Protein AF-0000000084830260 (afdb_homodimer)

Sequence (684 aa):
QEEVKTALTSLQGTKKKLTQVKNECDRQLKLLLDKTEKTEKEIKEDFVILHQFLHEEEKHLLADVKKEKEEKEQKMREKIKSISEEMTPLSSNIKDIEKKMDQRDNDFLMLYIIIKKYADYKPKEPEAVSAADIDGYKYTSCLQYRVWKKMLKKFINPDPVTLDPNTAHPQLTLSEDLTAVTRGSTRRKDLLDNLERFDRDHCVLGSEGFISGRHSWVVDVEKQTGWILGVTAESAKRKGIIYLIPEHGYWTVRLCKGVYSAIADKGLTGLDMLKTPKKVLVCVDYEAGKVSFSNADDMSHIYTFTHKFKHKIFPFFCPGTEGAPIQIFPPTLATYKENSTFQEEVKTALTSLQGTKKKLTQVKNECDRQLKLLLDKTEKTEKEIKEDFVILHQFLHEEEKHLLADVKKEKEEKEQKMREKIKSISEEMTPLSSNIKDIEKKMDQRDNDFLMLYIIIKKYADYKPKEPEAVSAADIDGYKYTSCLQYRVWKKMLKKFINPDPVTLDPNTAHPQLTLSEDLTAVTRGSTRRKDLLDNLERFDRDHCVLGSEGFISGRHSWVVDVEKQTGWILGVTAESAKRKGIIYLIPEHGYWTVRLCKGVYSAIADKGLTGLDMLKTPKKVLVCVDYEAGKVSFSNADDMSHIYTFTHKFKHKIFPFFCPGTEGAPIQIFPPTLATYKENSTF

Radius of gyration: 38.75 Å; Cα contacts (8 Å, |Δi|>4): 1180; chains: 2; bounding box: 77×148×67 Å

Solvent-accessible surface area (backbone atoms only — not comparable to full-atom values): 36185 Å² total; per-residue (Å²): 108,70,66,55,53,53,47,50,52,50,53,50,49,50,51,51,52,52,49,50,51,45,51,52,49,51,49,50,51,52,48,32,52,51,47,48,51,51,36,53,50,51,48,51,51,53,50,50,52,54,50,50,50,54,51,51,52,50,52,52,53,52,51,51,53,49,50,54,47,51,55,45,48,49,53,50,50,51,50,48,48,53,53,50,62,57,45,50,61,52,52,51,50,50,51,50,52,54,51,45,62,66,60,66,55,76,53,56,64,60,53,49,54,55,45,58,66,49,69,68,60,71,78,76,72,77,67,73,74,66,85,64,62,72,65,46,50,65,69,52,51,54,40,68,54,52,51,52,53,51,45,39,58,69,59,33,28,66,60,65,69,35,50,26,75,68,22,32,12,49,39,51,46,65,43,94,84,22,35,31,37,19,28,44,96,50,68,69,47,96,61,85,85,53,87,62,21,18,71,65,52,66,30,32,33,34,60,65,66,40,83,60,56,38,41,39,38,30,35,38,42,62,75,47,67,26,34,38,41,42,36,27,36,71,82,34,76,44,58,61,90,68,66,64,18,47,89,52,32,18,51,34,37,34,35,51,88,81,42,40,28,36,36,40,76,94,38,77,39,79,46,87,67,92,62,87,58,46,28,41,26,41,30,36,33,44,85,79,10,35,43,26,34,23,26,56,86,79,59,45,59,66,50,70,49,77,48,84,68,85,59,43,32,22,43,34,43,23,54,25,80,78,44,46,57,37,36,49,34,29,52,42,43,45,56,40,55,63,65,60,72,116,109,70,67,54,53,52,49,51,52,51,53,51,48,50,50,50,52,51,50,50,51,44,50,51,50,50,50,50,50,51,50,33,52,51,47,49,52,51,35,52,49,52,50,52,51,54,52,50,53,55,50,49,51,52,51,50,53,50,52,51,53,51,49,51,53,49,50,53,47,51,55,42,49,50,53,50,49,51,51,48,48,52,53,50,62,56,45,52,61,51,53,51,48,51,50,51,51,53,51,46,63,66,61,66,58,76,52,56,64,61,53,48,54,54,44,58,65,49,70,69,60,71,78,74,73,77,68,74,75,67,86,62,61,72,66,46,51,65,68,53,49,54,40,69,55,52,53,52,53,51,45,40,57,70,59,34,30,67,63,64,68,35,50,24,75,71,23,32,13,47,38,50,46,64,43,92,83,22,34,31,38,20,28,44,94,50,70,69,49,94,60,84,86,53,87,64,19,18,71,64,52,66,30,33,33,32,59,65,64,40,84,61,55,40,42,38,38,30,34,38,42,61,76,47,67,25,36,38,40,42,36,29,35,71,82,35,77,44,59,61,88,68,66,64,18,48,89,50,32,18,52,33,37,32,35,52,88,82,41,41,28,35,35,40,78,94,37,77,39,80,46,88,66,92,62,86,58,45,28,41,26,40,29,36,32,44,84,77,10,35,42,28,34,23,26,55,86,78,60,46,58,66,52,70,49,76,48,83,68,87,59,43,31,24,44,33,43,23,54,26,81,78,43,45,59,38,37,49,34,28,53,41,44,47,57,41,55,64,62,61,72,116

Nearest PDB structures (foldseek):
  5lyg-assembly1_A  TM=9.276E-01  e=2.156E-25  Homo sapiens
  4v1p-assembly1_A-2  TM=9.283E-01  e=7.382E-25  Homo sapiens
  8ixv-assembly1_A  TM=9.113E-01  e=4.512E-25  Homo sapiens
  6ita-assembly1_A  TM=9.255E-01  e=3.437E-24  Homo sapiens
  6ism-assembly1_A  TM=9.061E-01  e=4.675E-24  Homo sapiens

InterPro domains:
  IPR001870 B30.2/SPRY domain [PS50188] (141-335)
  IPR003877 SPRY domain [PF00622] (214-322)
  IPR003877 SPRY domain [SM00449] (212-332)
  IPR003879 Butyrophylin-like, SPRY domain [PR01407] (157-174)
  IPR003879 Butyrophylin-like, SPRY domain [PR01407] (174-191)
  IPR003879 Butyrophylin-like, SPRY domain [PR01407] (197-221)
  IPR003879 Butyrophylin-like, SPRY domain [PR01407] (227-240)
  IPR003879 Butyrophylin-like, SPRY domain [PR01407] (271-295)
  IPR003879 Butyrophylin-like, SPRY domain [PR01407] (301-319)
  IPR006574 SPRY-associated [PF13765] (161-210)
  IPR006574 SPRY-associated [SM00589] (158-211)
  IPR013320 Concanavalin A-like lectin/glucanase domain superfamily [SSF49899] (160-330)
  IPR043136 B30.2/SPRY domain superfamily [G3DSA:2.60.120.920] (143-336)
  IPR050143 Tripartite motif-containing [PTHR24103] (2-321)

Secondary structure (DSSP, 8-state):
-HHHHHHHHHHHHHHHHHHHHHHHHHHHHHHHHHHHHHHHHHHHHHHHHHHHHHHHHHHHHHHHHHHHHHHHHHHHHHHHHHHHHHHHHHHHHHHHHHHHHHTT---HHHHHHHHHHHHT---------------THHHHTTHHHHHHHHHIIIII--PPP-B-GGGS-TTEEE-TTSSEEEE-S---------TTS-SSS--EEBSS-BSSSEEEEEEE-TT-S-EEEEEEETTS--SSS---SGGGTEEEEEEETTEEEEEETTEEEE-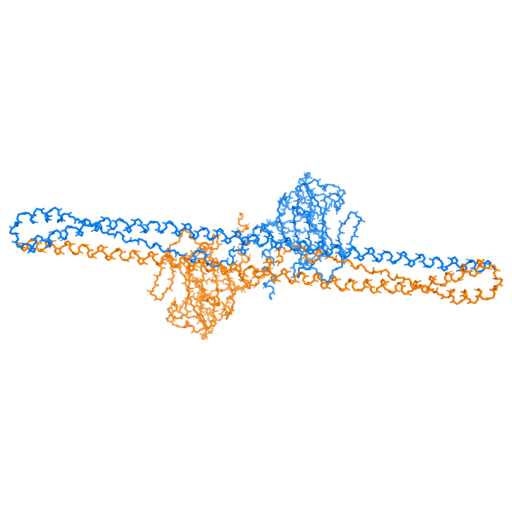--SS--SEEEEEEETTTTEEEEEETTT--EEEEEE----S-EEEEEEE-SS-PPEEEE-HHHHHHHHHH--/-HHHHHHHHHHHHHHHHHHHHHHHHHHHHHHHHHHHHHHHHHHHHHHHHHHHHHHHHHHHHHHHHHHHHHHHHHHHHHHHHHHHHHHHHHHHHHHHHHHHHHTT--THHHHHHHHHHHHT---------------THHHHTTHHHHHHHHHIIIII--PPP-B-GGGS-TTEEE-TTSSEEEE-S---------TTS-SSS--EEBSS-BSSSEEEEEEE-TT-S-EEEEEEETTS--SSS---SGGGTEEEEEEETTEEEEEETTEEEE---SS--SEEEEEEETTTTEEEEEETTT--EEEEEE----S-EEEEEEE-SS-PPEEEE-HHHHHHHHHH--

Structure (mmCIF, N/CA/C/O backbone):
data_AF-0000000084830260-model_v1
#
loop_
_entity.id
_entity.type
_entity.pdbx_description
1 polymer 'B30.2/SPRY domain-containing protein'
#
loop_
_atom_site.group_PDB
_atom_site.id
_atom_site.type_symbol
_atom_site.label_atom_id
_atom_site.label_alt_id
_atom_site.label_comp_id
_atom_site.label_asym_id
_atom_site.label_entity_id
_atom_site.label_seq_id
_atom_site.pdbx_PDB_ins_code
_atom_site.Cartn_x
_atom_site.Cartn_y
_atom_site.Cartn_z
_atom_site.occupancy
_atom_site.B_iso_or_equiv
_atom_site.auth_seq_id
_atom_site.auth_comp_id
_atom_site.auth_asym_id
_atom_site.auth_atom_id
_atom_site.pdbx_PDB_model_num
ATOM 1 N N . GLN A 1 1 ? 30.422 -69.75 -24.75 1 72.31 1 GLN A N 1
ATOM 2 C CA . GLN A 1 1 ? 30.844 -68.5 -25.359 1 72.31 1 GLN A CA 1
ATOM 3 C C . GLN A 1 1 ? 29.641 -67.562 -25.625 1 72.31 1 GLN A C 1
ATOM 5 O O . GLN A 1 1 ? 29.672 -66.375 -25.297 1 72.31 1 GLN A O 1
ATOM 10 N N . GLU A 1 2 ? 28.625 -68.125 -26.141 1 76.56 2 GLU A N 1
ATOM 11 C CA . GLU A 1 2 ? 27.438 -67.375 -26.469 1 76.56 2 GLU A CA 1
ATOM 12 C C . GLU A 1 2 ? 26.781 -66.812 -25.188 1 76.56 2 GLU A C 1
ATOM 14 O O . GLU A 1 2 ? 26.312 -65.688 -25.172 1 76.56 2 GLU A O 1
ATOM 19 N N . GLU A 1 3 ? 26.875 -67.562 -24.109 1 75.44 3 GLU A N 1
ATOM 20 C CA . GLU A 1 3 ? 26.281 -67.188 -22.844 1 75.44 3 GLU A CA 1
ATOM 21 C C . GLU A 1 3 ? 27.031 -66 -22.234 1 75.44 3 GLU A C 1
ATOM 23 O O . GLU A 1 3 ? 26.422 -65.062 -21.672 1 75.44 3 GLU A O 1
ATOM 28 N N . VAL A 1 4 ? 28.312 -66.062 -22.484 1 74.25 4 VAL A N 1
ATOM 29 C CA . VAL A 1 4 ? 29.156 -65 -21.953 1 74.25 4 VAL A CA 1
ATOM 30 C C . VAL A 1 4 ? 28.906 -63.688 -22.719 1 74.25 4 VAL A C 1
ATOM 32 O O . VAL A 1 4 ? 28.828 -62.625 -22.125 1 74.25 4 VAL A O 1
ATOM 35 N N . LYS A 1 5 ? 28.812 -63.812 -23.984 1 78.5 5 LYS A N 1
ATOM 36 C CA . LYS A 1 5 ? 28.578 -62.656 -24.828 1 78.5 5 LYS A CA 1
ATOM 37 C C . LYS A 1 5 ? 27.219 -62 -24.516 1 78.5 5 LYS A C 1
ATOM 39 O O . LYS A 1 5 ? 27.094 -60.781 -24.5 1 78.5 5 LYS A O 1
ATOM 44 N N . THR A 1 6 ? 26.25 -62.875 -24.266 1 81.12 6 THR A N 1
ATOM 45 C CA . THR A 1 6 ? 24.922 -62.375 -23.922 1 81.12 6 THR A CA 1
ATOM 46 C C . THR A 1 6 ? 24.938 -61.656 -22.578 1 81.12 6 THR A C 1
ATOM 48 O O . THR A 1 6 ? 24.312 -60.625 -22.422 1 81.12 6 THR A O 1
ATOM 51 N N . ALA A 1 7 ? 25.703 -62.281 -21.688 1 77.06 7 ALA A N 1
ATOM 52 C CA . ALA A 1 7 ? 25.812 -61.656 -20.375 1 77.06 7 ALA A CA 1
ATOM 53 C C . ALA A 1 7 ? 26.531 -60.312 -20.469 1 77.06 7 ALA A C 1
ATOM 55 O O . ALA A 1 7 ? 26.141 -59.344 -19.812 1 77.06 7 ALA A O 1
ATOM 56 N N . LEU A 1 8 ? 27.531 -60.25 -21.234 1 81.81 8 LEU A N 1
ATOM 57 C CA . LEU A 1 8 ? 28.297 -59.031 -21.422 1 81.81 8 LEU A CA 1
ATOM 58 C C . LEU A 1 8 ? 27.438 -57.938 -22.078 1 81.81 8 LEU A C 1
ATOM 60 O O . LEU A 1 8 ? 27.484 -56.781 -21.672 1 81.81 8 LEU A O 1
ATOM 64 N N . THR A 1 9 ? 26.641 -58.281 -23.031 1 83.81 9 THR A N 1
ATOM 65 C CA . THR A 1 9 ? 25.734 -57.344 -23.703 1 83.81 9 THR A CA 1
ATOM 66 C C . THR A 1 9 ? 24.703 -56.781 -22.719 1 83.81 9 THR A C 1
ATOM 68 O O . THR A 1 9 ? 24.359 -55.594 -22.781 1 83.81 9 THR A O 1
ATOM 71 N N . SER A 1 10 ? 24.281 -57.656 -21.766 1 81.25 10 SER A N 1
ATOM 72 C CA . SER A 1 10 ? 23.328 -57.25 -20.75 1 81.25 10 SER A CA 1
ATOM 73 C C . SER A 1 10 ? 23.953 -56.25 -19.797 1 81.25 10 SER A C 1
ATOM 75 O O . SER A 1 10 ? 23.312 -55.25 -19.438 1 81.25 10 SER A O 1
ATOM 77 N N . LEU A 1 11 ? 25.188 -56.531 -19.391 1 81.88 11 LEU A N 1
ATOM 78 C CA . LEU A 1 11 ? 25.891 -55.625 -18.484 1 81.88 11 LEU A CA 1
ATOM 79 C C . LEU A 1 11 ? 26.172 -54.281 -19.156 1 81.88 11 LEU A C 1
ATOM 81 O O . LEU A 1 11 ? 26.047 -53.25 -18.531 1 81.88 11 LEU A O 1
ATOM 85 N N . GLN A 1 12 ? 26.516 -54.344 -20.375 1 85.38 12 GLN A N 1
ATOM 86 C CA . GLN A 1 12 ? 26.75 -53.125 -21.141 1 85.38 12 GLN A CA 1
ATOM 87 C C . GLN A 1 12 ? 25.469 -52.312 -21.312 1 85.38 12 GLN A C 1
ATOM 89 O O . GLN A 1 12 ? 25.5 -51.062 -21.297 1 85.38 12 GLN A O 1
ATOM 94 N N . GLY A 1 13 ? 24.391 -53.031 -21.5 1 83.94 13 GLY A N 1
ATOM 95 C CA . GLY A 1 13 ? 23.094 -52.375 -21.578 1 83.94 13 GLY A CA 1
ATOM 96 C C . GLY A 1 13 ? 22.719 -51.656 -20.297 1 83.94 13 GLY A C 1
ATOM 97 O O . GLY A 1 13 ? 22.219 -50.531 -20.328 1 83.94 13 GLY A O 1
ATOM 98 N N . THR A 1 14 ? 23 -52.312 -19.203 1 82.81 14 THR A N 1
ATOM 99 C CA . THR A 1 14 ? 22.734 -51.719 -17.891 1 82.81 14 THR A CA 1
ATOM 100 C C . THR A 1 14 ? 23.594 -50.5 -17.688 1 82.81 14 THR A C 1
ATOM 102 O O . THR A 1 14 ? 23.141 -49.469 -17.156 1 82.81 14 THR A O 1
ATOM 105 N N . LYS A 1 15 ? 24.828 -50.562 -18.047 1 84.94 15 LYS A N 1
ATOM 106 C CA . LYS A 1 15 ? 25.75 -49.438 -17.906 1 84.94 15 LYS A CA 1
ATOM 107 C C . LYS A 1 15 ? 25.281 -48.25 -18.75 1 84.94 15 LYS A C 1
ATOM 109 O O . LYS A 1 15 ? 25.359 -47.094 -18.312 1 84.94 15 LYS A O 1
ATOM 114 N N . LYS A 1 16 ? 24.859 -48.594 -19.922 1 87.44 16 LYS A N 1
ATOM 115 C CA . LYS A 1 16 ? 24.344 -47.562 -20.812 1 87.44 16 LYS A CA 1
ATOM 116 C C . LYS A 1 16 ? 23.125 -46.844 -20.203 1 87.44 16 LYS A C 1
ATOM 118 O O . LYS A 1 16 ? 23 -45.625 -20.281 1 87.44 16 LYS A O 1
ATOM 123 N N . LYS A 1 17 ? 22.234 -47.625 -19.625 1 84.31 17 LYS A N 1
ATOM 124 C CA . LYS A 1 17 ? 21.047 -47.094 -18.984 1 84.31 17 LYS A CA 1
ATOM 125 C C . LYS A 1 17 ? 21.406 -46.188 -17.797 1 84.31 17 LYS A C 1
ATOM 127 O O . LYS A 1 17 ? 20.844 -45.125 -17.641 1 84.31 17 LYS A O 1
ATOM 132 N N . LEU A 1 18 ? 22.328 -46.625 -17.016 1 85.56 18 LEU A N 1
ATOM 133 C CA . LEU A 1 18 ? 22.75 -45.875 -15.859 1 85.56 18 LEU A CA 1
ATOM 134 C C . LEU A 1 18 ? 23.422 -44.562 -16.281 1 85.56 18 LEU A C 1
ATOM 136 O O . LEU A 1 18 ? 23.25 -43.531 -15.641 1 85.56 18 LEU A O 1
ATOM 140 N N . THR A 1 19 ? 24.156 -44.656 -17.328 1 88.25 19 THR A N 1
ATOM 141 C CA . THR A 1 19 ? 24.812 -43.469 -17.844 1 88.25 19 THR A CA 1
ATOM 142 C C . THR A 1 19 ? 23.781 -42.438 -18.328 1 88.25 19 THR A C 1
ATOM 144 O O . THR A 1 19 ? 23.938 -41.25 -18.125 1 88.25 19 THR A O 1
ATOM 147 N N . GLN A 1 20 ? 22.828 -43 -18.953 1 87.88 20 GLN A N 1
ATOM 148 C CA . GLN A 1 20 ? 21.766 -42.125 -19.453 1 87.88 20 GLN A CA 1
ATOM 149 C C . GLN A 1 20 ? 21.047 -41.438 -18.297 1 87.88 20 GLN A C 1
ATOM 151 O O . GLN A 1 20 ? 20.75 -40.25 -18.375 1 87.88 20 GLN A O 1
ATOM 156 N N . VAL A 1 21 ? 20.766 -42.125 -17.281 1 84.38 21 VAL A N 1
ATOM 157 C CA . VAL A 1 21 ? 20.078 -41.562 -16.125 1 84.38 21 VAL A CA 1
ATOM 158 C C . VAL A 1 21 ? 20.969 -40.531 -15.438 1 84.38 21 VAL A C 1
ATOM 160 O O . VAL A 1 21 ? 20.5 -39.5 -14.992 1 84.38 21 VAL A O 1
ATOM 163 N N . LYS A 1 22 ? 22.172 -40.875 -15.32 1 87.06 22 LYS A N 1
ATOM 164 C CA . LYS A 1 22 ? 23.125 -39.938 -14.711 1 87.06 22 LYS A CA 1
ATOM 165 C C . LYS A 1 22 ? 23.172 -38.625 -15.492 1 87.06 22 LYS A C 1
ATOM 167 O O . LYS A 1 22 ? 23.188 -37.562 -14.906 1 87.06 22 LYS A O 1
ATOM 172 N N . ASN A 1 23 ? 23.266 -38.781 -16.781 1 89.5 23 ASN A N 1
ATOM 173 C CA . ASN A 1 23 ? 23.312 -37.594 -17.641 1 89.5 23 ASN A CA 1
ATOM 174 C C . ASN A 1 23 ? 22.047 -36.75 -17.484 1 89.5 23 ASN A C 1
ATOM 176 O O . ASN A 1 23 ? 22.094 -35.531 -17.5 1 89.5 23 ASN A O 1
ATOM 180 N N . GLU A 1 24 ? 20.969 -37.438 -17.422 1 86.12 24 GLU A N 1
ATOM 181 C CA . GLU A 1 24 ? 19.703 -36.75 -17.219 1 86.12 24 GLU A CA 1
ATOM 182 C C . GLU A 1 24 ? 19.688 -36 -15.875 1 86.12 24 GLU A C 1
ATOM 184 O O . GLU A 1 24 ? 19.172 -34.906 -15.773 1 86.12 24 GLU A O 1
ATOM 189 N N . CYS A 1 25 ? 20.234 -36.594 -14.898 1 85.81 25 CYS A N 1
ATOM 190 C CA . CYS A 1 25 ? 20.328 -35.969 -13.586 1 85.81 25 CYS A CA 1
ATOM 191 C C . CYS A 1 25 ? 21.234 -34.75 -13.633 1 85.81 25 CYS A C 1
ATOM 193 O O . CYS A 1 25 ? 20.906 -33.719 -13.039 1 85.81 25 CYS A O 1
ATOM 195 N N . ASP A 1 26 ? 22.281 -34.906 -14.312 1 89.44 26 ASP A N 1
ATOM 196 C CA . ASP A 1 26 ? 23.203 -33.781 -14.461 1 89.44 26 ASP A CA 1
ATOM 197 C C . ASP A 1 26 ? 22.547 -32.594 -15.188 1 89.44 26 ASP A C 1
ATOM 199 O O . ASP A 1 26 ? 22.75 -31.453 -14.836 1 89.44 26 ASP A O 1
ATOM 203 N N . ARG A 1 27 ? 21.891 -33.031 -16.172 1 89.38 27 ARG A N 1
ATOM 204 C CA . ARG A 1 27 ? 21.172 -31.984 -16.922 1 89.38 27 ARG A CA 1
ATOM 205 C C . ARG A 1 27 ? 20.156 -31.281 -16.047 1 89.38 27 ARG A C 1
ATOM 207 O O . ARG A 1 27 ? 20.062 -30.047 -16.078 1 89.38 27 ARG A O 1
ATOM 214 N N . GLN A 1 28 ? 19.375 -31.969 -15.242 1 87.56 28 GLN A N 1
ATOM 215 C CA . GLN A 1 28 ? 18.391 -31.391 -14.344 1 87.56 28 GLN A CA 1
ATOM 216 C C . GLN A 1 28 ? 19.047 -30.516 -13.289 1 87.56 28 GLN A C 1
ATOM 218 O O . GLN A 1 28 ? 18.484 -29.484 -12.898 1 87.56 28 GLN A O 1
ATOM 223 N N . LEU A 1 29 ? 20.125 -30.969 -12.852 1 90.19 29 LEU A N 1
ATOM 224 C CA . LEU A 1 29 ? 20.859 -30.172 -11.875 1 90.19 29 LEU A CA 1
ATOM 225 C C . LEU A 1 29 ? 21.281 -28.828 -12.469 1 90.19 29 LEU A C 1
ATOM 227 O O . LEU A 1 29 ? 21.156 -27.797 -11.82 1 90.19 29 LEU A O 1
ATOM 231 N N . LYS A 1 30 ? 21.828 -28.938 -13.648 1 92 30 LYS A N 1
ATOM 232 C CA . LYS A 1 30 ? 22.203 -27.703 -14.32 1 92 30 LYS A CA 1
ATOM 233 C C . LYS A 1 30 ? 21.016 -26.781 -14.508 1 92 30 LYS A C 1
ATOM 235 O O . LYS A 1 30 ? 21.109 -25.562 -14.305 1 92 30 LYS A O 1
ATOM 240 N N . LEU A 1 31 ? 19.891 -27.344 -14.906 1 89.88 31 LEU A N 1
ATOM 241 C CA . LEU A 1 31 ? 18.672 -26.562 -15.078 1 89.88 31 LEU A CA 1
ATOM 242 C C . LEU A 1 31 ? 18.234 -25.938 -13.766 1 89.88 31 LEU A C 1
ATOM 244 O O . LEU A 1 31 ? 17.781 -24.797 -13.742 1 89.88 31 LEU A O 1
ATOM 248 N N . LEU A 1 32 ? 18.344 -26.703 -12.734 1 91.31 32 LEU A N 1
ATOM 249 C CA . LEU A 1 32 ? 18 -26.203 -11.406 1 91.31 32 LEU A CA 1
ATOM 250 C C . LEU A 1 32 ? 18.859 -24.984 -11.047 1 91.31 32 LEU A C 1
ATOM 252 O O . LEU A 1 32 ? 18.328 -23.969 -10.578 1 91.31 32 LEU A O 1
ATOM 256 N N . LEU A 1 33 ? 20.094 -25.078 -11.305 1 93.69 33 LEU A N 1
ATOM 257 C CA . LEU A 1 33 ? 21 -24 -10.969 1 93.69 33 LEU A CA 1
ATOM 258 C C . LEU A 1 33 ? 20.734 -22.766 -11.828 1 93.69 33 LEU A C 1
ATOM 260 O O . LEU A 1 33 ? 20.734 -21.641 -11.328 1 93.69 33 LEU A O 1
ATOM 264 N N . ASP A 1 34 ? 20.5 -23 -13.07 1 93.81 34 ASP A N 1
ATOM 265 C CA . ASP A 1 34 ? 20.203 -21.891 -13.977 1 93.81 34 ASP A CA 1
ATOM 266 C C . ASP A 1 34 ? 18.906 -21.188 -13.57 1 93.81 34 ASP A C 1
ATOM 268 O O . ASP A 1 34 ? 18.859 -19.953 -13.547 1 93.81 34 ASP A O 1
ATOM 272 N N . LYS A 1 35 ? 17.906 -21.969 -13.297 1 92.44 35 LYS A N 1
ATOM 273 C CA . LYS A 1 35 ? 16.625 -21.406 -12.914 1 92.44 35 LYS A CA 1
ATOM 274 C C . LYS A 1 35 ? 16.734 -20.609 -11.609 1 92.44 35 LYS A C 1
ATOM 276 O O . LYS A 1 35 ? 16.094 -19.578 -11.445 1 92.44 35 LYS A O 1
ATOM 281 N N . THR A 1 36 ? 17.484 -21.141 -10.758 1 95 36 THR A N 1
ATOM 282 C CA . THR A 1 36 ? 17.688 -20.453 -9.484 1 95 36 THR A CA 1
ATOM 283 C C . THR A 1 36 ? 18.375 -19.109 -9.703 1 95 36 THR A C 1
ATOM 285 O O . THR A 1 36 ? 17.984 -18.109 -9.102 1 95 36 THR A O 1
ATOM 288 N N . GLU A 1 37 ? 19.359 -19.141 -10.5 1 95.56 37 GLU A N 1
ATOM 289 C CA . GLU A 1 37 ? 20.062 -17.891 -10.797 1 95.56 37 GLU A CA 1
ATOM 290 C C . GLU A 1 37 ? 19.125 -16.875 -11.438 1 95.56 37 GLU A C 1
ATOM 292 O O . GLU A 1 37 ? 19.172 -15.688 -11.102 1 95.56 37 GLU A O 1
ATOM 297 N N . LYS A 1 38 ? 18.359 -17.359 -12.328 1 94.44 38 LYS A N 1
ATOM 298 C CA . LYS A 1 38 ? 17.391 -16.484 -12.984 1 94.44 38 LYS A CA 1
ATOM 299 C C . LYS A 1 38 ? 16.391 -15.922 -11.977 1 94.44 38 LYS A C 1
ATOM 301 O O . LYS A 1 38 ? 16.062 -14.734 -12.016 1 94.44 38 LYS A O 1
ATOM 306 N N . THR A 1 39 ? 15.922 -16.766 -11.117 1 95.69 39 THR A N 1
ATOM 307 C CA . THR A 1 39 ? 14.984 -16.359 -10.078 1 95.69 39 THR A CA 1
ATOM 308 C C . THR A 1 39 ? 15.594 -15.281 -9.18 1 95.69 39 THR A C 1
ATOM 310 O O . THR A 1 39 ? 14.961 -14.266 -8.906 1 95.69 39 THR A O 1
ATOM 313 N N . GLU A 1 40 ? 16.812 -15.531 -8.766 1 97.12 40 GLU A N 1
ATOM 314 C CA . GLU A 1 40 ? 17.5 -14.562 -7.926 1 97.12 40 GLU A CA 1
ATOM 315 C C . GLU A 1 40 ? 17.656 -13.219 -8.633 1 97.12 40 GLU A C 1
ATOM 317 O O . GLU A 1 40 ? 17.484 -12.164 -8.023 1 97.12 40 GLU A O 1
ATOM 322 N N . LYS A 1 41 ? 18.016 -13.305 -9.859 1 96.38 41 LYS A N 1
ATOM 323 C CA . LYS A 1 41 ? 18.188 -12.086 -10.648 1 96.38 41 LYS A CA 1
ATOM 324 C C . LYS A 1 41 ? 16.875 -11.32 -10.75 1 96.38 41 LYS A C 1
ATOM 326 O O . LYS A 1 41 ? 16.859 -10.094 -10.617 1 96.38 41 LYS A O 1
ATOM 331 N N . GLU A 1 42 ? 15.789 -11.992 -10.984 1 94.5 42 GLU A N 1
ATOM 332 C CA . GLU A 1 42 ? 14.484 -11.359 -11.102 1 94.5 42 GLU A CA 1
ATOM 333 C C . GLU A 1 42 ? 14.07 -10.695 -9.789 1 94.5 42 GLU A C 1
ATOM 335 O O . GLU A 1 42 ? 13.523 -9.594 -9.797 1 94.5 42 GLU A O 1
ATOM 340 N N . ILE A 1 43 ? 14.281 -11.359 -8.719 1 96.69 43 ILE A N 1
ATOM 341 C CA . ILE A 1 43 ? 13.984 -10.805 -7.406 1 96.69 43 ILE A CA 1
ATOM 342 C C . ILE A 1 43 ? 14.758 -9.508 -7.203 1 96.69 43 ILE A C 1
ATOM 344 O O . ILE A 1 43 ? 14.188 -8.484 -6.824 1 96.69 43 ILE A O 1
ATOM 348 N N . LYS A 1 44 ? 16.047 -9.547 -7.484 1 97.25 44 LYS A N 1
ATOM 349 C CA . LYS A 1 44 ? 16.906 -8.375 -7.309 1 97.25 44 LYS A CA 1
ATOM 350 C C . LYS A 1 44 ? 16.438 -7.223 -8.195 1 97.25 44 LYS A C 1
ATOM 352 O O . LYS A 1 44 ? 16.438 -6.066 -7.766 1 97.25 44 LYS A O 1
ATOM 357 N N . GLU A 1 45 ? 16.078 -7.562 -9.367 1 95 45 GLU A N 1
ATOM 358 C CA . GLU A 1 45 ? 15.609 -6.535 -10.289 1 95 45 GLU A CA 1
ATOM 359 C C . GLU A 1 45 ? 14.344 -5.855 -9.758 1 95 45 GLU A C 1
ATOM 361 O O . GLU A 1 45 ? 14.211 -4.633 -9.852 1 95 45 GLU A O 1
ATOM 366 N N . ASP A 1 46 ? 13.453 -6.617 -9.242 1 94.38 46 ASP A N 1
ATOM 367 C CA . ASP A 1 46 ? 12.227 -6.066 -8.688 1 94.38 46 ASP A CA 1
ATOM 368 C C . ASP A 1 46 ? 12.523 -5.121 -7.523 1 94.38 46 ASP A C 1
ATOM 370 O O . ASP A 1 46 ? 11.93 -4.047 -7.422 1 94.38 46 ASP A O 1
ATOM 374 N N . PHE A 1 47 ? 13.391 -5.473 -6.703 1 97.31 47 PHE A N 1
ATOM 375 C CA . PHE A 1 47 ? 13.688 -4.648 -5.539 1 97.31 47 PHE A CA 1
ATOM 376 C C . PHE A 1 47 ? 14.484 -3.412 -5.934 1 97.31 47 PHE A C 1
ATOM 378 O O . PHE A 1 47 ? 14.359 -2.357 -5.309 1 97.31 47 PHE A O 1
ATOM 385 N N . VAL A 1 48 ? 15.328 -3.553 -7.008 1 96.88 48 VAL A N 1
ATOM 386 C CA . VAL A 1 48 ? 15.992 -2.367 -7.535 1 96.88 48 VAL A CA 1
ATOM 387 C C . VAL A 1 48 ? 14.953 -1.328 -7.949 1 96.88 48 VAL A C 1
ATOM 389 O O . VAL A 1 48 ? 15.102 -0.141 -7.652 1 96.88 48 VAL A O 1
ATOM 392 N N . ILE A 1 49 ? 13.938 -1.792 -8.578 1 94.56 49 ILE A N 1
ATOM 393 C CA . ILE A 1 49 ? 12.875 -0.905 -9.039 1 94.56 49 ILE A CA 1
ATOM 394 C C . ILE A 1 49 ? 12.18 -0.261 -7.84 1 94.56 49 ILE A C 1
ATOM 396 O O . ILE A 1 49 ? 11.891 0.938 -7.852 1 94.56 49 ILE A O 1
ATOM 400 N N . LEU A 1 50 ? 11.852 -1.013 -6.797 1 96.38 50 LEU A N 1
ATOM 401 C CA . LEU A 1 50 ? 11.211 -0.497 -5.594 1 96.38 50 LEU A CA 1
ATOM 402 C C . LEU A 1 50 ? 12.102 0.522 -4.895 1 96.38 50 LEU A C 1
ATOM 404 O O . LEU A 1 50 ? 11.633 1.582 -4.477 1 96.38 50 LEU A O 1
ATOM 408 N N . HIS A 1 51 ? 13.422 0.249 -4.824 1 97.69 51 HIS A N 1
ATOM 409 C CA . HIS A 1 51 ? 14.367 1.183 -4.227 1 97.69 51 HIS A CA 1
ATOM 410 C C . HIS A 1 51 ? 14.445 2.477 -5.027 1 97.69 51 HIS A C 1
ATOM 412 O O . HIS A 1 51 ? 14.523 3.566 -4.453 1 97.69 51 HIS A O 1
ATOM 418 N N . GLN A 1 52 ? 14.5 2.281 -6.297 1 97.38 52 GLN A N 1
ATOM 419 C CA . GLN A 1 52 ? 14.578 3.455 -7.16 1 97.38 52 GLN A CA 1
ATOM 420 C C . GLN A 1 52 ? 13.359 4.359 -6.977 1 97.38 52 GLN A C 1
ATOM 422 O O . GLN A 1 52 ? 13.492 5.582 -6.953 1 97.38 52 GLN A O 1
ATOM 427 N N . PHE A 1 53 ? 12.242 3.791 -6.867 1 97.06 53 PHE A N 1
ATOM 428 C CA . PHE A 1 53 ? 11.031 4.559 -6.613 1 97.06 53 PHE A CA 1
ATOM 429 C C . PHE A 1 53 ? 11.164 5.371 -5.328 1 97.06 53 PHE A C 1
ATOM 431 O O . PHE A 1 53 ? 10.852 6.562 -5.305 1 97.06 53 PHE A O 1
ATOM 438 N N . LEU A 1 54 ? 11.547 4.734 -4.23 1 97.75 54 LEU A N 1
ATOM 439 C CA . LEU A 1 54 ? 11.695 5.406 -2.947 1 97.75 54 LEU A CA 1
ATOM 440 C C . LEU A 1 54 ? 12.719 6.535 -3.039 1 97.75 54 LEU A C 1
ATOM 442 O O . LEU A 1 54 ? 12.508 7.613 -2.477 1 97.75 54 LEU A O 1
ATOM 446 N N . HIS A 1 55 ? 13.844 6.277 -3.791 1 98 55 HIS A N 1
ATOM 447 C CA . HIS A 1 55 ? 14.859 7.305 -3.977 1 98 55 HIS A CA 1
ATOM 448 C C . HIS A 1 55 ? 14.289 8.523 -4.703 1 98 55 HIS A C 1
ATOM 450 O O . HIS A 1 55 ? 14.562 9.664 -4.32 1 98 55 HIS A O 1
ATOM 456 N N . GLU A 1 56 ? 13.523 8.266 -5.703 1 97.81 56 GLU A N 1
ATOM 457 C CA . GLU A 1 56 ? 12.922 9.352 -6.469 1 97.81 56 GLU A CA 1
ATOM 458 C C . GLU A 1 56 ? 11.93 10.141 -5.625 1 97.81 56 GLU A C 1
ATOM 460 O O . GLU A 1 56 ? 11.898 11.367 -5.676 1 97.81 56 GLU A O 1
ATOM 465 N N . GLU A 1 57 ? 11.094 9.406 -4.867 1 97.25 57 GLU A N 1
ATOM 466 C CA . GLU A 1 57 ? 10.133 10.078 -3.992 1 97.25 57 GLU A CA 1
ATOM 467 C C . GLU A 1 57 ? 10.844 10.945 -2.957 1 97.25 57 GLU A C 1
ATOM 469 O O . GLU A 1 57 ? 10.422 12.07 -2.691 1 97.25 57 GLU A O 1
ATOM 474 N N . GLU A 1 58 ? 11.883 10.422 -2.346 1 97.75 58 GLU A N 1
ATOM 475 C CA . GLU A 1 58 ? 12.672 11.172 -1.371 1 97.75 58 GLU A CA 1
ATOM 476 C C . GLU A 1 58 ? 13.281 12.422 -1.998 1 97.75 58 GLU A C 1
ATOM 478 O O . GLU A 1 58 ? 13.203 13.508 -1.425 1 97.75 58 GLU A O 1
ATOM 483 N N . LYS A 1 59 ? 13.875 12.25 -3.172 1 97.88 59 LYS A N 1
ATOM 484 C CA . LYS A 1 59 ? 14.5 13.367 -3.883 1 97.88 59 LYS A CA 1
ATOM 485 C C . LYS A 1 59 ? 13.484 14.461 -4.188 1 97.88 59 LYS A C 1
ATOM 487 O O . LYS A 1 59 ? 13.766 15.648 -4.016 1 97.88 59 LYS A O 1
ATOM 492 N N . HIS A 1 60 ? 12.312 14.055 -4.637 1 97.06 60 HIS A N 1
ATOM 493 C CA . HIS A 1 60 ? 11.258 15.016 -4.957 1 97.06 60 HIS A CA 1
ATOM 494 C C . HIS A 1 60 ? 10.812 15.773 -3.711 1 97.06 60 HIS A C 1
ATOM 496 O O . HIS A 1 60 ? 10.633 17 -3.756 1 97.06 60 HIS A O 1
ATOM 502 N N . LEU A 1 61 ? 10.602 15.055 -2.615 1 96.56 61 LEU A N 1
ATOM 503 C CA . LEU A 1 61 ? 10.156 15.672 -1.372 1 96.56 61 LEU A CA 1
ATOM 504 C C . LEU A 1 61 ? 11.195 16.656 -0.851 1 96.56 61 LEU A C 1
ATOM 506 O O . LEU A 1 61 ? 10.859 17.766 -0.443 1 96.56 61 LEU A O 1
ATOM 510 N N . LEU A 1 62 ? 12.477 16.25 -0.902 1 97.62 62 LEU A N 1
ATOM 511 C CA . LEU A 1 62 ? 13.555 17.125 -0.444 1 97.62 62 LEU A CA 1
ATOM 512 C C . LEU A 1 62 ? 13.68 18.359 -1.345 1 97.62 62 LEU A C 1
ATOM 514 O O . LEU A 1 62 ? 13.969 19.453 -0.867 1 97.62 62 LEU A O 1
ATOM 518 N N . ALA A 1 63 ? 13.492 18.141 -2.639 1 97.5 63 ALA A N 1
ATOM 519 C CA . ALA A 1 63 ? 13.523 19.266 -3.57 1 97.5 63 ALA A CA 1
ATOM 520 C C . ALA A 1 63 ? 12.422 20.266 -3.258 1 97.5 63 ALA A C 1
ATOM 522 O O . ALA A 1 63 ? 12.625 21.484 -3.354 1 97.5 63 ALA A O 1
ATOM 523 N N . ASP A 1 64 ? 11.25 19.781 -2.881 1 95.81 64 ASP A N 1
ATOM 524 C CA . ASP A 1 64 ? 10.133 20.641 -2.518 1 95.81 64 ASP A CA 1
ATOM 525 C C . ASP A 1 64 ? 10.453 21.453 -1.267 1 95.81 64 ASP A C 1
ATOM 527 O O . ASP A 1 64 ? 10.156 22.656 -1.204 1 95.81 64 ASP A O 1
ATOM 531 N N . VAL A 1 65 ? 11 20.797 -0.271 1 96.19 65 VAL A N 1
ATOM 532 C CA . VAL A 1 65 ? 11.383 21.469 0.966 1 96.19 65 VAL A CA 1
ATOM 533 C C . VAL A 1 65 ? 12.414 22.547 0.667 1 96.19 65 VAL A C 1
ATOM 535 O O . VAL A 1 65 ? 12.305 23.672 1.161 1 96.19 65 VAL A O 1
ATOM 538 N N . LYS A 1 66 ? 13.406 22.234 -0.193 1 95.62 66 LYS A N 1
ATOM 539 C CA . LYS A 1 66 ? 14.469 23.188 -0.545 1 95.62 66 LYS A CA 1
ATOM 540 C C . LYS A 1 66 ? 13.906 24.391 -1.292 1 95.62 66 LYS A C 1
ATOM 542 O O . LYS A 1 66 ? 14.312 25.516 -1.042 1 95.62 66 LYS A O 1
ATOM 547 N N . LYS A 1 67 ? 13.047 24.125 -2.158 1 95.38 67 LYS A N 1
ATOM 548 C CA . LYS A 1 67 ? 12.438 25.219 -2.916 1 95.38 67 LYS A CA 1
ATOM 549 C C . LYS A 1 67 ? 11.688 26.172 -1.996 1 95.38 67 LYS A C 1
ATOM 551 O O . LYS A 1 67 ? 11.836 27.391 -2.104 1 95.38 67 LYS A O 1
ATOM 556 N N . GLU A 1 68 ? 10.844 25.609 -1.129 1 92.94 68 GLU A N 1
ATOM 557 C CA . GLU A 1 68 ? 10.109 26.453 -0.187 1 92.94 68 GLU A CA 1
ATOM 558 C C . GLU A 1 68 ? 11.062 27.219 0.721 1 92.94 68 GLU A C 1
ATOM 560 O O . GLU A 1 68 ? 10.844 28.406 0.999 1 92.94 68 GLU A O 1
ATOM 565 N N . LYS A 1 69 ? 12.133 26.547 1.176 1 93.94 69 LYS A N 1
ATOM 566 C CA . LYS A 1 69 ? 13.148 27.203 1.997 1 93.94 69 LYS A CA 1
ATOM 567 C C . LYS A 1 69 ? 13.773 28.391 1.269 1 93.94 69 LYS A C 1
ATOM 569 O O . LYS A 1 69 ? 13.891 29.469 1.832 1 93.94 69 LYS A O 1
ATOM 574 N N . GLU A 1 70 ? 14.141 28.172 0.042 1 94 70 GLU A N 1
ATOM 575 C CA . GLU A 1 70 ? 14.82 29.203 -0.736 1 94 70 GLU A CA 1
ATOM 576 C C . GLU A 1 70 ? 13.906 30.406 -0.96 1 94 70 GLU A C 1
ATOM 578 O O . GLU A 1 70 ? 14.344 31.547 -0.851 1 94 70 GLU A O 1
ATOM 583 N N . GLU A 1 71 ? 12.719 30.172 -1.232 1 92.38 71 GLU A N 1
ATOM 584 C CA . GLU A 1 71 ? 11.758 31.25 -1.452 1 92.38 71 GLU A CA 1
ATOM 585 C C . GLU A 1 71 ? 11.562 32.062 -0.184 1 92.38 71 GLU A C 1
ATOM 587 O O . GLU A 1 71 ? 11.617 33.312 -0.222 1 92.38 71 GLU A O 1
ATOM 592 N N . LYS A 1 72 ? 11.359 31.422 0.899 1 91.38 72 LYS A N 1
ATOM 593 C CA . LYS A 1 72 ? 11.109 32.125 2.158 1 91.38 72 LYS A CA 1
ATOM 594 C C . LYS A 1 72 ? 12.383 32.781 2.689 1 91.38 72 LYS A C 1
ATOM 596 O O . LYS A 1 72 ? 12.328 33.875 3.242 1 91.38 72 LYS A O 1
ATOM 601 N N . GLU A 1 73 ? 13.484 32.062 2.545 1 92 73 GLU A N 1
ATOM 602 C CA . GLU A 1 73 ? 14.773 32.625 2.951 1 92 73 GLU A CA 1
ATOM 603 C C . GLU A 1 73 ? 15.094 33.875 2.166 1 92 73 GLU A C 1
ATOM 605 O O . GLU A 1 73 ? 15.578 34.844 2.734 1 92 73 GLU A O 1
ATOM 610 N N . GLN A 1 74 ? 14.852 33.844 0.884 1 91.94 74 GLN A N 1
ATOM 611 C CA . GLN A 1 74 ? 15.109 35 0.036 1 91.94 74 GLN A CA 1
ATOM 612 C C . GLN A 1 74 ? 14.25 36.188 0.454 1 91.94 74 GLN A C 1
ATOM 614 O O . GLN A 1 74 ? 14.742 37.312 0.551 1 91.94 74 GLN A O 1
ATOM 619 N N . LYS A 1 75 ? 13.055 35.938 0.701 1 88.75 75 LYS A N 1
ATOM 620 C CA . LYS A 1 75 ? 12.148 37 1.128 1 88.75 75 LYS A CA 1
ATOM 621 C C . LYS A 1 75 ? 12.617 37.625 2.441 1 88.75 75 LYS A C 1
ATOM 623 O O . LYS A 1 75 ? 12.594 38.844 2.598 1 88.75 75 LYS A O 1
ATOM 628 N N . MET A 1 76 ? 13.047 36.75 3.326 1 88.94 76 MET A N 1
ATOM 629 C CA . MET A 1 76 ? 13.5 37.219 4.629 1 88.94 76 MET A CA 1
ATOM 630 C C . MET A 1 76 ? 14.797 38.031 4.488 1 88.94 76 MET A C 1
ATOM 632 O O . MET A 1 76 ? 14.969 39.062 5.137 1 88.94 76 MET A O 1
ATOM 636 N N . ARG A 1 77 ? 15.633 37.594 3.664 1 90.5 77 ARG A N 1
ATOM 637 C CA . ARG A 1 77 ? 16.906 38.25 3.465 1 90.5 77 ARG A CA 1
ATOM 638 C C . ARG A 1 77 ? 16.703 39.625 2.803 1 90.5 77 ARG A C 1
ATOM 640 O O . ARG A 1 77 ? 17.406 40.594 3.121 1 90.5 77 ARG A O 1
ATOM 647 N N . GLU A 1 78 ? 15.781 39.656 1.9 1 90.12 78 GLU A N 1
ATOM 648 C CA . GLU A 1 78 ? 15.461 40.938 1.261 1 90.12 78 GLU A CA 1
ATOM 649 C C . GLU A 1 78 ? 14.891 41.938 2.268 1 90.12 78 GLU A C 1
ATOM 651 O O . GLU A 1 78 ? 15.211 43.125 2.223 1 90.12 78 GLU A O 1
ATOM 656 N N . LYS A 1 79 ? 14.078 41.375 3.096 1 87.62 79 LYS A N 1
ATOM 657 C CA . LYS A 1 79 ? 13.516 42.25 4.133 1 87.62 79 LYS A CA 1
ATOM 658 C C . LYS A 1 79 ? 14.609 42.75 5.066 1 87.62 79 LYS A C 1
ATOM 660 O O . LYS A 1 79 ? 14.633 43.938 5.406 1 87.62 79 LYS A O 1
ATOM 665 N N . ILE A 1 80 ? 15.477 41.906 5.449 1 89.94 80 ILE A N 1
ATOM 666 C CA . ILE A 1 80 ? 16.578 42.281 6.332 1 89.94 80 ILE A CA 1
ATOM 667 C C . ILE A 1 80 ? 17.469 43.312 5.645 1 89.94 80 ILE A C 1
ATOM 669 O O . ILE A 1 80 ? 17.875 44.312 6.27 1 89.94 80 ILE A O 1
ATOM 673 N N . LYS A 1 81 ? 17.672 43.125 4.395 1 91.12 81 LYS A N 1
ATOM 674 C CA . LYS A 1 81 ? 18.469 44.094 3.621 1 91.12 81 LYS A CA 1
ATOM 675 C C . LYS A 1 81 ? 17.797 45.438 3.561 1 91.12 81 LYS A C 1
ATOM 677 O O . LYS A 1 81 ? 18.469 46.469 3.717 1 91.12 81 LYS A O 1
ATOM 682 N N . SER A 1 82 ? 16.562 45.469 3.352 1 88.56 82 SER A N 1
ATOM 683 C CA . SER A 1 82 ? 15.828 46.719 3.271 1 88.56 82 SER A CA 1
ATOM 684 C C . SER A 1 82 ? 15.883 47.469 4.59 1 88.56 82 SER A C 1
ATOM 686 O O . SER A 1 82 ? 16.078 48.688 4.598 1 88.56 82 SER A O 1
ATOM 688 N N . ILE A 1 83 ? 15.727 46.719 5.668 1 88.38 83 ILE A N 1
ATOM 689 C CA . ILE A 1 83 ? 15.781 47.344 6.984 1 88.38 83 ILE A CA 1
ATOM 690 C C . ILE A 1 83 ? 17.188 47.906 7.23 1 88.38 83 ILE A C 1
ATOM 692 O O . ILE A 1 83 ? 17.344 49.031 7.75 1 88.38 83 ILE A O 1
ATOM 696 N N . SER A 1 84 ? 18.172 47.188 6.82 1 88.94 84 SER A N 1
ATOM 697 C CA . SER A 1 84 ? 19.547 47.625 7 1 88.94 84 SER A CA 1
ATOM 698 C C . SER A 1 84 ? 19.859 48.875 6.188 1 88.94 84 SER A C 1
ATOM 700 O O . SER A 1 84 ? 20.594 49.75 6.652 1 88.94 84 SER A O 1
ATOM 702 N N . GLU A 1 85 ? 19.312 48.906 5.043 1 88.88 85 GLU A N 1
ATOM 703 C CA . GLU A 1 85 ? 19.531 50.062 4.18 1 88.88 85 GLU A CA 1
ATOM 704 C C . GLU A 1 85 ? 18.875 51.312 4.754 1 88.88 85 GLU A C 1
ATOM 706 O O . GLU A 1 85 ? 19.391 52.438 4.574 1 88.88 85 GLU A O 1
ATOM 711 N N . GLU A 1 86 ? 17.828 51.094 5.465 1 84.25 86 GLU A N 1
ATOM 712 C CA . GLU A 1 86 ? 17.156 52.219 6.102 1 84.25 86 GLU A CA 1
ATOM 713 C C . GLU A 1 86 ? 17.891 52.656 7.355 1 84.25 86 GLU A C 1
ATOM 715 O O . GLU A 1 86 ? 17.891 53.844 7.695 1 84.25 86 GLU A O 1
ATOM 720 N N . MET A 1 87 ? 18.531 51.781 7.988 1 86.94 87 MET A N 1
ATOM 721 C CA . MET A 1 87 ? 19.203 52.062 9.258 1 86.94 87 MET A CA 1
ATOM 722 C C . MET A 1 87 ? 20.516 52.781 9.016 1 86.94 87 MET A C 1
ATOM 724 O O . MET A 1 87 ? 20.953 53.594 9.859 1 86.94 87 MET A O 1
ATOM 728 N N . THR A 1 88 ? 21.094 52.625 7.883 1 87.44 88 THR A N 1
ATOM 729 C CA . THR A 1 88 ? 22.406 53.188 7.613 1 87.44 88 THR A CA 1
ATOM 730 C C . THR A 1 88 ? 22.375 54.719 7.617 1 87.44 88 THR A C 1
ATOM 732 O O . THR A 1 88 ? 23.094 55.375 8.367 1 87.44 88 THR A O 1
ATOM 735 N N . PRO A 1 89 ? 21.516 55.375 6.84 1 83.44 89 PRO A N 1
ATOM 736 C CA . PRO A 1 89 ? 21.438 56.844 6.895 1 83.44 89 PRO A CA 1
ATOM 737 C C . PRO A 1 89 ? 20.984 57.375 8.258 1 83.44 89 PRO A C 1
ATOM 739 O O . PRO A 1 89 ? 21.453 58.406 8.711 1 83.44 89 PRO A O 1
ATOM 742 N N . LEU A 1 90 ? 20.078 56.562 8.836 1 83.94 90 LEU A N 1
ATOM 743 C CA . LEU A 1 90 ? 19.609 56.969 10.148 1 83.94 90 LEU A CA 1
ATOM 744 C C . LEU A 1 90 ? 20.75 57 11.164 1 83.94 90 LEU A C 1
ATOM 746 O O . LEU A 1 90 ? 20.859 57.938 11.945 1 83.94 90 LEU A O 1
ATOM 750 N N . SER A 1 91 ? 21.547 56 11.148 1 86.94 91 SER A N 1
ATOM 751 C CA . SER A 1 91 ? 22.688 55.906 12.047 1 86.94 91 SER A CA 1
ATOM 752 C C . SER A 1 91 ? 23.688 57.031 11.773 1 86.94 91 SER A C 1
ATOM 754 O O . SER A 1 91 ? 24.25 57.625 12.703 1 86.94 91 SER A O 1
ATOM 756 N N . SER A 1 92 ? 23.859 57.344 10.547 1 84.44 92 SER A N 1
ATOM 757 C CA . SER A 1 92 ? 24.781 58.406 10.164 1 84.44 92 SER A CA 1
ATOM 758 C C . SER A 1 92 ? 24.266 59.781 10.617 1 84.44 92 SER A C 1
ATOM 760 O O . SER A 1 92 ? 25.031 60.594 11.117 1 84.44 92 SER A O 1
ATOM 762 N N . ASN A 1 93 ? 22.969 59.906 10.492 1 81.31 93 ASN A N 1
ATOM 763 C CA . ASN A 1 93 ? 22.359 61.188 10.906 1 81.31 93 ASN A CA 1
ATOM 764 C C . ASN A 1 93 ? 22.469 61.375 12.414 1 81.31 93 ASN A C 1
ATOM 766 O O . ASN A 1 93 ? 22.797 62.469 12.875 1 81.31 93 ASN A O 1
ATOM 770 N N . ILE A 1 94 ? 22.203 60.344 13.062 1 86.12 94 ILE A N 1
ATOM 771 C CA . ILE A 1 94 ? 22.266 60.406 14.516 1 86.12 94 ILE A CA 1
ATOM 772 C C . ILE A 1 94 ? 23.703 60.719 14.961 1 86.12 94 ILE A C 1
ATOM 774 O O . ILE A 1 94 ? 23.906 61.594 15.82 1 86.12 94 ILE A O 1
ATOM 778 N N . LYS A 1 95 ? 24.625 60.125 14.344 1 86 95 LYS A N 1
ATOM 779 C CA . LYS A 1 95 ? 26.031 60.375 14.68 1 86 95 LYS A CA 1
ATOM 780 C C . LYS A 1 95 ? 26.422 61.812 14.383 1 86 95 LYS A C 1
ATOM 782 O O . LYS A 1 95 ? 27.156 62.438 15.156 1 86 95 LYS A O 1
ATOM 787 N N . ASP A 1 96 ? 25.906 62.312 13.305 1 81.5 96 ASP A N 1
ATOM 788 C CA . ASP A 1 96 ? 26.219 63.688 12.922 1 81.5 96 ASP A CA 1
ATOM 789 C C . ASP A 1 96 ? 25.656 64.688 13.93 1 81.5 96 ASP A C 1
ATOM 791 O O . ASP A 1 96 ? 26.312 65.688 14.289 1 81.5 96 ASP A O 1
ATOM 795 N N . ILE A 1 97 ? 24.5 64.375 14.25 1 80.75 97 ILE A N 1
ATOM 796 C CA . ILE A 1 97 ? 23.844 65.312 15.195 1 80.75 97 ILE A CA 1
ATOM 797 C C . ILE A 1 97 ? 24.547 65.25 16.547 1 80.75 97 ILE A C 1
ATOM 799 O O . ILE A 1 97 ? 24.812 66.312 17.156 1 80.75 97 ILE A O 1
ATOM 803 N N . GLU A 1 98 ? 24.875 64 16.938 1 83.81 98 GLU A N 1
ATOM 804 C CA . GLU A 1 98 ? 25.562 63.844 18.219 1 83.81 98 GLU A CA 1
ATOM 805 C C . GLU A 1 98 ? 26.938 64.5 18.219 1 83.81 98 GLU A C 1
ATOM 807 O O . GLU A 1 98 ? 27.328 65.125 19.203 1 83.81 98 GLU A O 1
ATOM 812 N N . LYS A 1 99 ? 27.609 64.5 17.172 1 81.69 99 LYS A N 1
ATOM 813 C CA . LYS A 1 99 ? 28.922 65.125 17.047 1 81.69 99 LYS A CA 1
ATOM 814 C C . LYS A 1 99 ? 28.812 66.688 17.109 1 81.69 99 LYS A C 1
ATOM 816 O O . LYS A 1 99 ? 29.625 67.312 17.75 1 81.69 99 LYS A O 1
ATOM 821 N N . LYS A 1 100 ? 27.797 67.188 16.484 1 76.88 100 LYS A N 1
ATOM 822 C CA . LYS A 1 100 ? 27.625 68.625 16.453 1 76.88 100 LYS A CA 1
ATOM 823 C C . LYS A 1 100 ? 27.156 69.125 17.812 1 76.88 100 LYS A C 1
ATOM 825 O O . LYS A 1 100 ? 27.516 70.25 18.203 1 76.88 100 LYS A O 1
ATOM 830 N N . MET A 1 101 ? 26.438 68.375 18.438 1 78.88 101 MET A N 1
ATOM 831 C CA . MET A 1 101 ? 25.984 68.812 19.781 1 78.88 101 MET A CA 1
ATOM 832 C C . MET A 1 101 ? 27.156 68.812 20.766 1 78.88 101 MET A C 1
ATOM 834 O O . MET A 1 101 ? 27.188 69.688 21.656 1 78.88 101 MET A O 1
ATOM 838 N N . ASP A 1 102 ? 28 67.875 20.625 1 77.69 102 ASP A N 1
ATOM 839 C CA . ASP A 1 102 ? 29.156 67.812 21.516 1 77.69 102 ASP A CA 1
ATOM 840 C C . ASP A 1 102 ? 30.125 68.938 21.25 1 77.69 102 ASP A C 1
ATOM 842 O O . ASP A 1 102 ? 30.797 69.438 22.172 1 77.69 102 ASP A O 1
ATOM 846 N N . GLN A 1 103 ? 30.344 69.188 19.953 1 71 103 GLN A N 1
ATOM 847 C CA . GLN A 1 103 ? 31.297 70.25 19.641 1 71 103 GLN A CA 1
ATOM 848 C C . GLN A 1 103 ? 30.766 71.625 20.078 1 71 103 GLN A C 1
ATOM 850 O O . GLN A 1 103 ? 31.5 72.625 20.047 1 71 103 GLN A O 1
ATOM 855 N N . ARG A 1 104 ? 30.016 71.75 21.094 1 62.78 104 ARG A N 1
ATOM 856 C CA . ARG A 1 104 ? 29.547 73.062 21.641 1 62.78 104 ARG A CA 1
ATOM 857 C C . ARG A 1 104 ? 29.375 74.062 20.547 1 62.78 104 ARG A C 1
ATOM 859 O O . ARG A 1 104 ? 29.266 75.25 20.828 1 62.78 104 ARG A O 1
ATOM 866 N N . ASP A 1 105 ? 29.609 73.688 19.422 1 54.41 105 ASP A N 1
ATOM 867 C CA . ASP A 1 105 ? 29.562 74.688 18.406 1 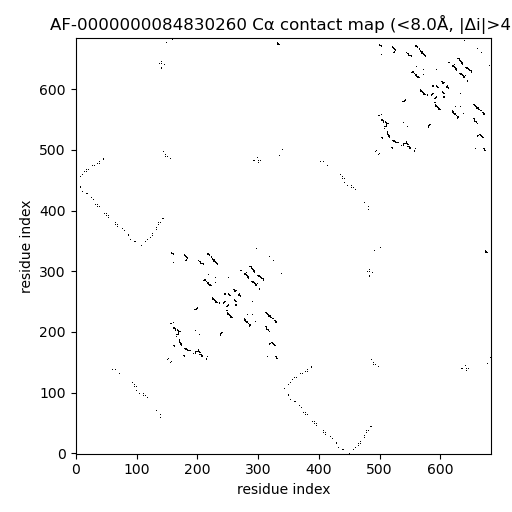54.41 105 ASP A CA 1
ATOM 868 C C . ASP A 1 105 ? 28.125 75.125 18.094 1 54.41 105 ASP A C 1
ATOM 870 O O . ASP A 1 105 ? 27.25 74.25 17.984 1 54.41 105 ASP A O 1
ATOM 874 N N . ASN A 1 106 ? 27.547 76.125 18.719 1 54.44 106 ASN A N 1
ATOM 875 C CA . ASN A 1 106 ? 26.344 76.938 18.719 1 54.44 106 ASN A CA 1
ATOM 876 C C . ASN A 1 106 ? 25.656 76.938 17.359 1 54.44 106 ASN A C 1
ATOM 878 O O . ASN A 1 106 ? 24.922 77.875 17.016 1 54.44 106 ASN A O 1
ATOM 882 N N . ASP A 1 107 ? 26.234 76.25 16.422 1 60.97 107 ASP A N 1
ATOM 883 C CA . ASP A 1 107 ? 25.469 76.562 15.219 1 60.97 107 ASP A CA 1
ATOM 884 C C . ASP A 1 107 ? 24.094 75.938 15.242 1 60.97 107 ASP A C 1
ATOM 886 O O . ASP A 1 107 ? 23.891 74.875 14.602 1 60.97 107 ASP A O 1
ATOM 890 N N . PHE A 1 108 ? 23.422 76.25 16.188 1 63.03 108 PHE A N 1
ATOM 891 C CA . PHE A 1 108 ? 22.031 75.875 16.438 1 63.03 108 PHE A CA 1
ATOM 892 C C . PHE A 1 108 ? 21.266 75.812 15.125 1 63.03 108 PHE A C 1
ATOM 894 O O . PHE A 1 108 ? 20.453 74.875 14.922 1 63.03 108 PHE A O 1
ATOM 901 N N . LEU A 1 109 ? 21.641 76.688 14.219 1 64.75 109 LEU A N 1
ATOM 902 C CA . LEU A 1 109 ? 20.922 76.75 12.945 1 64.75 109 LEU A CA 1
ATOM 903 C C . LEU A 1 109 ? 21.188 75.562 12.078 1 64.75 109 LEU A C 1
ATOM 905 O O . LEU A 1 109 ? 20.281 75 11.461 1 64.75 109 LEU A O 1
ATOM 909 N N . MET A 1 110 ? 22.453 75.125 12.055 1 67.12 110 MET A N 1
ATOM 910 C CA . MET A 1 110 ? 22.797 74 11.242 1 67.12 110 MET A CA 1
ATOM 911 C C . MET A 1 110 ? 22.188 72.688 11.828 1 67.12 110 MET A C 1
ATOM 913 O O . MET A 1 110 ? 21.734 71.812 11.086 1 67.12 110 MET A O 1
ATOM 917 N N . LEU A 1 111 ? 22.141 72.625 13.148 1 68.5 111 LEU A N 1
ATOM 918 C CA . LEU A 1 111 ? 21.531 71.5 13.805 1 68.5 111 LEU A CA 1
ATOM 919 C C . LEU A 1 111 ? 20.031 71.438 13.531 1 68.5 111 LEU A C 1
ATOM 921 O O . LEU A 1 111 ? 19.469 70.375 13.312 1 68.5 111 LEU A O 1
ATOM 925 N N . TYR A 1 112 ? 19.531 72.625 13.484 1 68.81 112 TYR A N 1
ATOM 926 C CA . TYR A 1 112 ? 18.094 72.75 13.219 1 68.81 112 TYR A CA 1
ATOM 927 C C . TYR A 1 112 ? 17.766 72.312 11.797 1 68.81 112 TYR A C 1
ATOM 929 O O . TYR A 1 112 ? 16.766 71.625 11.57 1 68.81 112 TYR A O 1
ATOM 937 N N . ILE A 1 113 ? 18.547 72.562 10.836 1 67.44 113 ILE A N 1
ATOM 938 C CA . ILE A 1 113 ? 18.328 72.188 9.438 1 67.44 113 ILE A CA 1
ATOM 939 C C . ILE A 1 113 ? 18.438 70.688 9.266 1 67.44 113 ILE A C 1
ATOM 941 O O . ILE A 1 113 ? 17.641 70.062 8.547 1 67.44 113 ILE A O 1
ATOM 945 N N . ILE A 1 114 ? 19.359 70.125 9.922 1 65.25 114 ILE A N 1
ATOM 946 C CA . ILE A 1 114 ? 19.594 68.688 9.797 1 65.25 114 ILE A CA 1
ATOM 947 C C . ILE A 1 114 ? 18.422 67.938 10.422 1 65.25 114 ILE A C 1
ATOM 949 O O . ILE A 1 114 ? 17.938 66.938 9.852 1 65.25 114 ILE A O 1
ATOM 953 N N . ILE A 1 115 ? 18 68.438 11.562 1 68.06 115 ILE A N 1
ATOM 954 C CA . ILE A 1 115 ? 16.922 67.75 12.281 1 68.06 115 ILE A CA 1
ATOM 955 C C . ILE A 1 115 ? 15.625 67.875 11.477 1 68.06 115 ILE A C 1
ATOM 957 O O . ILE A 1 115 ? 14.852 66.875 11.43 1 68.06 115 ILE A O 1
ATOM 961 N N . LYS A 1 116 ? 15.445 69 10.945 1 67.06 116 LYS A N 1
ATOM 962 C CA . LYS A 1 116 ? 14.227 69.188 10.156 1 67.06 116 LYS A CA 1
ATOM 963 C C . LYS A 1 116 ? 14.195 68.188 8.969 1 67.06 116 LYS A C 1
ATOM 965 O O . LYS A 1 116 ? 13.133 67.688 8.609 1 67.06 116 LYS A O 1
ATOM 970 N N . LYS A 1 117 ? 15.281 68 8.406 1 63.84 117 LYS A N 1
ATOM 971 C CA . LYS A 1 117 ? 15.367 67.062 7.262 1 63.84 117 LYS A CA 1
ATOM 972 C C . LYS A 1 117 ? 15.008 65.625 7.668 1 63.84 117 LYS A C 1
ATOM 974 O O . LYS A 1 117 ? 14.352 64.938 6.91 1 63.84 117 LYS A O 1
ATOM 979 N N . TYR A 1 118 ? 15.344 65.375 8.922 1 62.78 118 TYR A N 1
ATOM 980 C CA . TYR A 1 118 ? 15.188 63.969 9.312 1 62.78 118 TYR A CA 1
ATOM 981 C C . TYR A 1 118 ? 13.914 63.781 10.117 1 62.78 118 TYR A C 1
ATOM 983 O O . TYR A 1 118 ? 13.461 62.656 10.305 1 62.78 118 TYR A O 1
ATOM 991 N N . ALA A 1 119 ? 13.43 64.812 10.734 1 59.06 119 ALA A N 1
ATOM 992 C CA . ALA A 1 119 ? 12.18 64.75 11.477 1 59.06 119 ALA A CA 1
ATOM 993 C C . ALA A 1 119 ? 11.055 64.188 10.602 1 59.06 119 ALA A C 1
ATOM 995 O O . ALA A 1 119 ? 10.148 63.531 11.102 1 59.06 119 ALA A O 1
ATOM 996 N N . ASP A 1 120 ? 11.25 64.312 9.352 1 58.47 120 ASP A N 1
ATOM 997 C CA . ASP A 1 120 ? 10.203 63.875 8.445 1 58.47 120 ASP A CA 1
ATOM 998 C C . ASP A 1 120 ? 10.406 62.406 8.07 1 58.47 120 ASP A C 1
ATOM 1000 O O . ASP A 1 120 ? 9.656 61.844 7.262 1 58.47 120 ASP A O 1
ATOM 1004 N N . TYR A 1 121 ? 11.469 61.938 8.602 1 59.72 121 TYR A N 1
ATOM 1005 C CA . TYR A 1 121 ? 11.719 60.531 8.281 1 59.72 121 TYR A CA 1
ATOM 1006 C C . TYR A 1 121 ? 10.758 59.625 9.039 1 59.72 121 TYR A C 1
ATOM 1008 O O . TYR A 1 121 ? 10.781 59.562 10.266 1 59.72 121 TYR A O 1
ATOM 1016 N N . LYS A 1 122 ? 9.672 59.219 8.461 1 60.5 122 LYS A N 1
ATOM 1017 C CA . LYS A 1 122 ? 8.75 58.219 9 1 60.5 122 LYS A CA 1
ATOM 1018 C C . LYS A 1 122 ? 9.18 56.812 8.602 1 60.5 122 LYS A C 1
ATOM 1020 O O . LYS A 1 122 ? 9.031 56.406 7.445 1 60.5 122 LYS A O 1
ATOM 1025 N N . PRO A 1 123 ? 9.969 56.125 9.547 1 57.94 123 PRO A N 1
ATOM 1026 C CA . PRO A 1 123 ? 10.367 54.75 9.195 1 57.94 123 PRO A CA 1
ATOM 1027 C C . PRO A 1 123 ? 9.172 53.875 8.867 1 57.94 123 PRO A C 1
ATOM 1029 O O . PRO A 1 123 ? 8.094 54.031 9.445 1 57.94 123 PRO A O 1
ATOM 1032 N N . LYS A 1 124 ? 9.148 53.312 7.656 1 60.03 124 LYS A N 1
ATOM 1033 C CA . LYS A 1 124 ? 8.125 52.312 7.32 1 60.03 124 LYS A CA 1
ATOM 1034 C C . LYS A 1 124 ? 8.102 51.188 8.344 1 60.03 124 LYS A C 1
ATOM 1036 O O . LYS A 1 124 ? 9.148 50.688 8.742 1 60.03 124 LYS A O 1
ATOM 1041 N N . GLU A 1 125 ? 7.094 51.156 9.172 1 58.28 125 GLU A N 1
ATOM 1042 C CA . GLU A 1 125 ? 6.934 50.062 10.117 1 58.28 125 GLU A CA 1
ATOM 1043 C C . GLU A 1 125 ? 7.156 48.719 9.445 1 58.28 125 GLU A C 1
ATOM 1045 O O . GLU A 1 125 ? 6.578 48.438 8.398 1 58.28 125 GLU A O 1
ATOM 1050 N N . PRO A 1 126 ? 8.359 48.188 9.828 1 59 126 PRO A N 1
ATOM 1051 C CA . PRO A 1 126 ? 8.586 46.906 9.18 1 59 126 PRO A CA 1
ATOM 1052 C C . PRO A 1 126 ? 7.395 45.938 9.312 1 59 126 PRO A C 1
ATOM 1054 O O . PRO A 1 126 ? 6.762 45.906 10.375 1 59 126 PRO A O 1
ATOM 1057 N N . GLU A 1 127 ? 6.691 45.812 8.195 1 59.81 127 GLU A N 1
ATOM 1058 C CA . GLU A 1 127 ? 5.582 44.844 8.156 1 59.81 127 GLU A CA 1
ATOM 1059 C C . GLU A 1 127 ? 5.977 43.5 8.789 1 59.81 127 GLU A C 1
ATOM 1061 O O . GLU A 1 127 ? 7.133 43.094 8.695 1 59.81 127 GLU A O 1
ATOM 1066 N N . ALA A 1 128 ? 5.289 43.25 9.859 1 55 128 ALA A N 1
ATOM 1067 C CA . ALA A 1 128 ? 5.496 41.969 10.523 1 55 128 ALA A CA 1
ATOM 1068 C C . ALA A 1 128 ? 5.711 40.844 9.5 1 55 128 ALA A C 1
ATOM 1070 O O . ALA A 1 128 ? 5.125 40.875 8.414 1 55 128 ALA A O 1
ATOM 1071 N N . VAL A 1 129 ? 6.965 40.438 9.375 1 56.16 129 VAL A N 1
ATOM 1072 C CA . VAL A 1 129 ? 7.262 39.312 8.5 1 56.16 129 VAL A CA 1
ATOM 1073 C C . VAL A 1 129 ? 6.184 38.25 8.664 1 56.16 129 VAL A C 1
ATOM 1075 O O . VAL A 1 129 ? 5.859 37.844 9.781 1 56.16 129 VAL A O 1
ATOM 1078 N N . SER A 1 130 ? 5.133 38.375 7.941 1 56.72 130 SER A N 1
ATOM 1079 C CA . SER A 1 130 ? 4.211 37.219 7.91 1 56.72 130 SER A CA 1
ATOM 1080 C C . SER A 1 130 ? 4.957 35.906 8.062 1 56.72 130 SER A C 1
ATOM 1082 O O . SER A 1 130 ? 6.129 35.812 7.688 1 56.72 130 SER A O 1
ATOM 1084 N N . ALA A 1 131 ? 4.574 35.031 9.047 1 56.25 131 ALA A N 1
ATOM 1085 C CA . ALA A 1 131 ? 5.082 33.75 9.547 1 56.25 131 ALA A CA 1
ATOM 1086 C C . ALA A 1 131 ? 5.711 32.938 8.422 1 56.25 131 ALA A C 1
ATOM 1088 O O . ALA A 1 131 ? 5.012 32.469 7.516 1 56.25 131 ALA A O 1
ATOM 1089 N N . ALA A 1 132 ? 6.957 33.375 7.922 1 64.12 132 ALA A N 1
ATOM 1090 C CA . ALA A 1 132 ? 7.848 32.688 7 1 64.12 132 ALA A CA 1
ATOM 1091 C C . ALA A 1 132 ? 8.258 31.328 7.559 1 64.12 132 ALA A C 1
ATOM 1093 O O . ALA A 1 132 ? 9.289 30.781 7.176 1 64.12 132 ALA A O 1
ATOM 1094 N N . ASP A 1 133 ? 7.445 30.766 8.359 1 77.25 133 ASP A N 1
ATOM 1095 C CA . ASP A 1 133 ? 7.852 29.484 8.93 1 77.25 133 ASP A CA 1
ATOM 1096 C C . ASP A 1 133 ? 7.473 28.328 8.008 1 77.25 133 ASP A C 1
ATOM 1098 O O . ASP A 1 133 ? 6.539 28.438 7.207 1 77.25 133 ASP A O 1
ATOM 1102 N N . ILE A 1 134 ? 8.414 27.5 7.82 1 82.12 134 ILE A N 1
ATOM 1103 C CA . ILE A 1 134 ? 8.078 26.297 7.062 1 82.12 134 ILE A CA 1
ATOM 1104 C C . ILE A 1 134 ? 7.309 25.328 7.949 1 82.12 134 ILE A C 1
ATOM 1106 O O . ILE A 1 134 ? 7.68 25.094 9.102 1 82.12 134 ILE A O 1
ATOM 1110 N N . ASP A 1 135 ? 6.129 25.016 7.48 1 84 135 ASP A N 1
ATOM 1111 C CA . ASP A 1 135 ? 5.41 23.938 8.156 1 84 135 ASP A CA 1
ATOM 1112 C C . ASP A 1 135 ? 5.949 22.578 7.734 1 84 135 ASP A C 1
ATOM 1114 O O . ASP A 1 135 ? 5.535 22.031 6.711 1 84 135 ASP A O 1
ATOM 1118 N N . GLY A 1 136 ? 6.875 22.062 8.516 1 88.69 136 GLY A N 1
ATOM 1119 C CA . GLY A 1 136 ? 7.523 20.797 8.211 1 88.69 136 GLY A CA 1
ATOM 1120 C C . GLY A 1 136 ? 6.547 19.641 8.102 1 88.69 136 GLY A C 1
ATOM 1121 O O . GLY A 1 136 ? 6.805 18.672 7.379 1 88.69 136 GLY A O 1
ATOM 1122 N N . TYR A 1 137 ? 5.453 19.75 8.742 1 90.75 137 TYR A N 1
ATOM 1123 C CA . TYR A 1 137 ? 4.496 18.641 8.781 1 90.75 137 TYR A CA 1
ATOM 1124 C C . TYR A 1 137 ? 3.785 18.484 7.441 1 90.75 137 TYR A C 1
ATOM 1126 O O . TYR A 1 137 ? 3.254 17.422 7.129 1 90.75 137 TYR A O 1
ATOM 1134 N N . LYS A 1 138 ? 3.809 19.531 6.684 1 90 138 LYS A N 1
ATOM 1135 C CA . LYS A 1 138 ? 3.314 19.438 5.316 1 90 138 LYS A CA 1
ATOM 1136 C C . LYS A 1 138 ? 4.043 18.344 4.543 1 90 138 LYS A C 1
ATOM 1138 O O . LYS A 1 138 ? 3.471 17.719 3.648 1 90 138 LYS A O 1
ATOM 1143 N N . TYR A 1 139 ? 5.219 18.172 5.008 1 93.44 139 TYR A N 1
ATOM 1144 C CA . TYR A 1 139 ? 6.059 17.234 4.262 1 93.44 139 TYR A CA 1
ATOM 1145 C C . TYR A 1 139 ? 6.207 15.914 5.004 1 93.44 139 TYR A C 1
ATOM 1147 O O . TYR A 1 139 ? 6.402 14.867 4.387 1 93.44 139 TYR A O 1
ATOM 1155 N N . THR A 1 140 ? 6.062 15.914 6.297 1 93.5 140 THR A N 1
ATOM 1156 C CA . THR A 1 140 ? 6.43 14.727 7.062 1 93.5 140 THR A CA 1
ATOM 1157 C C . THR A 1 140 ? 5.188 14.023 7.598 1 93.5 140 THR A C 1
ATOM 1159 O O . THR A 1 140 ? 5.262 12.875 8.039 1 93.5 140 THR A O 1
ATOM 1162 N N . SER A 1 141 ? 4.074 14.68 7.574 1 90.88 141 SER A N 1
ATOM 1163 C CA . SER A 1 141 ? 2.863 14.094 8.133 1 90.88 141 SER A CA 1
ATOM 1164 C C . SER A 1 141 ? 2.406 12.891 7.32 1 90.88 141 SER A C 1
ATOM 1166 O O . SER A 1 141 ? 2.309 12.961 6.094 1 90.88 141 SER A O 1
ATOM 1168 N N . CYS A 1 142 ? 2.15 11.773 8.008 1 91.12 142 CYS A N 1
ATOM 1169 C CA . CYS A 1 142 ? 1.635 10.555 7.402 1 91.12 142 CYS A CA 1
ATOM 1170 C C . CYS A 1 142 ? 2.455 10.156 6.18 1 91.12 142 CYS A C 1
ATOM 1172 O O . CYS A 1 142 ? 1.902 9.719 5.168 1 91.12 142 CYS A O 1
ATOM 1174 N N . LEU A 1 143 ? 3.711 10.398 6.262 1 93.38 143 LEU A N 1
ATOM 1175 C CA . LEU A 1 143 ? 4.582 10.227 5.105 1 93.38 143 LEU A CA 1
ATOM 1176 C C . LEU A 1 143 ? 4.559 8.773 4.625 1 93.38 143 LEU A C 1
ATOM 1178 O O . LEU A 1 143 ? 4.488 8.523 3.42 1 93.38 143 LEU A O 1
ATOM 1182 N N . GLN A 1 144 ? 4.617 7.828 5.523 1 90.38 144 GLN A N 1
ATOM 1183 C CA . GLN A 1 144 ? 4.621 6.422 5.129 1 90.38 144 GLN A CA 1
ATOM 1184 C C . GLN A 1 144 ? 3.344 6.062 4.375 1 90.38 144 GLN A C 1
ATOM 1186 O O . GLN A 1 144 ? 3.387 5.32 3.393 1 90.38 144 GLN A O 1
ATOM 1191 N N . TYR A 1 145 ? 2.244 6.586 4.859 1 90.31 145 TYR A N 1
ATOM 1192 C CA . TYR A 1 145 ? 0.971 6.355 4.188 1 90.31 145 TYR A CA 1
ATOM 1193 C C . TYR A 1 145 ? 0.972 6.965 2.789 1 90.31 145 TYR A C 1
ATOM 1195 O O . TYR A 1 145 ? 0.495 6.348 1.835 1 90.31 145 TYR A O 1
ATOM 1203 N N . ARG A 1 146 ? 1.48 8.109 2.672 1 91.88 146 ARG A N 1
ATOM 1204 C CA . ARG A 1 146 ? 1.523 8.789 1.383 1 91.88 146 ARG A CA 1
ATOM 1205 C C . ARG A 1 146 ? 2.359 8.008 0.375 1 91.88 146 ARG A C 1
ATOM 1207 O O . ARG A 1 146 ? 1.959 7.848 -0.78 1 91.88 146 ARG A O 1
ATOM 1214 N N . VAL A 1 147 ? 3.484 7.598 0.845 1 94.38 147 VAL A N 1
ATOM 1215 C CA . VAL A 1 147 ? 4.371 6.82 -0.012 1 94.38 147 VAL A CA 1
ATOM 1216 C C . VAL A 1 147 ? 3.697 5.508 -0.402 1 94.38 147 VAL A C 1
ATOM 1218 O O . VAL A 1 147 ? 3.746 5.098 -1.564 1 94.38 147 VAL A O 1
ATOM 1221 N N . TRP A 1 148 ? 3.08 4.844 0.569 1 91.56 148 TRP A N 1
ATOM 1222 C CA . TRP A 1 148 ? 2.367 3.596 0.325 1 91.56 148 TRP A CA 1
ATOM 1223 C C . TRP A 1 148 ? 1.278 3.787 -0.725 1 91.56 148 TRP A C 1
ATOM 1225 O O . TRP A 1 148 ? 1.139 2.971 -1.639 1 91.56 148 TRP A O 1
ATOM 1235 N N . LYS A 1 149 ? 0.531 4.855 -0.608 1 89.5 149 LYS A N 1
ATOM 1236 C CA . LYS A 1 149 ? -0.539 5.168 -1.551 1 89.5 149 LYS A CA 1
ATOM 1237 C C . LYS A 1 149 ? 0.014 5.395 -2.955 1 89.5 149 LYS A C 1
ATOM 1239 O O . LYS A 1 149 ? -0.567 4.93 -3.939 1 89.5 149 LYS A O 1
ATOM 1244 N N . LYS A 1 150 ? 1.073 6.066 -3.07 1 91.38 150 LYS A N 1
ATOM 1245 C CA . LYS A 1 150 ? 1.696 6.309 -4.367 1 91.38 150 LYS A CA 1
ATOM 1246 C C . LYS A 1 150 ? 2.209 5.012 -4.984 1 91.38 150 LYS A C 1
ATOM 1248 O O . LYS A 1 150 ? 2.156 4.832 -6.203 1 91.38 150 LYS A O 1
ATOM 1253 N N . MET A 1 151 ? 2.721 4.156 -4.125 1 92.19 151 MET A N 1
ATOM 1254 C CA . MET A 1 151 ? 3.182 2.854 -4.598 1 92.19 151 MET A CA 1
ATOM 1255 C C . MET A 1 151 ? 2.033 2.059 -5.211 1 92.19 151 MET A C 1
ATOM 1257 O O . MET A 1 151 ? 2.215 1.375 -6.219 1 92.19 151 MET A O 1
ATOM 1261 N N . LEU A 1 152 ? 0.916 2.117 -4.559 1 89.38 152 LEU A N 1
ATOM 1262 C CA . LEU A 1 152 ? -0.271 1.441 -5.074 1 89.38 152 LEU A CA 1
ATOM 1263 C C . LEU A 1 152 ? -0.573 1.881 -6.5 1 89.38 152 LEU A C 1
ATOM 1265 O O . LEU A 1 152 ? -0.782 1.042 -7.383 1 89.38 152 LEU A O 1
ATOM 1269 N N . LYS A 1 153 ? -0.519 3.133 -6.75 1 86.38 153 LYS A N 1
ATOM 1270 C CA . LYS A 1 153 ? -0.843 3.688 -8.062 1 86.38 153 LYS A CA 1
ATOM 1271 C C . LYS A 1 153 ? 0.203 3.289 -9.094 1 86.38 153 LYS A C 1
ATOM 1273 O O . LYS A 1 153 ? -0.138 2.959 -10.234 1 86.38 153 LYS A O 1
ATOM 1278 N N . LYS A 1 154 ? 1.381 3.24 -8.656 1 87.88 154 LYS A N 1
ATOM 1279 C CA . LYS A 1 154 ? 2.479 3.008 -9.586 1 87.88 154 LYS A CA 1
ATOM 1280 C C . LYS A 1 154 ? 2.613 1.524 -9.922 1 87.88 154 LYS A C 1
ATOM 1282 O O . LYS A 1 154 ? 2.818 1.158 -11.078 1 87.88 154 LYS A O 1
ATOM 1287 N N . PHE A 1 155 ? 2.416 0.657 -8.906 1 88.62 155 PHE A N 1
ATOM 1288 C CA . PHE A 1 155 ? 2.844 -0.723 -9.102 1 88.62 155 PHE A CA 1
ATOM 1289 C C . PHE A 1 155 ? 1.643 -1.66 -9.148 1 88.62 155 PHE A C 1
ATOM 1291 O O . PHE A 1 155 ? 1.748 -2.789 -9.633 1 88.62 155 PHE A O 1
ATOM 1298 N N . ILE A 1 156 ? 0.52 -1.392 -8.602 1 83.75 156 ILE A N 1
ATOM 1299 C CA . ILE A 1 156 ? -0.606 -2.311 -8.477 1 83.75 156 ILE A CA 1
ATOM 1300 C C . ILE A 1 156 ? -1.787 -1.79 -9.297 1 83.75 156 ILE A C 1
ATOM 1302 O O . ILE A 1 156 ? -2.561 -2.574 -9.852 1 83.75 156 ILE A O 1
ATOM 1306 N N . ASN A 1 157 ? -1.852 -0.502 -9.594 1 78.38 157 ASN A N 1
ATOM 1307 C CA . ASN A 1 157 ? -2.992 0.154 -10.227 1 78.38 157 ASN A CA 1
ATOM 1308 C C . ASN A 1 157 ? -4.293 -0.154 -9.492 1 78.38 157 ASN A C 1
ATOM 1310 O O . ASN A 1 157 ? -4.855 -1.24 -9.641 1 78.38 157 ASN A O 1
ATOM 1314 N N . PRO A 1 158 ? -4.785 0.727 -8.805 1 72.75 158 PRO A N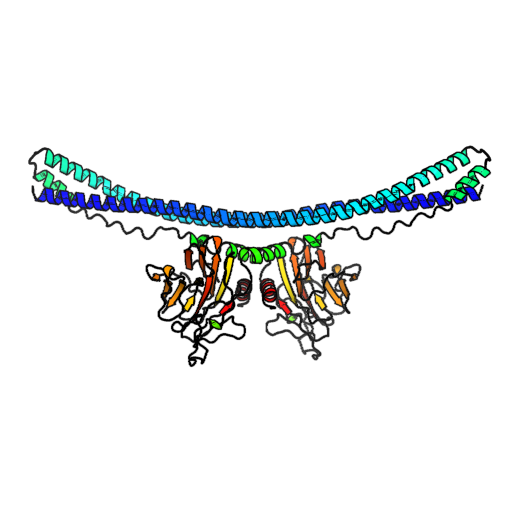 1
ATOM 1315 C CA . PRO A 1 158 ? -5.949 0.522 -7.938 1 72.75 158 PRO A CA 1
ATOM 1316 C C . PRO A 1 158 ? -7.27 0.565 -8.703 1 72.75 158 PRO A C 1
ATOM 1318 O O . PRO A 1 158 ? -8.336 0.337 -8.117 1 72.75 158 PRO A O 1
ATOM 1321 N N . ASP A 1 159 ? -7.234 0.758 -9.984 1 76.31 159 ASP A N 1
ATOM 1322 C CA . ASP A 1 159 ? -8.484 0.907 -10.719 1 76.31 159 ASP A CA 1
ATOM 1323 C C . ASP A 1 159 ? -9.273 -0.399 -10.727 1 76.31 159 ASP A C 1
ATOM 1325 O O . ASP A 1 159 ? -8.727 -1.464 -11.016 1 76.31 159 ASP A O 1
ATOM 1329 N N . PRO A 1 160 ? -10.539 -0.238 -10.414 1 82.38 160 PRO A N 1
ATOM 1330 C CA . PRO A 1 160 ? -11.359 -1.451 -10.359 1 82.38 160 PRO A CA 1
ATOM 1331 C C . PRO A 1 160 ? -11.594 -2.07 -11.734 1 82.38 160 PRO A C 1
ATOM 1333 O O . PRO A 1 160 ? -11.758 -1.347 -12.719 1 82.38 160 PRO A O 1
ATOM 1336 N N . VAL A 1 161 ? -11.508 -3.324 -11.703 1 90.69 161 VAL A N 1
ATOM 1337 C CA . VAL A 1 161 ? -11.906 -4.07 -12.891 1 90.69 161 VAL A CA 1
ATOM 1338 C C . VAL A 1 161 ? -13.422 -4.254 -12.906 1 90.69 161 VAL A C 1
ATOM 1340 O O . VAL A 1 161 ? -14 -4.785 -11.961 1 90.69 161 VAL A O 1
ATOM 1343 N N . THR A 1 162 ? -14.016 -3.723 -13.938 1 94.19 162 THR A N 1
ATOM 1344 C CA . THR A 1 162 ? -15.445 -3.906 -14.109 1 94.19 162 THR A CA 1
ATOM 1345 C C . THR A 1 162 ? -15.742 -4.773 -15.328 1 94.19 162 THR A C 1
ATOM 1347 O O . THR A 1 162 ? -14.906 -4.891 -16.234 1 94.19 162 THR A O 1
ATOM 1350 N N . LEU A 1 163 ? -16.969 -5.316 -15.336 1 97.19 163 LEU A N 1
ATOM 1351 C CA . LEU A 1 163 ? -17.344 -6.219 -16.422 1 97.19 163 LEU A CA 1
ATOM 1352 C C . LEU A 1 163 ? -17.969 -5.445 -17.578 1 97.19 163 LEU A C 1
ATOM 1354 O O . LEU A 1 163 ? -18.656 -4.441 -17.359 1 97.19 163 LEU A O 1
ATOM 1358 N N . ASP A 1 164 ? -17.766 -5.914 -18.766 1 97 164 ASP A N 1
ATOM 1359 C CA . ASP A 1 164 ? -18.344 -5.32 -19.969 1 97 164 ASP A CA 1
ATOM 1360 C C . ASP A 1 164 ? -19.594 -6.074 -20.406 1 97 164 ASP A C 1
ATOM 1362 O O . ASP A 1 164 ? -19.5 -7.16 -20.984 1 97 164 ASP A O 1
ATOM 1366 N N . PRO A 1 165 ? -20.703 -5.434 -20.281 1 95.25 165 PRO A N 1
ATOM 1367 C CA . PRO A 1 165 ? -21.953 -6.113 -20.641 1 95.25 165 PRO A CA 1
ATOM 1368 C C . PRO A 1 165 ? -22 -6.477 -22.125 1 95.25 165 PRO A C 1
ATOM 1370 O O . PRO A 1 165 ? -22.672 -7.441 -22.516 1 95.25 165 PRO A O 1
ATOM 1373 N N . ASN A 1 166 ? -21.312 -5.789 -22.922 1 95.12 166 ASN A N 1
ATOM 1374 C CA . ASN A 1 166 ? -21.359 -6.02 -24.359 1 95.12 166 ASN A CA 1
ATOM 1375 C C . ASN A 1 166 ? -20.656 -7.309 -24.75 1 95.12 166 ASN A C 1
ATOM 1377 O O . ASN A 1 166 ? -20.828 -7.812 -25.859 1 95.12 166 ASN A O 1
ATOM 1381 N N . THR A 1 167 ? -19.859 -7.805 -23.875 1 96.44 167 THR A N 1
ATOM 1382 C CA . THR A 1 167 ? -19.109 -9.016 -24.188 1 96.44 167 THR A CA 1
ATOM 1383 C C . THR A 1 167 ? -19.734 -10.234 -23.5 1 96.44 167 THR A C 1
ATOM 1385 O O . THR A 1 167 ? -19.359 -11.367 -23.781 1 96.44 167 THR A O 1
ATOM 1388 N N . ALA A 1 168 ? -20.672 -10.016 -22.672 1 95.62 168 ALA A N 1
ATOM 1389 C CA . ALA A 1 168 ? -21.203 -11.062 -21.781 1 95.62 168 ALA A CA 1
ATOM 1390 C C . ALA A 1 168 ? -22.094 -12.023 -22.562 1 95.62 168 ALA A C 1
ATOM 1392 O O . ALA A 1 168 ? -22.938 -11.594 -23.359 1 95.62 168 ALA A O 1
ATOM 1393 N N . HIS A 1 169 ? -21.875 -13.305 -22.297 1 94.56 169 HIS A N 1
ATOM 1394 C CA . HIS A 1 169 ? -22.828 -14.289 -22.781 1 94.56 169 HIS A CA 1
ATOM 1395 C C . HIS A 1 169 ? -24.25 -13.953 -22.312 1 94.56 169 HIS A C 1
ATOM 1397 O O . HIS A 1 169 ? -24.453 -13.523 -21.188 1 94.56 169 HIS A O 1
ATOM 1403 N N . PRO A 1 170 ? -25.219 -14.273 -23.109 1 92 170 PRO A N 1
ATOM 1404 C CA . PRO A 1 170 ? -26.578 -13.844 -22.828 1 92 170 PRO A CA 1
ATOM 1405 C C . PRO A 1 170 ? -27.172 -14.516 -21.578 1 92 170 PRO A C 1
ATOM 1407 O O . PRO A 1 170 ? -28.156 -14.039 -21.031 1 92 17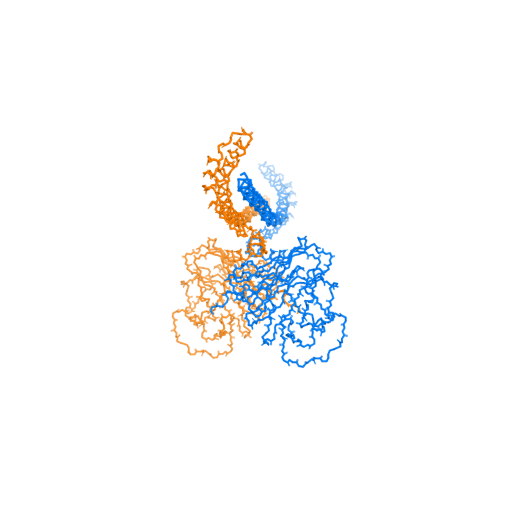0 PRO A O 1
ATOM 1410 N N . GLN A 1 171 ? -26.578 -15.562 -21.172 1 91.31 171 GLN A N 1
ATOM 1411 C CA . GLN A 1 171 ? -27.125 -16.266 -20.016 1 91.31 171 GLN A CA 1
ATOM 1412 C C . GLN A 1 171 ? -26.5 -15.773 -18.719 1 91.31 171 GLN A C 1
ATOM 1414 O O . GLN A 1 171 ? -26.875 -16.234 -17.641 1 91.31 171 GLN A O 1
ATOM 1419 N N . LEU A 1 172 ? -25.594 -14.898 -18.828 1 93.25 172 LEU A N 1
ATOM 1420 C CA . LEU A 1 172 ? -24.938 -14.359 -17.641 1 93.25 172 LEU A CA 1
ATOM 1421 C C . LEU A 1 172 ? -25.703 -13.156 -17.094 1 93.25 172 LEU A C 1
ATOM 1423 O O . LEU A 1 172 ? -26.312 -12.398 -17.859 1 93.25 172 LEU A O 1
ATOM 1427 N N . THR A 1 173 ? -25.734 -13.031 -15.781 1 92.56 173 THR A N 1
ATOM 1428 C CA . THR A 1 173 ? -26.266 -11.859 -15.109 1 92.56 173 THR A CA 1
ATOM 1429 C C . THR A 1 173 ? -25.156 -11.07 -14.43 1 92.56 173 THR A C 1
ATOM 1431 O O . THR A 1 173 ? -24.375 -11.633 -13.664 1 92.56 173 THR A O 1
ATOM 1434 N N . LEU A 1 174 ? -25.141 -9.805 -14.773 1 94.12 174 LEU A N 1
ATOM 1435 C CA . LEU A 1 174 ? -24.141 -8.922 -14.172 1 94.12 174 LEU A CA 1
ATOM 1436 C C . LEU A 1 174 ? -24.781 -8.062 -13.078 1 94.12 174 LEU A C 1
ATOM 1438 O O . LEU A 1 174 ? -25.938 -7.676 -13.18 1 94.12 174 LEU A O 1
ATOM 1442 N N . SER A 1 175 ? -24 -7.867 -12.062 1 93.31 175 SER A N 1
ATOM 1443 C CA . SER A 1 175 ? -24.484 -6.977 -11.016 1 93.31 175 SER A CA 1
ATOM 1444 C C . SER A 1 175 ? -24.641 -5.551 -11.531 1 93.31 175 SER A C 1
ATOM 1446 O O . SER A 1 175 ? -24.109 -5.207 -12.594 1 93.31 175 SER A O 1
ATOM 1448 N N . GLU A 1 176 ? -25.281 -4.711 -10.742 1 91.94 176 GLU A N 1
ATOM 1449 C CA . GLU A 1 176 ? -25.516 -3.326 -11.125 1 91.94 176 GLU A CA 1
ATOM 1450 C C . GLU A 1 176 ? -24.219 -2.543 -11.242 1 91.94 176 GLU A C 1
ATOM 1452 O O . GLU A 1 176 ? -24.047 -1.743 -12.164 1 91.94 176 GLU A O 1
ATOM 1457 N N . ASP A 1 177 ? -23.344 -2.879 -10.383 1 89 177 ASP A N 1
ATOM 1458 C CA . ASP A 1 177 ? -22.094 -2.127 -10.383 1 89 177 ASP A CA 1
ATOM 1459 C C . ASP A 1 177 ? -21.062 -2.787 -11.297 1 89 177 ASP A C 1
ATOM 1461 O O . ASP A 1 177 ? -19.906 -2.332 -11.375 1 89 177 ASP A O 1
ATOM 1465 N N . LEU A 1 178 ? -21.391 -3.92 -11.953 1 95.06 178 LEU A N 1
ATOM 1466 C CA . LEU A 1 178 ? -20.594 -4.621 -12.953 1 95.06 178 LEU A CA 1
ATOM 1467 C C . LEU A 1 178 ? -19.344 -5.227 -12.328 1 95.06 178 LEU A C 1
ATOM 1469 O O . LEU A 1 178 ? -18.297 -5.293 -12.969 1 95.06 178 LEU A O 1
ATOM 1473 N N . THR A 1 179 ? -19.438 -5.605 -11.039 1 93.31 179 THR A N 1
ATOM 1474 C CA . THR A 1 179 ? -18.297 -6.191 -10.367 1 93.31 179 THR A CA 1
ATOM 1475 C C . THR A 1 179 ? -18.547 -7.66 -10.031 1 93.31 179 THR A C 1
ATOM 1477 O O . THR A 1 179 ? -17.719 -8.32 -9.414 1 93.31 179 THR A O 1
ATOM 1480 N N . ALA A 1 180 ? -19.688 -8.117 -10.453 1 94.56 180 ALA A N 1
ATOM 1481 C CA . ALA A 1 180 ? -20 -9.516 -10.195 1 94.56 180 ALA A CA 1
ATOM 1482 C C . ALA A 1 180 ? -20.734 -10.148 -11.383 1 94.56 180 ALA A C 1
ATOM 1484 O O . ALA A 1 180 ? -21.438 -9.453 -12.125 1 94.56 180 ALA A O 1
ATOM 1485 N N . VAL A 1 181 ? -20.562 -11.398 -11.547 1 95.25 181 VAL A N 1
ATOM 1486 C CA . VAL A 1 181 ? -21.219 -12.133 -12.633 1 95.25 181 VAL A CA 1
ATOM 1487 C C . VAL A 1 181 ? -21.703 -13.484 -12.117 1 95.25 181 VAL A C 1
ATOM 1489 O O . VAL A 1 181 ? -21.031 -14.133 -11.312 1 95.25 181 VAL A O 1
ATOM 1492 N N . THR A 1 182 ? -22.844 -13.875 -12.523 1 92.81 182 THR A N 1
ATOM 1493 C CA . THR A 1 182 ? -23.438 -15.148 -12.148 1 92.81 182 THR A CA 1
ATOM 1494 C C . THR A 1 182 ? -24.031 -15.844 -13.367 1 92.81 182 THR A C 1
ATOM 1496 O O . THR A 1 182 ? -24.516 -15.18 -14.289 1 92.81 182 THR A O 1
ATOM 1499 N N . ARG A 1 183 ? -23.766 -17.141 -13.453 1 88.69 183 ARG A N 1
ATOM 1500 C CA . ARG A 1 183 ? -24.422 -17.953 -14.469 1 88.69 183 ARG A CA 1
ATOM 1501 C C . ARG A 1 183 ? -25.734 -18.531 -13.938 1 88.69 183 ARG A C 1
ATOM 1503 O O . ARG A 1 183 ? -25.719 -19.312 -12.977 1 88.69 183 ARG A O 1
ATOM 1510 N N . GLY A 1 184 ? -26.688 -17.734 -13.75 1 71 184 GLY A N 1
ATOM 1511 C CA . GLY A 1 184 ? -27.938 -18.25 -13.227 1 71 184 GLY A CA 1
ATOM 1512 C C . GLY A 1 184 ? -28.719 -19.078 -14.234 1 71 184 GLY A C 1
ATOM 1513 O O . GLY A 1 184 ? -28.266 -19.266 -15.367 1 71 184 GLY A O 1
ATOM 1514 N N . SER A 1 185 ? -29.641 -19.891 -13.711 1 64.81 185 SER A N 1
ATOM 1515 C CA . SER A 1 185 ? -30.609 -20.672 -14.477 1 64.81 185 SER A CA 1
ATOM 1516 C C . SER A 1 185 ? -31.422 -19.781 -15.406 1 64.81 185 SER A C 1
ATOM 1518 O O . SER A 1 185 ? -32.406 -20.234 -16.016 1 64.81 185 SER A O 1
ATOM 1520 N N . THR A 1 186 ? -30.781 -18.578 -15.602 1 62.62 186 THR A N 1
ATOM 1521 C CA . THR A 1 186 ? -31.703 -17.641 -16.25 1 62.62 186 THR A CA 1
ATOM 1522 C C . THR A 1 186 ? -31.766 -17.922 -17.75 1 62.62 186 THR A C 1
ATOM 1524 O O . THR A 1 186 ? -30.812 -18.438 -18.344 1 62.62 186 THR A O 1
ATOM 1527 N N . ARG A 1 187 ? -32.969 -17.812 -18.281 1 67.62 187 ARG A N 1
ATOM 1528 C CA . ARG A 1 187 ? -33.281 -17.859 -19.703 1 67.62 187 ARG A CA 1
ATOM 1529 C C . ARG A 1 187 ? -32.375 -16.922 -20.484 1 67.62 187 ARG A C 1
ATOM 1531 O O . ARG A 1 187 ? -31.938 -15.891 -19.953 1 67.62 187 ARG A O 1
ATOM 1538 N N . ARG A 1 188 ? -31.859 -17.406 -21.531 1 78.25 188 ARG A N 1
ATOM 1539 C CA . ARG A 1 188 ? -31.094 -16.578 -22.453 1 78.25 188 ARG A CA 1
ATOM 1540 C C . ARG A 1 188 ? -31.734 -15.211 -22.641 1 78.25 188 ARG A C 1
ATOM 1542 O O . ARG A 1 188 ? -32.906 -15.125 -22.984 1 78.25 188 ARG A O 1
ATOM 1549 N N . LYS A 1 189 ? -31.031 -14.242 -22.281 1 76.31 189 LYS A N 1
ATOM 1550 C CA . LYS A 1 189 ? -31.516 -12.875 -22.469 1 76.31 189 LYS A CA 1
ATOM 1551 C C . LYS A 1 189 ? -31.578 -12.508 -23.938 1 76.31 189 LYS A C 1
ATOM 1553 O O . LYS A 1 189 ? -30.797 -13.008 -24.75 1 76.31 189 LYS A O 1
ATOM 1558 N N . ASP A 1 190 ? -32.656 -11.797 -24.234 1 79.88 190 ASP A N 1
ATOM 1559 C CA . ASP A 1 190 ? -32.781 -11.297 -25.609 1 79.88 190 ASP A CA 1
ATOM 1560 C C . ASP A 1 190 ? -31.859 -10.094 -25.844 1 79.88 190 ASP A C 1
ATOM 1562 O O . ASP A 1 190 ? -32.281 -8.945 -25.672 1 79.88 190 ASP A O 1
ATOM 1566 N N . LEU A 1 191 ? -30.641 -10.398 -26.031 1 79.94 191 LEU A N 1
ATOM 1567 C CA . LEU A 1 191 ? -29.672 -9.336 -26.281 1 79.94 191 LEU A CA 1
ATOM 1568 C C . LEU A 1 191 ? -29.25 -9.305 -27.75 1 79.94 191 LEU A C 1
ATOM 1570 O O . LEU A 1 191 ? -29.234 -10.336 -28.406 1 79.94 191 LEU A O 1
ATOM 1574 N N . LEU A 1 192 ? -29.125 -8.102 -28.234 1 83.44 192 LEU A N 1
ATOM 1575 C CA . LEU A 1 192 ? -28.641 -7.957 -29.594 1 83.44 192 LEU A CA 1
ATOM 1576 C C . LEU A 1 192 ? -27.266 -8.594 -29.75 1 83.44 192 LEU A C 1
ATOM 1578 O O . LEU A 1 192 ? -26.391 -8.43 -28.875 1 83.44 192 LEU A O 1
ATOM 1582 N N . ASP A 1 193 ? -27.156 -9.461 -30.703 1 83.25 193 ASP A N 1
ATOM 1583 C CA . ASP A 1 193 ? -25.859 -10.078 -30.953 1 83.25 193 ASP A CA 1
ATOM 1584 C 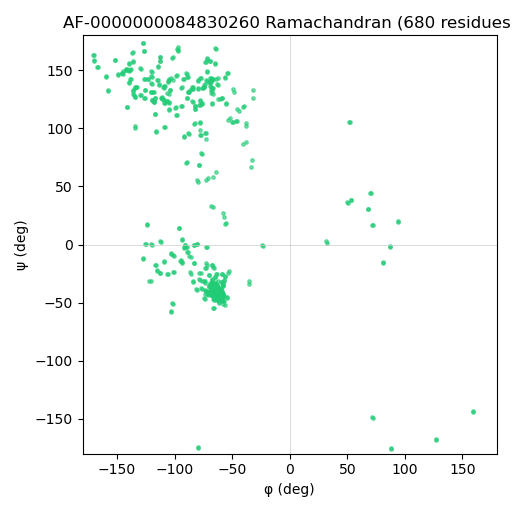C . ASP A 1 193 ? -24.875 -9.062 -31.516 1 83.25 193 ASP A C 1
ATOM 1586 O O . ASP A 1 193 ? -25.266 -8.125 -32.219 1 83.25 193 ASP A O 1
ATOM 1590 N N . ASN A 1 194 ? -23.719 -9.086 -31.031 1 88.25 194 ASN A N 1
ATOM 1591 C CA . ASN A 1 194 ? -22.625 -8.289 -31.547 1 88.25 194 ASN A CA 1
ATOM 1592 C C . ASN A 1 194 ? -21.328 -9.109 -31.625 1 88.25 194 ASN A C 1
ATOM 1594 O O . ASN A 1 194 ? -21.266 -10.227 -31.109 1 88.25 194 ASN A O 1
ATOM 1598 N N . LEU A 1 195 ? -20.359 -8.656 -32.312 1 87.5 195 LEU A N 1
ATOM 1599 C CA . LEU A 1 195 ? -19.141 -9.391 -32.594 1 87.5 195 LEU A CA 1
ATOM 1600 C C . LEU A 1 195 ? -18.344 -9.633 -31.297 1 87.5 195 LEU A C 1
ATOM 1602 O O . LEU A 1 195 ? -17.594 -10.609 -31.203 1 87.5 195 LEU A O 1
ATOM 1606 N N . GLU A 1 196 ? -18.594 -8.875 -30.312 1 92.31 196 GLU A N 1
ATOM 1607 C CA . GLU A 1 196 ? -17.75 -8.93 -29.109 1 92.31 196 GLU A CA 1
ATOM 1608 C C . GLU A 1 196 ? -18.344 -9.859 -28.062 1 92.31 196 GLU A C 1
ATOM 1610 O O . GLU A 1 196 ? -17.656 -10.266 -27.125 1 92.31 196 GLU A O 1
ATOM 1615 N N . ARG A 1 197 ? -19.562 -10.234 -28.234 1 94.56 197 ARG A N 1
ATOM 1616 C CA . ARG A 1 197 ? -20.281 -11.016 -27.219 1 94.56 197 ARG A CA 1
ATOM 1617 C C . ARG A 1 197 ? -19.984 -12.5 -27.375 1 94.56 197 ARG A C 1
ATOM 1619 O O . ARG A 1 197 ? -19.969 -13.031 -28.484 1 94.56 197 ARG A O 1
ATOM 1626 N N . PHE A 1 198 ? -19.734 -13.117 -26.234 1 95.62 198 PHE A N 1
ATOM 1627 C CA . PHE A 1 198 ? -19.609 -14.57 -26.266 1 95.62 198 PHE A CA 1
ATOM 1628 C C . PHE A 1 198 ? -20.969 -15.211 -26.547 1 95.62 198 PHE A C 1
ATOM 1630 O O . PHE A 1 198 ? -22 -14.742 -26.078 1 95.62 198 PHE A O 1
ATOM 1637 N N . ASP A 1 199 ? -21 -16.25 -27.281 1 91.75 199 ASP A N 1
ATOM 1638 C CA . ASP A 1 199 ? -22.281 -16.859 -27.609 1 91.75 199 ASP A CA 1
ATOM 1639 C C . ASP A 1 199 ? -22.344 -18.312 -27.125 1 91.75 199 ASP A C 1
ATOM 1641 O O . ASP A 1 199 ? -23.422 -18.844 -26.859 1 91.75 199 ASP A O 1
ATOM 1645 N N . ARG A 1 200 ? -21.266 -18.984 -27.094 1 90.94 200 ARG A N 1
ATOM 1646 C CA . ARG A 1 200 ? -21.266 -20.375 -26.672 1 90.94 200 ARG A CA 1
ATOM 1647 C C . ARG A 1 200 ? -20.766 -20.516 -25.234 1 90.94 200 ARG A C 1
ATOM 1649 O O . ARG A 1 200 ? -21.422 -21.125 -24.391 1 90.94 200 ARG A O 1
ATOM 1656 N N . ASP A 1 201 ? -19.625 -19.922 -25.016 1 92.62 201 ASP A N 1
ATOM 1657 C CA . ASP A 1 201 ? -19.016 -20 -23.703 1 92.62 201 ASP A CA 1
ATOM 1658 C C . ASP A 1 201 ? -19.578 -18.953 -22.766 1 92.62 201 ASP A C 1
ATOM 1660 O O . ASP A 1 201 ? -19.734 -17.781 -23.141 1 92.62 201 ASP A O 1
ATOM 1664 N N . HIS A 1 202 ? -19.922 -19.344 -21.547 1 93.75 202 HIS A N 1
ATOM 1665 C CA . HIS A 1 202 ? -20.516 -18.453 -20.562 1 93.75 202 HIS A CA 1
ATOM 1666 C C . HIS A 1 202 ? -19.453 -17.578 -19.906 1 93.75 202 HIS A C 1
ATOM 1668 O O . HIS A 1 202 ? -19.156 -17.75 -18.719 1 93.75 202 HIS A O 1
ATOM 1674 N N . CYS A 1 203 ? -18.922 -16.688 -20.719 1 96.62 203 CYS A N 1
ATOM 1675 C CA . CYS A 1 203 ? -17.812 -15.859 -20.234 1 96.62 203 CYS A CA 1
ATOM 1676 C C . CYS A 1 203 ? -18.125 -14.375 -20.438 1 96.62 203 CYS A C 1
ATOM 1678 O O . CYS A 1 203 ? -19.125 -14.023 -21.047 1 96.62 203 CYS A O 1
ATOM 1680 N N . VAL A 1 204 ? -17.375 -13.523 -19.828 1 97.44 204 VAL A N 1
ATOM 1681 C CA . VAL A 1 204 ? -17.469 -12.07 -19.922 1 97.44 204 VAL A CA 1
ATOM 1682 C C . VAL A 1 204 ? -16.094 -11.438 -19.75 1 97.44 204 VAL A C 1
ATOM 1684 O O . VAL A 1 204 ? -15.242 -11.977 -19.031 1 97.44 204 VAL A O 1
ATOM 1687 N N . LEU A 1 205 ? -15.867 -10.352 -20.438 1 98.06 205 LEU A N 1
ATOM 1688 C CA . LEU A 1 205 ? -14.594 -9.656 -20.344 1 98.06 205 LEU A CA 1
ATOM 1689 C C . LEU A 1 205 ? -14.703 -8.43 -19.438 1 98.06 205 LEU A C 1
ATOM 1691 O O . LEU A 1 205 ? -15.812 -7.984 -19.125 1 98.06 205 LEU A O 1
ATOM 1695 N N . GLY A 1 206 ? -13.555 -8 -19.016 1 97.25 206 GLY A N 1
ATOM 1696 C CA . GLY A 1 206 ? -13.508 -6.695 -18.391 1 97.25 206 GLY A CA 1
ATOM 1697 C C . GLY A 1 206 ? -13.75 -5.551 -19.359 1 97.25 206 GLY A C 1
ATOM 1698 O O . GLY A 1 206 ? -13.461 -5.672 -20.547 1 97.25 206 GLY A O 1
ATOM 1699 N N . SER A 1 207 ? -14.156 -4.445 -18.828 1 95.38 207 SER A N 1
ATOM 1700 C CA . SER A 1 207 ? -14.5 -3.291 -19.656 1 95.38 207 SER A CA 1
ATOM 1701 C C . SER A 1 207 ? -13.25 -2.578 -20.156 1 95.38 207 SER A C 1
ATOM 1703 O O . SER A 1 207 ? -13.227 -2.08 -21.281 1 95.38 207 SER A O 1
ATOM 1705 N N . GLU A 1 208 ? -12.281 -2.535 -19.297 1 92.31 208 GLU A N 1
ATOM 1706 C CA . GLU A 1 208 ? -11.062 -1.833 -19.672 1 92.31 208 GLU A CA 1
ATOM 1707 C C . GLU A 1 208 ? -9.93 -2.814 -19.969 1 92.31 208 GLU A C 1
ATOM 1709 O O . GLU A 1 208 ? -9.711 -3.773 -19.234 1 92.31 208 GLU A O 1
ATOM 1714 N N . GLY A 1 209 ? -9.312 -2.615 -21.094 1 93.56 209 GLY A N 1
ATOM 1715 C CA . GLY A 1 209 ? -8.148 -3.406 -21.469 1 93.56 209 GLY A CA 1
ATOM 1716 C C . GLY A 1 209 ? -6.832 -2.719 -21.141 1 93.56 209 GLY A C 1
ATOM 1717 O O . GLY A 1 209 ? -6.812 -1.532 -20.812 1 93.56 209 GLY A O 1
ATOM 1718 N N . PHE A 1 210 ? -5.77 -3.535 -21.219 1 93.31 210 PHE A N 1
ATOM 1719 C CA . PHE A 1 210 ? -4.445 -3.049 -20.844 1 93.31 210 PHE A CA 1
ATOM 1720 C C . PHE A 1 210 ? -3.482 -3.141 -22.031 1 93.31 210 PHE A C 1
ATOM 1722 O O . PHE A 1 210 ? -3.479 -4.137 -22.75 1 93.31 210 PHE A O 1
ATOM 1729 N N . ILE A 1 211 ? -2.67 -2.057 -22.156 1 94.5 211 ILE A N 1
ATOM 1730 C CA . ILE A 1 211 ? -1.641 -2.096 -23.188 1 94.5 211 ILE A CA 1
ATOM 1731 C C . ILE A 1 211 ? -0.273 -1.826 -22.562 1 94.5 211 ILE A C 1
ATOM 1733 O O . ILE A 1 211 ? 0.733 -1.738 -23.281 1 94.5 211 ILE A O 1
ATOM 1737 N N . SER A 1 212 ? -0.305 -1.634 -21.328 1 92.69 212 SER A N 1
ATOM 1738 C CA . SER A 1 212 ? 0.925 -1.355 -20.594 1 92.69 212 SER A CA 1
ATOM 1739 C C . SER A 1 212 ? 0.688 -1.384 -19.078 1 92.69 212 SER A C 1
ATOM 1741 O O . SER A 1 212 ? -0.458 -1.402 -18.625 1 92.69 212 SER A O 1
ATOM 1743 N N . GLY A 1 213 ? 1.793 -1.481 -18.438 1 90 213 GLY A N 1
ATOM 1744 C CA . GLY A 1 213 ? 1.736 -1.292 -17 1 90 213 GLY A CA 1
ATOM 1745 C C . GLY A 1 213 ? 1.438 -2.572 -16.25 1 90 213 GLY A C 1
ATOM 1746 O O . GLY A 1 213 ? 1.52 -3.666 -16.812 1 90 213 GLY A O 1
ATOM 1747 N N . ARG A 1 214 ? 1.293 -2.453 -14.984 1 90.12 214 ARG A N 1
ATOM 1748 C CA . ARG A 1 214 ? 0.965 -3.537 -14.062 1 90.12 214 ARG A CA 1
ATOM 1749 C C . ARG A 1 214 ? -0.463 -3.402 -13.547 1 90.12 214 ARG A C 1
ATOM 1751 O O . ARG A 1 214 ? -0.91 -2.301 -13.227 1 90.12 214 ARG A O 1
ATOM 1758 N N . HIS A 1 215 ? -1.172 -4.504 -13.516 1 91.75 215 HIS A N 1
ATOM 1759 C CA . HIS A 1 215 ? -2.566 -4.531 -13.086 1 91.75 215 HIS A CA 1
ATOM 1760 C C . HIS A 1 215 ? -2.85 -5.742 -12.203 1 91.75 215 HIS A C 1
ATOM 1762 O O . HIS A 1 215 ? -2.279 -6.812 -12.414 1 91.75 215 HIS A O 1
ATOM 1768 N N . SER A 1 216 ? -3.654 -5.531 -11.234 1 92.56 216 SER A N 1
ATOM 1769 C CA . SER A 1 216 ? -4.023 -6.641 -10.359 1 92.56 216 SER A CA 1
ATOM 1770 C C . SER A 1 216 ? -5.469 -6.523 -9.891 1 92.56 216 SER A C 1
ATOM 1772 O O . SER A 1 216 ? -5.98 -5.414 -9.711 1 92.56 216 SER A O 1
ATOM 1774 N N . TRP A 1 217 ? -6.121 -7.605 -9.703 1 92.62 217 TRP A N 1
ATOM 1775 C CA . TRP A 1 217 ? -7.457 -7.664 -9.117 1 92.62 217 TRP A CA 1
ATOM 1776 C C . TRP A 1 217 ? -7.676 -8.984 -8.398 1 92.62 217 TRP A C 1
ATOM 1778 O O . TRP A 1 217 ? -6.91 -9.938 -8.578 1 92.62 217 TRP A O 1
ATOM 1788 N N . VAL A 1 218 ? -8.594 -8.977 -7.523 1 93.12 218 VAL A N 1
ATOM 1789 C CA . VAL A 1 218 ? -8.906 -10.156 -6.727 1 93.12 218 VAL A CA 1
ATOM 1790 C C . VAL A 1 218 ? -10.305 -10.664 -7.086 1 93.12 218 VAL A C 1
ATOM 1792 O O . VAL A 1 218 ? -11.234 -9.875 -7.258 1 93.12 218 VAL A O 1
ATOM 1795 N N . VAL A 1 219 ? -10.406 -11.977 -7.199 1 95.06 219 VAL A N 1
ATOM 1796 C CA . VAL A 1 219 ? -11.68 -12.586 -7.547 1 95.06 219 VAL A CA 1
ATOM 1797 C C . VAL A 1 219 ? -12.125 -13.531 -6.43 1 95.06 219 VAL A C 1
ATOM 1799 O O . VAL A 1 219 ? -11.383 -14.438 -6.043 1 95.06 219 VAL A O 1
ATOM 1802 N N . ASP A 1 220 ? -13.305 -13.289 -5.938 1 93.88 220 ASP A N 1
ATOM 1803 C CA . ASP A 1 220 ? -13.891 -14.172 -4.938 1 93.88 220 ASP A CA 1
ATOM 1804 C C . ASP A 1 220 ? -14.547 -15.383 -5.59 1 93.88 220 ASP A C 1
ATOM 1806 O O . ASP A 1 220 ? -15.531 -15.242 -6.32 1 93.88 220 ASP A O 1
ATOM 1810 N N . VAL A 1 221 ? -14.016 -16.531 -5.293 1 92.44 221 VAL A N 1
ATOM 1811 C CA . VAL A 1 221 ? -14.516 -17.766 -5.914 1 92.44 221 VAL A CA 1
ATOM 1812 C C . VAL A 1 221 ? -14.938 -18.75 -4.832 1 92.44 221 VAL A C 1
ATOM 1814 O O . VAL A 1 221 ? -15.07 -19.953 -5.098 1 92.44 221 VAL A O 1
ATOM 1817 N N . GLU A 1 222 ? -15.109 -18.297 -3.691 1 88.88 222 GLU A N 1
ATOM 1818 C CA . GLU A 1 222 ? -15.336 -19.156 -2.527 1 88.88 222 GLU A CA 1
ATOM 1819 C C . GLU A 1 222 ? -16.578 -20.016 -2.709 1 88.88 222 GLU A C 1
ATOM 1821 O O . GLU A 1 222 ? -16.578 -21.203 -2.369 1 88.88 222 GLU A O 1
ATOM 1826 N N . LYS A 1 223 ? -17.578 -19.484 -3.266 1 88.25 223 LYS A N 1
ATOM 1827 C CA . LYS A 1 223 ? -18.859 -20.188 -3.354 1 88.25 223 LYS A CA 1
ATOM 1828 C C . LYS A 1 223 ? -19 -20.891 -4.699 1 88.25 223 LYS A C 1
ATOM 1830 O O . LYS A 1 223 ? -20.094 -21.344 -5.055 1 88.25 223 LYS A O 1
ATOM 1835 N N . GLN A 1 224 ? -17.875 -21.016 -5.449 1 88.75 224 GLN A N 1
ATOM 1836 C CA . GLN A 1 224 ? -17.922 -21.609 -6.781 1 88.75 224 GLN A CA 1
ATOM 1837 C C . GLN A 1 224 ? -17.344 -23.031 -6.762 1 88.75 224 GLN A C 1
ATOM 1839 O O . GLN A 1 224 ? -16.375 -23.297 -6.059 1 88.75 224 GLN A O 1
ATOM 1844 N N . THR A 1 225 ? -17.953 -23.875 -7.504 1 87.5 225 THR A N 1
ATOM 1845 C CA . THR A 1 225 ? -17.422 -25.219 -7.66 1 87.5 225 THR A CA 1
ATOM 1846 C C . THR A 1 225 ? -16.672 -25.359 -8.984 1 87.5 225 THR A C 1
ATOM 1848 O O . THR A 1 225 ? -15.984 -26.359 -9.219 1 87.5 225 THR A O 1
ATOM 1851 N N . GLY A 1 226 ? -16.812 -24.375 -9.773 1 92.06 226 GLY A N 1
ATOM 1852 C CA . GLY A 1 226 ? -16.109 -24.297 -11.047 1 92.06 226 GLY A CA 1
ATOM 1853 C C . GLY A 1 226 ? -16.016 -22.891 -11.602 1 92.06 226 GLY A C 1
ATOM 1854 O O . GLY A 1 226 ? -16.953 -22.094 -11.453 1 92.06 226 GLY A O 1
ATOM 1855 N N . TRP A 1 227 ? -14.961 -22.656 -12.195 1 94.75 227 TRP A N 1
ATOM 1856 C CA . TRP A 1 227 ? -14.758 -21.344 -12.797 1 94.75 227 TRP A CA 1
ATOM 1857 C C . TRP A 1 227 ? -13.516 -21.328 -13.688 1 94.75 227 TRP A C 1
ATOM 1859 O O . TRP A 1 227 ? -12.672 -22.219 -13.594 1 94.75 227 TRP A O 1
ATOM 1869 N N . ILE A 1 228 ? -13.445 -20.391 -14.609 1 96.31 228 ILE A N 1
ATOM 1870 C CA . ILE A 1 228 ? -12.266 -20.094 -15.406 1 96.31 228 ILE A CA 1
ATOM 1871 C C . ILE A 1 228 ? -11.938 -18.594 -15.289 1 96.31 228 ILE A C 1
ATOM 1873 O O . ILE A 1 228 ? -12.82 -17.75 -15.445 1 96.31 228 ILE A O 1
ATOM 1877 N N . LEU A 1 229 ? -10.734 -18.297 -14.922 1 97.5 229 LEU A N 1
ATOM 1878 C CA . LEU A 1 229 ? -10.281 -16.922 -14.75 1 97.5 229 LEU A CA 1
ATOM 1879 C C . LEU A 1 229 ? -8.977 -16.688 -15.5 1 97.5 229 LEU A C 1
ATOM 1881 O O . LEU A 1 229 ? -8.18 -17.594 -15.68 1 97.5 229 LEU A O 1
ATOM 1885 N N . GLY A 1 230 ? -8.844 -15.367 -15.906 1 97.81 230 GLY A N 1
ATOM 1886 C CA . GLY A 1 230 ? -7.574 -15 -16.516 1 97.81 230 GLY A CA 1
ATOM 1887 C C . GLY A 1 230 ? -7.668 -13.75 -17.375 1 97.81 230 GLY A C 1
ATOM 1888 O O . GLY A 1 230 ? -8.273 -12.758 -16.969 1 97.81 230 GLY A O 1
ATOM 1889 N N . VAL A 1 231 ? -6.891 -13.812 -18.469 1 97.88 231 VAL A N 1
ATOM 1890 C CA . VAL A 1 231 ? -6.887 -12.688 -19.391 1 97.88 231 VAL A CA 1
ATOM 1891 C C . VAL A 1 231 ? -6.957 -13.203 -20.828 1 97.88 231 VAL A C 1
ATOM 1893 O O . VAL A 1 231 ? -6.672 -14.375 -21.094 1 97.88 231 VAL A O 1
ATOM 1896 N N . THR A 1 232 ? -7.406 -12.359 -21.734 1 97.62 232 THR A N 1
ATOM 1897 C CA . THR A 1 232 ? -7.492 -12.711 -23.141 1 97.62 232 THR A CA 1
ATOM 1898 C C . THR A 1 232 ? -7.059 -11.531 -24.016 1 97.62 232 THR A C 1
ATOM 1900 O O . THR A 1 232 ? -7.203 -10.375 -23.625 1 97.62 232 THR A O 1
ATOM 1903 N N . ALA A 1 233 ? -6.531 -11.883 -25.109 1 96.62 233 ALA A N 1
ATOM 1904 C CA . ALA A 1 233 ? -6.16 -10.859 -26.094 1 96.62 233 ALA A CA 1
ATOM 1905 C C . ALA A 1 233 ? -7.395 -10.25 -26.75 1 96.62 233 ALA A C 1
ATOM 1907 O O . ALA A 1 233 ? -8.414 -10.93 -26.922 1 96.62 233 ALA A O 1
ATOM 1908 N N . GLU A 1 234 ? -7.277 -8.984 -27.109 1 95 234 GLU A N 1
ATOM 1909 C CA . GLU A 1 234 ? -8.367 -8.289 -27.781 1 95 234 GLU A CA 1
ATOM 1910 C C . GLU A 1 234 ? -8.773 -9.008 -29.062 1 95 234 GLU A C 1
ATOM 1912 O O . GLU A 1 234 ? -9.953 -9.039 -29.406 1 95 234 GLU A O 1
ATOM 1917 N N . SER A 1 235 ? -7.852 -9.664 -29.719 1 92.31 235 SER A N 1
ATOM 1918 C CA . SER A 1 235 ? -8.07 -10.273 -31.031 1 92.31 235 SER A CA 1
ATOM 1919 C C . SER A 1 235 ? -8.594 -11.703 -30.891 1 92.31 235 SER A C 1
ATOM 1921 O O . SER A 1 235 ? -8.906 -12.352 -31.891 1 92.31 235 SER A O 1
ATOM 1923 N N . ALA A 1 236 ? -8.648 -12.211 -29.703 1 94.62 236 ALA A N 1
ATOM 1924 C CA . ALA A 1 236 ? -9.062 -13.602 -29.5 1 94.62 236 ALA A CA 1
ATOM 1925 C C . ALA A 1 236 ? -10.5 -13.812 -29.969 1 94.62 236 ALA A C 1
ATOM 1927 O O . ALA A 1 236 ? -11.359 -12.945 -29.766 1 94.62 236 ALA A O 1
ATOM 1928 N N . LYS A 1 237 ? -10.711 -14.984 -30.531 1 94.06 237 LYS A N 1
ATOM 1929 C CA . LYS A 1 237 ? -12.055 -15.352 -30.984 1 94.06 237 LYS A CA 1
ATOM 1930 C C . LYS A 1 237 ? -13 -15.531 -29.797 1 94.06 237 LYS A C 1
ATOM 1932 O O . LYS A 1 237 ? -12.625 -16.109 -28.781 1 94.06 237 LYS A O 1
ATOM 1937 N N . ARG A 1 238 ? -14.258 -15.109 -29.984 1 94.75 238 ARG A N 1
ATOM 1938 C CA . ARG A 1 238 ? -15.219 -15.211 -28.891 1 94.75 238 ARG A CA 1
ATOM 1939 C C . ARG A 1 238 ? -16.484 -15.93 -29.344 1 94.75 238 ARG A C 1
ATOM 1941 O O . ARG A 1 238 ? -17.281 -16.359 -28.516 1 94.75 238 ARG A O 1
ATOM 1948 N N . LYS A 1 239 ? -16.578 -16.094 -30.672 1 93.56 239 LYS A N 1
ATOM 1949 C CA . LYS A 1 239 ? -17.766 -16.703 -31.25 1 93.56 239 LYS A CA 1
ATOM 1950 C C . LYS A 1 239 ? -17.531 -18.188 -31.547 1 93.56 239 LYS A C 1
ATOM 1952 O O . LYS A 1 239 ? -16.422 -18.578 -31.938 1 93.56 239 LYS A O 1
ATOM 1957 N N . GLY A 1 240 ? -18.516 -19.016 -31.391 1 92.06 240 GLY A N 1
ATOM 1958 C CA . GLY A 1 240 ? -18.422 -20.422 -31.734 1 92.06 240 GLY A CA 1
ATOM 1959 C C . GLY A 1 240 ? -17.562 -21.203 -30.766 1 92.06 240 GLY A C 1
ATOM 1960 O O . GLY A 1 240 ? -17.562 -20.938 -29.562 1 92.06 240 GLY A O 1
ATOM 1961 N N . ILE A 1 241 ? -16.922 -22.234 -31.266 1 91.44 241 ILE A N 1
ATOM 1962 C CA . ILE A 1 241 ? -16.047 -23.062 -30.438 1 91.44 241 ILE A CA 1
ATOM 1963 C C . ILE A 1 241 ? -14.711 -22.359 -30.234 1 91.44 241 ILE A C 1
ATOM 1965 O O . ILE A 1 241 ? -14.016 -22.047 -31.188 1 91.44 241 ILE A O 1
ATOM 1969 N N . ILE A 1 242 ? -14.43 -22.125 -29.016 1 91.12 242 ILE A N 1
ATOM 1970 C CA . ILE A 1 242 ? -13.156 -21.484 -28.734 1 91.12 242 ILE A CA 1
ATOM 1971 C C . ILE A 1 242 ? -12.312 -22.375 -27.828 1 91.12 242 ILE A C 1
ATOM 1973 O O . ILE A 1 242 ? -12.852 -23.125 -27.016 1 91.12 242 ILE A O 1
ATOM 1977 N N . TYR A 1 243 ? -11.016 -22.328 -28.078 1 90.88 243 TYR A N 1
ATOM 1978 C CA . TYR A 1 243 ? -10.047 -23 -27.234 1 90.88 243 TYR A CA 1
ATOM 1979 C C . TYR A 1 243 ? -9.305 -22 -26.344 1 90.88 243 TYR A C 1
ATOM 1981 O O . TYR A 1 243 ? -8.602 -21.125 -26.844 1 90.88 243 TYR A O 1
ATOM 1989 N N . LEU A 1 244 ? -9.5 -22.156 -25.047 1 93.69 244 LEU A N 1
ATOM 1990 C CA . LEU A 1 244 ? -8.969 -21.188 -24.094 1 93.69 244 LEU A CA 1
ATOM 1991 C C . LEU A 1 244 ? -7.492 -21.453 -23.828 1 93.69 244 LEU A C 1
ATOM 1993 O O . LEU A 1 244 ? -7.082 -21.594 -22.672 1 93.69 244 LEU A O 1
ATOM 1997 N N . ILE A 1 245 ? -6.688 -21.484 -24.922 1 94.44 245 ILE A N 1
ATOM 1998 C CA . ILE A 1 245 ? -5.254 -21.734 -24.812 1 94.44 245 ILE A CA 1
ATOM 1999 C C . ILE A 1 245 ? -4.477 -20.484 -25.188 1 94.44 245 ILE A C 1
ATOM 2001 O O . ILE A 1 245 ? -4.973 -19.641 -25.938 1 94.44 245 ILE A O 1
ATOM 2005 N N . PRO A 1 246 ? -3.25 -20.391 -24.734 1 94.56 246 PRO A N 1
ATOM 2006 C CA . PRO A 1 246 ? -2.432 -19.203 -24.984 1 94.56 246 PRO A CA 1
ATOM 2007 C C . PRO A 1 246 ? -2.248 -18.922 -26.484 1 94.56 246 PRO A C 1
ATOM 2009 O O . PRO A 1 246 ? -2.281 -17.766 -26.906 1 94.56 246 PRO A O 1
ATOM 2012 N N . GLU A 1 247 ? -2.148 -19.922 -27.234 1 93.5 247 GLU A N 1
ATOM 2013 C CA . GLU A 1 247 ? -1.968 -19.75 -28.672 1 93.5 247 GLU A CA 1
ATOM 2014 C C . GLU A 1 247 ? -3.131 -18.969 -29.297 1 93.5 247 GLU A C 1
ATOM 2016 O O . GLU A 1 247 ? -2.961 -18.281 -30.297 1 93.5 247 GLU A O 1
ATOM 2021 N N . HIS A 1 248 ? -4.273 -19.172 -28.703 1 94.56 248 HIS A N 1
ATOM 2022 C CA . HIS A 1 248 ? -5.469 -18.5 -29.188 1 94.56 248 HIS A CA 1
ATOM 2023 C C . HIS A 1 248 ? -5.723 -17.203 -28.438 1 94.56 248 HIS A C 1
ATOM 2025 O O . HIS A 1 248 ? -6.773 -16.578 -28.609 1 94.56 248 HIS A O 1
ATOM 2031 N N . GLY A 1 249 ? -4.871 -16.797 -27.578 1 95.69 249 GLY A N 1
ATOM 2032 C CA . GLY A 1 249 ? -4.969 -15.523 -26.891 1 95.69 249 GLY A CA 1
ATOM 2033 C C . GLY A 1 249 ? -5.66 -15.617 -25.547 1 95.69 249 GLY A C 1
ATOM 2034 O O . GLY A 1 249 ? -6.207 -14.633 -25.047 1 95.69 249 GLY A O 1
ATOM 2035 N N . TYR A 1 250 ? -5.691 -16.844 -25.031 1 96.69 250 TYR A N 1
ATOM 2036 C CA . TYR A 1 250 ? -6.293 -17.031 -23.719 1 96.69 250 TYR A CA 1
ATOM 2037 C C . TYR A 1 250 ? -5.266 -17.547 -22.719 1 96.69 250 TYR A C 1
ATOM 2039 O O . TYR A 1 250 ? -4.594 -18.547 -22.984 1 96.69 250 TYR A O 1
ATOM 2047 N N . TRP A 1 251 ? -5.02 -16.906 -21.609 1 97.25 251 TRP A N 1
ATOM 2048 C CA . TRP A 1 251 ? -4.203 -17.328 -20.484 1 97.25 251 TRP A CA 1
ATOM 2049 C C . TRP A 1 251 ? -5.051 -17.484 -19.219 1 97.25 251 TRP A C 1
ATOM 2051 O O . TRP A 1 251 ? -5.309 -16.516 -18.516 1 97.25 251 TRP A O 1
ATOM 2061 N N . THR A 1 252 ? -5.469 -18.734 -18.953 1 97.31 252 THR A N 1
ATOM 2062 C CA . THR A 1 252 ? -6.527 -18.906 -17.969 1 97.31 252 THR A CA 1
ATOM 2063 C C . THR A 1 252 ? -6.234 -20.094 -17.062 1 97.31 252 THR A C 1
ATOM 2065 O O . THR A 1 252 ? -5.508 -21.016 -17.453 1 97.31 252 THR A O 1
ATOM 2068 N N . VAL A 1 253 ? -6.699 -20.047 -15.852 1 96.81 253 VAL A N 1
ATOM 2069 C CA . VAL A 1 253 ? -6.742 -21.156 -14.898 1 96.81 253 VAL A CA 1
ATOM 2070 C C . VAL A 1 253 ? -8.195 -21.516 -14.594 1 96.81 253 VAL A C 1
ATOM 2072 O O . VAL A 1 253 ? -9.094 -20.688 -14.734 1 96.81 253 VAL A O 1
ATOM 2075 N N . ARG A 1 254 ? -8.359 -22.781 -14.227 1 94.88 254 ARG A N 1
ATOM 2076 C CA . ARG A 1 254 ? -9.742 -23.203 -14.047 1 94.88 254 ARG A CA 1
ATOM 2077 C C . ARG A 1 254 ? -9.875 -24.156 -12.852 1 94.88 254 ARG A C 1
ATOM 2079 O O . ARG A 1 254 ? -8.891 -24.781 -12.445 1 94.88 254 ARG A O 1
ATOM 2086 N N . LEU A 1 255 ? -10.969 -24.109 -12.266 1 93.31 255 LEU A N 1
ATOM 2087 C CA . LEU A 1 255 ? -11.461 -25.125 -11.352 1 93.31 255 LEU A CA 1
ATOM 2088 C C . LEU A 1 255 ? -12.617 -25.906 -11.984 1 93.31 255 LEU A C 1
ATOM 2090 O O . LEU A 1 255 ? -13.609 -25.312 -12.398 1 93.31 255 LEU A O 1
ATOM 2094 N N . CYS A 1 256 ? -12.461 -27.203 -12.086 1 90 256 CYS A N 1
ATOM 2095 C CA . CYS A 1 256 ? -13.5 -28.078 -12.625 1 90 256 CYS A CA 1
ATOM 2096 C C . CYS A 1 256 ? -13.562 -29.391 -11.859 1 90 256 CYS A C 1
ATOM 2098 O O . CYS A 1 256 ? -12.594 -30.156 -11.844 1 90 256 CYS A O 1
ATOM 2100 N N . LYS A 1 257 ? -14.672 -29.641 -11.25 1 87.44 257 LYS A N 1
ATOM 2101 C CA . LYS A 1 257 ? -14.883 -30.875 -10.5 1 87.44 257 LYS A CA 1
ATOM 2102 C C . LYS A 1 257 ? -13.773 -31.094 -9.477 1 87.44 257 LYS A C 1
ATOM 2104 O O . LYS A 1 257 ? -13.195 -32.188 -9.414 1 87.44 257 LYS A O 1
ATOM 2109 N N . GLY A 1 258 ? -13.398 -30.016 -8.914 1 85.94 258 GLY A N 1
ATOM 2110 C CA . GLY A 1 258 ? -12.438 -30.094 -7.82 1 85.94 258 GLY A CA 1
ATOM 2111 C C . GLY A 1 258 ? -11 -30.094 -8.289 1 85.94 258 GLY A C 1
ATOM 2112 O O . GLY A 1 258 ? -10.078 -30.109 -7.469 1 85.94 258 GLY A O 1
ATOM 2113 N N . VAL A 1 259 ? -10.781 -30.062 -9.57 1 89.88 259 VAL A N 1
ATOM 2114 C CA . VAL A 1 259 ? -9.43 -30.109 -10.117 1 89.88 259 VAL A CA 1
ATOM 2115 C C . VAL A 1 259 ? -9.016 -28.719 -10.602 1 89.88 259 VAL A C 1
ATOM 2117 O O . VAL A 1 259 ? -9.742 -28.094 -11.375 1 89.88 259 VAL A O 1
ATOM 2120 N N . TYR A 1 260 ? -7.969 -28.266 -10.047 1 92.38 260 TYR A N 1
ATOM 2121 C CA . TYR A 1 260 ? -7.391 -27 -10.5 1 92.38 260 TYR A CA 1
ATOM 2122 C C . TYR A 1 260 ? -6.41 -27.234 -11.641 1 92.38 260 TYR A C 1
ATOM 2124 O O . TYR A 1 260 ? -5.547 -28.109 -11.562 1 92.38 260 TYR A O 1
ATOM 2132 N N . SER A 1 261 ? -6.57 -26.438 -12.719 1 94.12 261 SER A N 1
ATOM 2133 C CA . SER A 1 261 ? -5.688 -26.625 -13.867 1 94.12 261 SER A CA 1
ATOM 2134 C C . SER A 1 261 ? -5.383 -25.297 -14.547 1 94.12 261 SER A C 1
ATOM 2136 O O . SER A 1 261 ? -6.168 -24.344 -14.453 1 94.12 261 SER A O 1
ATOM 2138 N N . ALA A 1 262 ? -4.262 -25.219 -15.062 1 94.81 262 ALA A N 1
ATOM 2139 C CA . ALA A 1 262 ? -3.941 -24.172 -16.047 1 94.81 262 ALA A CA 1
ATOM 2140 C C . ALA A 1 262 ? -4.164 -24.672 -17.469 1 94.81 262 ALA A C 1
ATOM 2142 O O . ALA A 1 262 ? -3.814 -25.812 -17.797 1 94.81 262 ALA A O 1
ATOM 2143 N N . ILE A 1 263 ? -4.777 -23.875 -18.266 1 92.88 263 ILE A N 1
ATOM 2144 C CA . ILE A 1 263 ? -5.051 -24.281 -19.641 1 92.88 263 ILE A CA 1
ATOM 2145 C C . ILE A 1 263 ? -3.91 -23.828 -20.547 1 92.88 263 ILE A C 1
ATOM 2147 O O . ILE A 1 263 ? -3.914 -22.703 -21.047 1 92.88 263 ILE A O 1
ATOM 2151 N N . ALA A 1 264 ? -2.984 -24.75 -20.719 1 85.94 264 ALA A N 1
ATOM 2152 C CA . ALA A 1 264 ? -1.801 -24.453 -21.516 1 85.94 264 ALA A CA 1
ATOM 2153 C C . ALA A 1 264 ? -1.958 -24.984 -22.938 1 85.94 264 ALA A C 1
ATOM 2155 O O . ALA A 1 264 ? -2.924 -25.688 -23.25 1 85.94 264 ALA A O 1
ATOM 2156 N N . ASP A 1 265 ? -1.08 -24.578 -23.781 1 82.81 265 ASP A N 1
ATOM 2157 C CA . ASP A 1 265 ? -1.134 -24.984 -25.188 1 82.81 265 ASP A CA 1
ATOM 2158 C C . ASP A 1 265 ? -1.05 -26.516 -25.328 1 82.81 265 ASP A C 1
ATOM 2160 O O . ASP A 1 265 ? -1.719 -27.094 -26.172 1 82.81 265 ASP A O 1
ATOM 2164 N N . LYS A 1 266 ? -0.236 -27.141 -24.516 1 83.25 266 LYS A N 1
ATOM 2165 C CA . LYS A 1 266 ? -0.032 -28.594 -24.594 1 83.25 266 LYS A CA 1
ATOM 2166 C C . LYS A 1 266 ? -1.128 -29.344 -23.844 1 83.25 266 LYS A C 1
ATOM 2168 O O . LYS A 1 266 ? -1.137 -30.578 -23.828 1 83.25 266 LYS A O 1
ATOM 2173 N N . GLY A 1 267 ? -1.952 -28.609 -23.312 1 83.62 267 GLY A N 1
ATOM 2174 C CA . GLY A 1 267 ? -3.051 -29.219 -22.578 1 83.62 267 GLY A CA 1
ATOM 2175 C C . GLY A 1 267 ? -3.184 -28.688 -21.156 1 83.62 267 GLY A C 1
ATOM 2176 O O . GLY A 1 267 ? -2.609 -27.656 -20.812 1 83.62 267 GLY A O 1
ATOM 2177 N N . LEU A 1 268 ? -4.066 -29.484 -20.422 1 84.5 268 LEU A N 1
ATOM 2178 C CA . LEU A 1 268 ? -4.336 -29.078 -19.047 1 84.5 268 LEU A CA 1
ATOM 2179 C C . LEU A 1 268 ? -3.178 -29.469 -18.141 1 84.5 268 LEU A C 1
ATOM 2181 O O . LEU A 1 268 ? -2.68 -30.594 -18.203 1 84.5 268 LEU A O 1
ATOM 2185 N N . THR A 1 269 ? -2.709 -28.484 -17.5 1 85.81 269 THR A N 1
ATOM 2186 C CA . THR A 1 269 ? -1.692 -28.734 -16.484 1 85.81 269 THR A CA 1
ATOM 2187 C C . THR A 1 269 ? -2.309 -28.734 -15.086 1 85.81 269 THR A C 1
ATOM 2189 O O . THR A 1 269 ? -2.859 -27.719 -14.648 1 85.81 269 THR A O 1
ATOM 2192 N N . GLY A 1 270 ? -2.184 -29.891 -14.477 1 87.69 270 GLY A N 1
ATOM 2193 C CA . GLY A 1 270 ? -2.705 -29.969 -13.117 1 87.69 270 GLY A CA 1
ATOM 2194 C C . GLY A 1 270 ? -1.93 -29.109 -12.133 1 87.69 270 GLY A C 1
ATOM 2195 O O . GLY A 1 270 ? -0.702 -29.031 -12.211 1 87.69 270 GLY A O 1
ATOM 2196 N N . LEU A 1 271 ? -2.748 -28.438 -11.367 1 88.06 271 LEU A N 1
ATOM 2197 C CA . LEU A 1 271 ? -2.121 -27.594 -10.367 1 88.06 271 LEU A CA 1
ATOM 2198 C C . LEU A 1 271 ? -2.27 -28.188 -8.969 1 88.06 271 LEU A C 1
ATOM 2200 O O . LEU A 1 271 ? -3.359 -28.609 -8.586 1 88.06 271 LEU A O 1
ATOM 2204 N N . ASP A 1 272 ? -1.1 -28.375 -8.328 1 79.69 272 ASP A N 1
ATOM 2205 C CA . ASP A 1 272 ? -1.124 -28.859 -6.949 1 79.69 272 ASP A CA 1
ATOM 2206 C C . ASP A 1 272 ? -1.345 -27.719 -5.969 1 79.69 272 ASP A C 1
ATOM 2208 O O . ASP A 1 272 ? -0.469 -26.859 -5.797 1 79.69 272 ASP A O 1
ATOM 2212 N N . MET A 1 273 ? -2.535 -27.703 -5.523 1 78.12 273 MET A N 1
ATOM 2213 C CA . MET A 1 273 ? -2.873 -26.625 -4.602 1 78.12 273 MET A CA 1
ATOM 2214 C C . MET A 1 273 ? -2.686 -27.062 -3.154 1 78.12 273 MET A C 1
ATOM 2216 O O . MET A 1 273 ? -3.162 -28.125 -2.758 1 78.12 273 MET A O 1
ATOM 2220 N N . LEU A 1 274 ? -1.845 -26.422 -2.447 1 70.31 274 LEU A N 1
ATOM 2221 C CA . LEU A 1 274 ? -1.714 -26.703 -1.023 1 70.31 274 LEU A CA 1
ATOM 2222 C C . LEU A 1 274 ? -2.986 -26.328 -0.273 1 70.31 274 LEU A C 1
ATOM 2224 O O . LEU A 1 274 ? -3.414 -27.047 0.631 1 70.31 274 LEU A O 1
ATOM 2228 N N . LYS A 1 275 ? -3.566 -25.203 -0.679 1 81.75 275 LYS A N 1
ATOM 2229 C CA . LYS A 1 275 ? -4.797 -24.688 -0.08 1 81.75 275 LYS A CA 1
ATOM 2230 C C . LYS A 1 275 ? -5.77 -24.203 -1.15 1 81.75 275 LYS A C 1
ATOM 2232 O O . LYS A 1 275 ? -5.363 -23.547 -2.113 1 81.75 275 LYS A O 1
ATOM 2237 N N . THR A 1 276 ? -6.969 -24.688 -1.003 1 85.31 276 THR A N 1
ATOM 2238 C CA . THR A 1 276 ? -8 -24.219 -1.918 1 85.31 276 THR A CA 1
ATOM 2239 C C . THR A 1 276 ? -8.219 -22.719 -1.767 1 85.31 276 THR A C 1
ATOM 2241 O O . THR A 1 276 ? -8.484 -22.234 -0.667 1 85.31 276 THR A O 1
ATOM 2244 N N . PRO A 1 277 ? -8.117 -22.031 -2.834 1 89.5 277 PRO A N 1
ATOM 2245 C CA . PRO A 1 277 ? -8.266 -20.578 -2.699 1 89.5 277 PRO A CA 1
ATOM 2246 C C . PRO A 1 277 ? -9.727 -20.156 -2.602 1 89.5 277 PRO A C 1
ATOM 2248 O O . PRO A 1 277 ? -10.57 -20.641 -3.352 1 89.5 277 PRO A O 1
ATOM 2251 N N . LYS A 1 278 ? -10.039 -19.281 -1.671 1 90.69 278 LYS A N 1
ATOM 2252 C CA . LYS A 1 278 ? -11.328 -18.609 -1.617 1 90.69 278 LYS A CA 1
ATOM 2253 C C . LYS A 1 278 ? -11.344 -17.375 -2.527 1 90.69 278 LYS A C 1
ATOM 2255 O O . LYS A 1 278 ? -12.391 -17.016 -3.059 1 90.69 278 LYS A O 1
ATOM 2260 N N . LYS A 1 279 ? -10.242 -16.797 -2.639 1 93.88 279 LYS A N 1
ATOM 2261 C CA . LYS A 1 279 ? -10.016 -15.648 -3.504 1 93.88 279 LYS A CA 1
ATOM 2262 C C . LYS A 1 279 ? -8.758 -15.828 -4.344 1 93.88 279 LYS A C 1
ATOM 2264 O O . LYS A 1 279 ? -7.742 -16.328 -3.852 1 93.88 279 LYS A O 1
ATOM 2269 N N . VAL A 1 280 ? -8.891 -15.508 -5.566 1 94.56 280 VAL A N 1
ATOM 2270 C CA . VAL A 1 280 ? -7.75 -15.633 -6.469 1 94.56 280 VAL A CA 1
ATOM 2271 C C . VAL A 1 280 ? -7.238 -14.242 -6.852 1 94.56 280 VAL A C 1
ATOM 2273 O O . VAL A 1 280 ? -8.008 -13.391 -7.289 1 94.56 280 VAL A O 1
ATOM 2276 N N . LEU A 1 281 ? -6 -14.016 -6.617 1 94.88 281 LEU A N 1
ATOM 2277 C CA . LEU A 1 281 ? -5.34 -12.797 -7.059 1 94.88 281 LEU A CA 1
ATOM 2278 C C . LEU A 1 281 ? -4.758 -12.969 -8.453 1 94.88 281 LEU A C 1
ATOM 2280 O O . LEU A 1 281 ? -4.023 -13.922 -8.711 1 94.88 281 LEU A O 1
ATOM 2284 N N . VAL A 1 282 ? -5.094 -12.117 -9.328 1 95.88 282 VAL A N 1
ATOM 2285 C CA . VAL A 1 282 ? -4.539 -12.109 -10.68 1 95.88 282 VAL A CA 1
ATOM 2286 C C . VAL A 1 282 ? -3.648 -10.883 -10.859 1 95.88 282 VAL A C 1
ATOM 2288 O O . VAL A 1 282 ? -4.07 -9.758 -10.594 1 95.88 282 VAL A O 1
ATOM 2291 N N . CYS A 1 283 ? -2.416 -11.094 -11.266 1 95.19 283 CYS A N 1
ATOM 2292 C CA . CYS A 1 283 ? -1.477 -10.016 -11.539 1 95.19 283 CYS A CA 1
ATOM 2293 C C . CYS A 1 283 ? -0.992 -10.07 -12.984 1 95.19 283 CYS A C 1
ATOM 2295 O O . CYS A 1 283 ? -0.582 -11.125 -13.469 1 95.19 283 CYS A O 1
ATOM 2297 N N . VAL A 1 284 ? -1.06 -8.922 -13.625 1 94.69 284 VAL A N 1
ATOM 2298 C CA . VAL A 1 284 ? -0.572 -8.812 -15 1 94.69 284 VAL A CA 1
ATOM 2299 C C . VAL A 1 284 ? 0.574 -7.809 -15.062 1 94.69 284 VAL A C 1
ATOM 2301 O O . VAL A 1 284 ? 0.446 -6.68 -14.578 1 94.69 284 VAL A O 1
ATOM 2304 N N . ASP A 1 285 ? 1.664 -8.219 -15.508 1 92.44 285 ASP A N 1
ATOM 2305 C CA . ASP A 1 285 ? 2.766 -7.34 -15.898 1 92.44 285 ASP A CA 1
ATOM 2306 C C . ASP A 1 285 ? 2.939 -7.312 -17.406 1 92.44 285 ASP A C 1
ATOM 2308 O O . ASP A 1 285 ? 3.549 -8.219 -17.984 1 92.44 285 ASP A O 1
ATOM 2312 N N . TYR A 1 286 ? 2.443 -6.258 -18.031 1 94.31 286 TYR A N 1
ATOM 2313 C CA . TYR A 1 286 ? 2.375 -6.203 -19.484 1 94.31 286 TYR A CA 1
ATOM 2314 C C . TYR A 1 286 ? 3.771 -6.191 -20.094 1 94.31 286 TYR A C 1
ATOM 2316 O O . TYR A 1 286 ? 4.059 -6.961 -21.016 1 94.31 286 TYR A O 1
ATOM 2324 N N . GLU A 1 287 ? 4.656 -5.371 -19.578 1 91.62 287 GLU A N 1
ATOM 2325 C CA . GLU A 1 287 ? 5.996 -5.234 -20.141 1 91.62 287 GLU A CA 1
ATOM 2326 C C . GLU A 1 287 ? 6.812 -6.508 -19.938 1 91.62 287 GLU A C 1
ATOM 2328 O O . GLU A 1 287 ? 7.547 -6.922 -20.844 1 91.62 287 GLU A O 1
ATOM 2333 N N . ALA A 1 288 ? 6.594 -7.137 -18.812 1 90.31 288 ALA A N 1
ATOM 2334 C CA . ALA A 1 288 ? 7.344 -8.359 -18.531 1 90.31 288 ALA A CA 1
ATOM 2335 C C . ALA A 1 288 ? 6.691 -9.562 -19.203 1 90.31 288 ALA A C 1
ATOM 2337 O O . ALA A 1 288 ? 7.297 -10.641 -19.281 1 90.31 288 ALA A O 1
ATOM 2338 N N . GLY A 1 289 ? 5.461 -9.414 -19.625 1 93.81 289 GLY A N 1
ATOM 2339 C CA . GLY A 1 289 ? 4.742 -10.5 -20.281 1 93.81 289 GLY A CA 1
ATOM 2340 C C . GLY A 1 289 ? 4.375 -11.625 -19.328 1 93.81 289 GLY A C 1
ATOM 2341 O O . GLY A 1 289 ? 4.629 -12.797 -19.625 1 93.81 289 GLY A O 1
ATOM 2342 N N . LYS A 1 290 ? 3.9 -11.234 -18.188 1 95.12 290 LYS A N 1
ATOM 2343 C CA . LYS A 1 290 ? 3.57 -12.242 -17.172 1 95.12 290 LYS A CA 1
ATOM 2344 C C . LYS A 1 290 ? 2.127 -12.086 -16.703 1 95.12 290 LYS A C 1
ATOM 2346 O O . LYS A 1 290 ? 1.648 -10.969 -16.5 1 95.12 290 LYS A O 1
ATOM 2351 N N . VAL A 1 291 ? 1.394 -13.172 -16.641 1 96.69 291 VAL A N 1
ATOM 2352 C CA . VAL A 1 291 ? 0.103 -13.281 -15.969 1 96.69 291 VAL A CA 1
ATOM 2353 C C . VAL A 1 291 ? 0.2 -14.281 -14.82 1 96.69 291 VAL A C 1
ATOM 2355 O O . VAL A 1 291 ? 0.351 -15.484 -15.055 1 96.69 291 VAL A O 1
ATOM 2358 N N . SER A 1 292 ? 0.079 -13.758 -13.641 1 96.44 292 SER A N 1
ATOM 2359 C CA . SER A 1 292 ? 0.269 -14.617 -12.469 1 96.44 292 SER A CA 1
ATOM 2360 C C . SER A 1 292 ? -1.022 -14.758 -11.672 1 96.44 292 SER A C 1
ATOM 2362 O O . SER A 1 292 ? -1.78 -13.797 -11.531 1 96.44 292 SER A O 1
ATOM 2364 N N . PHE A 1 293 ? -1.226 -15.953 -11.18 1 96.38 293 PHE A N 1
ATOM 2365 C CA . PHE A 1 293 ? -2.352 -16.281 -10.312 1 96.38 293 PHE A CA 1
ATOM 2366 C C . PHE A 1 293 ? -1.864 -16.75 -8.938 1 96.38 293 PHE A C 1
ATOM 2368 O O . PHE A 1 293 ? -0.961 -17.578 -8.844 1 96.38 293 PHE A O 1
ATOM 2375 N N . SER A 1 294 ? -2.438 -16.172 -7.934 1 93.69 294 SER A N 1
ATOM 2376 C CA . SER A 1 294 ? -2.064 -16.531 -6.57 1 93.69 294 SER A CA 1
ATOM 2377 C C . SER A 1 294 ? -3.287 -16.609 -5.664 1 93.69 294 SER A C 1
ATOM 2379 O O . SER A 1 294 ? -4.34 -16.062 -5.984 1 93.69 294 SER A O 1
ATOM 2381 N N . ASN A 1 295 ? -3.086 -17.422 -4.574 1 92.19 295 ASN A N 1
ATOM 2382 C CA . ASN A 1 295 ? -4.066 -17.359 -3.498 1 92.19 295 ASN A CA 1
ATOM 2383 C C . ASN A 1 295 ? -4.023 -16 -2.787 1 92.19 295 ASN A C 1
ATOM 2385 O O . ASN A 1 295 ? -2.988 -15.617 -2.242 1 92.19 295 ASN A O 1
ATOM 2389 N N . ALA A 1 296 ? -5.078 -15.328 -2.777 1 89.75 296 ALA A N 1
ATOM 2390 C CA . ALA A 1 296 ? -5.082 -13.961 -2.256 1 89.75 296 ALA A CA 1
ATOM 2391 C C . ALA A 1 296 ? -4.895 -13.953 -0.742 1 89.75 296 ALA A C 1
ATOM 2393 O O . ALA A 1 296 ? -4.402 -12.977 -0.177 1 89.75 296 ALA A O 1
ATOM 2394 N N . ASP A 1 297 ? -5.273 -14.992 -0.081 1 84.75 297 ASP A N 1
ATOM 2395 C CA . ASP A 1 297 ? -5.238 -15.047 1.377 1 84.75 297 ASP A CA 1
ATOM 2396 C C . ASP A 1 297 ? -3.809 -15.195 1.89 1 84.75 297 ASP A C 1
ATOM 2398 O O . ASP A 1 297 ? -3.377 -14.453 2.77 1 84.75 297 ASP A O 1
ATOM 2402 N N . ASP A 1 298 ? -3.098 -16.125 1.257 1 85.88 298 ASP A N 1
ATOM 2403 C CA . ASP A 1 298 ? -1.763 -16.375 1.788 1 85.88 298 ASP A CA 1
ATOM 2404 C C . ASP A 1 298 ? -0.691 -16.109 0.735 1 85.88 298 ASP A C 1
ATOM 2406 O O . ASP A 1 298 ? 0.492 -16.359 0.963 1 85.88 298 ASP A O 1
ATOM 2410 N N . MET A 1 299 ? -1.065 -15.695 -0.448 1 88.56 299 MET A N 1
ATOM 2411 C CA . MET A 1 299 ? -0.179 -15.242 -1.516 1 88.56 299 MET A CA 1
ATOM 2412 C C . MET A 1 299 ? 0.586 -16.422 -2.121 1 88.56 299 MET A C 1
ATOM 2414 O O . MET A 1 299 ? 1.572 -16.219 -2.834 1 88.56 299 MET 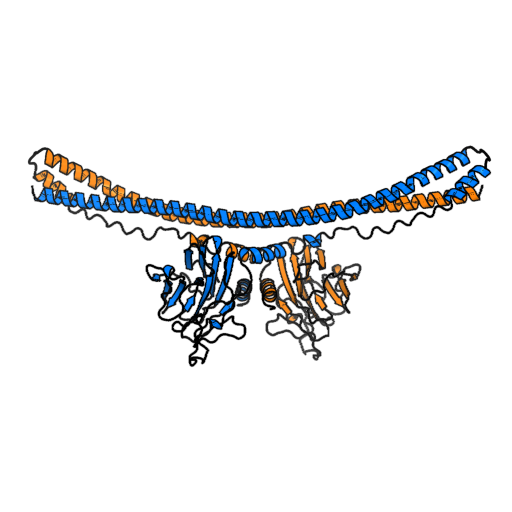A O 1
ATOM 2418 N N . SER A 1 300 ? 0.092 -17.625 -1.852 1 90.94 300 SER A N 1
ATOM 2419 C CA . SER A 1 300 ? 0.734 -18.781 -2.477 1 90.94 300 SER A CA 1
ATOM 2420 C C . SER A 1 300 ? 0.523 -18.781 -3.988 1 90.94 300 SER A C 1
ATOM 2422 O O . SER A 1 300 ? -0.567 -18.453 -4.469 1 90.94 300 SER A O 1
ATOM 2424 N N . HIS A 1 301 ? 1.5 -19.172 -4.637 1 93.19 301 HIS A N 1
ATOM 2425 C CA . HIS A 1 301 ? 1.497 -19.156 -6.094 1 93.19 301 HIS A CA 1
ATOM 2426 C C . HIS A 1 301 ? 0.635 -20.281 -6.656 1 93.19 301 HIS A C 1
ATOM 2428 O O . HIS A 1 301 ? 0.706 -21.422 -6.184 1 93.19 301 HIS A O 1
ATOM 2434 N N . ILE A 1 302 ? -0.165 -19.953 -7.637 1 93.25 302 ILE A N 1
ATOM 2435 C CA . ILE A 1 302 ? -0.971 -20.953 -8.328 1 93.25 302 ILE A CA 1
ATOM 2436 C C . ILE A 1 302 ? -0.337 -21.281 -9.68 1 93.25 302 ILE A C 1
ATOM 2438 O O . ILE A 1 302 ? 0.073 -22.422 -9.914 1 93.25 302 ILE A O 1
ATOM 2442 N N . TYR A 1 303 ? -0.161 -20.266 -10.5 1 94.06 303 TYR A N 1
ATOM 2443 C CA . TYR A 1 303 ? 0.417 -20.484 -11.828 1 94.06 303 TYR A CA 1
ATOM 2444 C C . TYR A 1 303 ? 0.815 -19.156 -12.461 1 94.06 303 TYR A C 1
ATOM 2446 O O . TYR A 1 303 ? 0.25 -18.109 -12.141 1 94.06 303 TYR A O 1
ATOM 2454 N N . THR A 1 304 ? 1.781 -19.172 -13.336 1 95.12 304 THR A N 1
ATOM 2455 C CA . THR A 1 304 ? 2.18 -17.984 -14.086 1 95.12 304 THR A CA 1
ATOM 2456 C C . THR A 1 304 ? 2.369 -18.312 -15.562 1 95.12 304 THR A C 1
ATOM 2458 O O . THR A 1 304 ? 3.045 -19.281 -15.906 1 95.12 304 THR A O 1
ATOM 2461 N N . PHE A 1 305 ? 1.716 -17.562 -16.359 1 95.5 305 PHE A N 1
ATOM 2462 C CA . PHE A 1 305 ? 1.965 -17.609 -17.797 1 95.5 305 PHE A CA 1
ATOM 2463 C C . PHE A 1 305 ? 2.998 -16.578 -18.219 1 95.5 305 PHE A C 1
ATOM 2465 O O . PHE A 1 305 ? 3.02 -15.461 -17.672 1 95.5 305 PHE A O 1
ATOM 2472 N N . THR A 1 306 ? 3.814 -16.922 -19.125 1 93.56 306 THR A N 1
ATOM 2473 C CA . THR A 1 306 ? 4.727 -15.969 -19.734 1 93.56 306 THR A CA 1
ATOM 2474 C C . THR A 1 306 ? 4.43 -15.812 -21.219 1 93.56 306 THR A C 1
ATOM 2476 O O . THR A 1 306 ? 4.32 -16.812 -21.938 1 93.56 306 THR A O 1
ATOM 2479 N N . HIS A 1 307 ? 4.242 -14.633 -21.547 1 92.75 307 HIS A N 1
ATOM 2480 C CA . HIS A 1 307 ? 3.955 -14.32 -22.953 1 92.75 307 HIS A CA 1
ATOM 2481 C C . HIS A 1 307 ? 4.281 -12.867 -23.266 1 92.75 307 HIS A C 1
ATOM 2483 O O . HIS A 1 307 ? 3.879 -11.961 -22.531 1 92.75 307 HIS A O 1
ATOM 2489 N N . LYS A 1 308 ? 4.969 -12.688 -24.344 1 92.88 308 LYS A N 1
ATOM 2490 C CA . LYS A 1 308 ? 5.188 -11.312 -24.797 1 92.88 308 LYS A CA 1
ATOM 2491 C C . LYS A 1 308 ? 3.945 -10.758 -25.484 1 92.88 308 LYS A C 1
ATOM 2493 O O . LYS A 1 308 ? 3.686 -11.062 -26.656 1 92.88 308 LYS A O 1
ATOM 2498 N N . PHE A 1 309 ? 3.254 -9.891 -24.797 1 92.62 309 PHE A N 1
ATOM 2499 C CA . PHE A 1 309 ? 2.002 -9.344 -25.312 1 92.62 309 PHE A CA 1
ATOM 2500 C C . PHE A 1 309 ? 2.27 -8.328 -26.406 1 92.62 309 PHE A C 1
ATOM 2502 O O . PHE A 1 309 ? 3.219 -7.547 -26.328 1 92.62 309 PHE A O 1
ATOM 2509 N N . LYS A 1 310 ? 1.511 -8.383 -27.453 1 89.81 310 LYS A N 1
ATOM 2510 C CA . LYS A 1 310 ? 1.638 -7.441 -28.562 1 89.81 310 LYS A CA 1
ATOM 2511 C C . LYS A 1 310 ? 0.374 -6.602 -28.719 1 89.81 310 LYS A C 1
ATOM 2513 O O . LYS A 1 310 ? 0.382 -5.582 -29.406 1 89.81 310 LYS A O 1
ATOM 2518 N N . HIS A 1 311 ? -0.688 -7.07 -28.125 1 91.38 311 HIS A N 1
ATOM 2519 C CA . HIS A 1 311 ? -1.981 -6.406 -28.25 1 91.38 311 HIS A CA 1
ATOM 2520 C C . HIS A 1 311 ? -2.602 -6.133 -26.875 1 91.38 311 HIS A C 1
ATOM 2522 O O . HIS A 1 311 ? -2.037 -6.512 -25.859 1 91.38 311 HIS A O 1
ATOM 2528 N N . LYS A 1 312 ? -3.652 -5.426 -27.047 1 96.12 312 LYS A N 1
ATOM 2529 C CA . LYS A 1 312 ? -4.438 -5.148 -25.844 1 96.12 312 LYS A CA 1
ATOM 2530 C C . LYS A 1 312 ? -4.977 -6.438 -25.234 1 96.12 312 LYS A C 1
ATOM 2532 O O . LYS A 1 312 ? -5.418 -7.336 -25.953 1 96.12 312 LYS A O 1
ATOM 2537 N N . ILE A 1 313 ? -4.875 -6.492 -23.828 1 97.12 313 ILE A N 1
ATOM 2538 C CA . ILE A 1 313 ? -5.395 -7.68 -23.156 1 97.12 313 ILE A CA 1
ATOM 2539 C C . ILE A 1 313 ? -6.504 -7.273 -22.188 1 97.12 313 ILE A C 1
ATOM 2541 O O . ILE A 1 313 ? -6.488 -6.168 -21.641 1 97.12 313 ILE A O 1
ATOM 2545 N N . PHE A 1 314 ? -7.492 -8.195 -22 1 97.94 314 PHE A N 1
ATOM 2546 C CA . PHE A 1 314 ? -8.656 -7.93 -21.156 1 97.94 314 PHE A CA 1
ATOM 2547 C C . PHE A 1 314 ? -8.781 -8.984 -20.062 1 97.94 314 PHE A C 1
ATOM 2549 O O . PHE A 1 314 ? -8.5 -10.156 -20.281 1 97.94 314 PHE A O 1
ATOM 2556 N N . PRO A 1 315 ? -9.188 -8.531 -18.875 1 97.88 315 PRO A N 1
ATOM 2557 C CA . PRO A 1 315 ? -9.578 -9.539 -17.875 1 97.88 315 PRO A CA 1
ATOM 2558 C C . PRO A 1 315 ? -10.672 -10.477 -18.391 1 97.88 315 PRO A C 1
ATOM 2560 O O . PRO A 1 315 ? -11.555 -10.047 -19.141 1 97.88 315 PRO A O 1
ATOM 2563 N N . PHE A 1 316 ? -10.586 -11.727 -18 1 97.94 316 PHE A N 1
ATOM 2564 C CA . PHE A 1 316 ? -11.453 -12.773 -18.531 1 97.94 316 PHE A CA 1
ATOM 2565 C C . PHE A 1 316 ? -12.086 -13.57 -17.406 1 97.94 316 PHE A C 1
ATOM 2567 O O . PHE A 1 316 ? -11.383 -14.055 -16.5 1 97.94 316 PHE A O 1
ATOM 2574 N N . PHE A 1 317 ? -13.43 -13.742 -17.422 1 97.75 317 PHE A N 1
ATOM 2575 C CA . PHE A 1 317 ? -14.148 -14.414 -16.344 1 97.75 317 PHE A CA 1
ATOM 2576 C C . PHE A 1 317 ? -15.18 -15.383 -16.906 1 97.75 317 PHE A C 1
ATOM 2578 O O . PHE A 1 317 ? -15.992 -15.008 -17.75 1 97.75 317 PHE A O 1
ATOM 2585 N N . CYS A 1 318 ? -15.234 -16.594 -16.406 1 95.81 318 CYS A N 1
ATOM 2586 C CA . CYS A 1 318 ? -16.25 -17.594 -16.719 1 95.81 318 CYS A CA 1
ATOM 2587 C C . CYS A 1 318 ? -16.766 -18.266 -15.445 1 95.81 318 CYS A C 1
ATOM 2589 O O . CYS A 1 318 ? -16.141 -19.203 -14.93 1 95.81 318 CYS A O 1
ATOM 2591 N N . PRO A 1 319 ? -17.938 -17.859 -14.945 1 94.69 319 PRO A N 1
ATOM 2592 C CA . PRO A 1 319 ? -18.484 -18.484 -13.727 1 94.69 319 PRO A CA 1
ATOM 2593 C C . PRO A 1 319 ? -19 -19.906 -13.977 1 94.69 319 PRO A C 1
ATOM 2595 O O . PRO A 1 319 ? -19.312 -20.266 -15.109 1 94.69 319 PRO A O 1
ATOM 2598 N N . GLY A 1 320 ? -19.031 -20.625 -12.883 1 87.31 320 GLY A N 1
ATOM 2599 C CA . GLY A 1 320 ? -19.594 -21.953 -12.945 1 87.31 320 GLY A CA 1
ATOM 2600 C C . GLY A 1 320 ? -21.109 -21.969 -12.906 1 87.31 320 GLY A C 1
ATOM 2601 O O . GLY A 1 320 ? -21.75 -20.922 -13.008 1 87.31 320 GLY A O 1
ATOM 2602 N N . THR A 1 321 ? -21.688 -23.188 -12.852 1 79.5 321 THR A N 1
ATOM 2603 C CA . THR A 1 321 ? -23.125 -23.391 -12.992 1 79.5 321 THR A CA 1
ATOM 2604 C C . THR A 1 321 ? -23.828 -23.234 -11.648 1 79.5 321 THR A C 1
ATOM 2606 O O . THR A 1 321 ? -25.062 -23.203 -11.586 1 79.5 321 THR A O 1
ATOM 2609 N N . GLU A 1 322 ? -23.156 -23.156 -10.531 1 72.69 322 GLU A N 1
ATOM 2610 C CA . GLU A 1 322 ? -23.766 -23.234 -9.203 1 72.69 322 GLU A CA 1
ATOM 2611 C C . GLU A 1 322 ? -24.562 -21.969 -8.883 1 72.69 322 GLU A C 1
ATOM 2613 O O . GLU A 1 322 ? -25.266 -21.922 -7.867 1 72.69 322 GLU A O 1
ATOM 2618 N N . GLY A 1 323 ? -24.641 -21.031 -9.617 1 72.19 323 GLY A N 1
ATOM 2619 C CA . GLY A 1 323 ? -25.453 -19.844 -9.406 1 72.19 323 GLY A CA 1
ATOM 2620 C C . GLY A 1 323 ? -24.812 -18.828 -8.477 1 72.19 323 GLY A C 1
ATOM 2621 O O . GLY A 1 323 ? -25.312 -17.703 -8.328 1 72.19 323 GLY A O 1
ATOM 2622 N N . ALA A 1 324 ? -23.828 -19.188 -7.734 1 84.69 324 ALA A N 1
ATOM 2623 C CA . ALA A 1 324 ? -23.156 -18.188 -6.895 1 84.69 324 ALA A CA 1
ATOM 2624 C C . ALA A 1 324 ? -22.312 -17.234 -7.738 1 84.69 324 ALA A C 1
ATOM 2626 O O . ALA A 1 324 ? -21.688 -17.656 -8.719 1 84.69 324 ALA A O 1
ATOM 2627 N N . PRO A 1 325 ? -22.328 -16 -7.387 1 90.25 325 PRO A N 1
ATOM 2628 C CA . PRO A 1 325 ? -21.609 -15.016 -8.203 1 90.25 325 PRO A CA 1
ATOM 2629 C C . PRO A 1 325 ? -20.094 -15.047 -7.969 1 90.25 325 PRO A C 1
ATOM 2631 O O . PRO A 1 325 ? -19.641 -15.352 -6.863 1 90.25 325 PRO A O 1
ATOM 2634 N N . ILE A 1 326 ? -19.422 -14.836 -9.016 1 93.56 326 ILE A N 1
ATOM 2635 C CA . ILE A 1 326 ? -18.016 -14.445 -8.93 1 93.56 326 ILE A CA 1
ATOM 2636 C C . ILE A 1 326 ? -17.906 -12.938 -8.727 1 93.56 326 ILE A C 1
ATOM 2638 O O . ILE A 1 326 ? -18.469 -12.156 -9.492 1 93.56 326 ILE A O 1
ATOM 2642 N N . GLN A 1 327 ? -17.25 -12.57 -7.652 1 93.38 327 GLN A N 1
ATOM 2643 C CA . GLN A 1 327 ? -17.125 -11.156 -7.336 1 93.38 327 GLN A CA 1
ATOM 2644 C C . GLN A 1 327 ? -15.695 -10.664 -7.535 1 93.38 327 GLN A C 1
ATOM 2646 O O . GLN A 1 327 ? -14.75 -11.32 -7.098 1 93.38 327 GLN A O 1
ATOM 2651 N N . ILE A 1 328 ? -15.586 -9.555 -8.156 1 94.06 328 ILE A N 1
ATOM 2652 C CA . ILE A 1 328 ? -14.281 -8.953 -8.422 1 94.06 328 ILE A CA 1
ATOM 2653 C C . ILE A 1 328 ? -14.047 -7.793 -7.457 1 94.06 328 ILE A C 1
ATOM 2655 O O . ILE A 1 328 ? -14.93 -6.965 -7.238 1 94.06 328 ILE A O 1
ATOM 2659 N N . PHE A 1 329 ? -12.828 -7.812 -6.879 1 88.38 329 PHE A N 1
ATOM 2660 C CA . PHE A 1 329 ? -12.438 -6.75 -5.961 1 88.38 329 PHE A CA 1
ATOM 2661 C C . PHE A 1 329 ? -11.125 -6.109 -6.395 1 88.38 329 PHE A C 1
ATOM 2663 O O . PHE A 1 329 ? -10.219 -6.801 -6.863 1 88.38 329 PHE A O 1
ATOM 2670 N N . PRO A 1 330 ? -11.133 -4.777 -6.184 1 85.69 330 PRO A N 1
ATOM 2671 C CA . PRO A 1 330 ? -9.781 -4.215 -6.246 1 85.69 330 PRO A CA 1
ATOM 2672 C C . PRO A 1 330 ? -8.883 -4.727 -5.121 1 85.69 330 PRO A C 1
ATOM 2674 O O . PRO A 1 330 ? -9.375 -5.168 -4.082 1 85.69 330 PRO A O 1
ATOM 2677 N N . PRO A 1 331 ? -7.625 -4.68 -5.367 1 79.69 331 PRO A N 1
ATOM 2678 C CA . PRO A 1 331 ? -6.699 -5.227 -4.375 1 79.69 331 PRO A CA 1
ATOM 2679 C C . PRO A 1 331 ? -6.84 -4.562 -3.006 1 79.69 331 PRO A C 1
ATOM 2681 O O . PRO A 1 331 ? -6.719 -5.23 -1.976 1 79.69 331 PRO A O 1
ATOM 2684 N N . THR A 1 332 ? -7.145 -3.324 -3.016 1 78 332 THR A N 1
ATOM 2685 C CA . THR A 1 332 ? -7.254 -2.604 -1.752 1 78 332 THR A CA 1
ATOM 2686 C C . THR A 1 332 ? -8.461 -3.096 -0.954 1 78 332 THR A C 1
ATOM 2688 O O . THR A 1 332 ? -8.367 -3.281 0.262 1 78 332 THR A O 1
ATOM 2691 N N . LEU A 1 333 ? -9.539 -3.285 -1.616 1 75.06 333 LEU A N 1
ATOM 2692 C CA . LEU A 1 333 ? -10.75 -3.775 -0.959 1 75.06 333 LEU A CA 1
ATOM 2693 C C . LEU A 1 333 ? -10.562 -5.211 -0.487 1 75.06 333 LEU A C 1
ATOM 2695 O O . LEU A 1 333 ? -11.055 -5.586 0.582 1 75.06 333 LEU A O 1
ATOM 2699 N N . ALA A 1 334 ? -9.844 -5.914 -1.205 1 72.12 334 ALA A N 1
ATOM 2700 C CA . ALA A 1 334 ? -9.602 -7.309 -0.841 1 72.12 334 ALA A CA 1
ATOM 2701 C C . ALA A 1 334 ? -8.805 -7.406 0.455 1 72.12 334 ALA A C 1
ATOM 2703 O O . ALA A 1 334 ? -9.094 -8.25 1.308 1 72.12 334 ALA A O 1
ATOM 2704 N N . THR A 1 335 ? -7.859 -6.605 0.557 1 72.12 335 THR A N 1
ATOM 2705 C CA . THR A 1 335 ? -7.035 -6.605 1.761 1 72.12 335 THR A CA 1
ATOM 2706 C C . THR A 1 335 ? -7.855 -6.191 2.979 1 72.12 335 THR A C 1
ATOM 2708 O O . THR A 1 335 ? -7.66 -6.719 4.074 1 72.12 335 THR A O 1
ATOM 2711 N N . TYR A 1 336 ? -8.805 -5.293 2.721 1 67.12 336 TYR A N 1
ATOM 2712 C CA . TYR A 1 336 ? -9.688 -4.867 3.801 1 67.12 336 TYR A CA 1
ATOM 2713 C C . TYR A 1 336 ? -10.578 -6.016 4.27 1 67.12 336 TYR A C 1
ATOM 2715 O O . TYR A 1 336 ? -10.734 -6.234 5.473 1 67.12 336 TYR A O 1
ATOM 2723 N N . LYS A 1 337 ? -11.195 -6.742 3.365 1 67.31 337 LYS A N 1
ATOM 2724 C CA . LYS A 1 337 ? -12.133 -7.812 3.693 1 67.31 337 LYS A CA 1
ATOM 2725 C C . LYS A 1 337 ? -11.43 -8.953 4.426 1 67.31 337 LYS A C 1
ATOM 2727 O O . LYS A 1 337 ? -12.047 -9.664 5.223 1 67.31 337 LYS A O 1
ATOM 2732 N N . GLU A 1 338 ? -10.188 -9.086 4.145 1 64.38 338 GLU A N 1
ATOM 2733 C CA . GLU A 1 338 ? -9.383 -10.094 4.828 1 64.38 338 GLU A CA 1
ATOM 2734 C C . GLU A 1 338 ? -9.211 -9.758 6.305 1 64.38 338 GLU A C 1
ATOM 2736 O O . GLU A 1 338 ? -9.227 -10.641 7.16 1 64.38 338 GLU A O 1
ATOM 2741 N N . ASN A 1 339 ? -9.172 -8.516 6.512 1 59.44 339 ASN A N 1
ATOM 2742 C CA . ASN A 1 339 ? -8.883 -8.078 7.875 1 59.44 339 ASN A CA 1
ATOM 2743 C C . ASN A 1 339 ? -10.164 -7.84 8.664 1 59.44 339 ASN A C 1
ATOM 2745 O O . ASN A 1 339 ? -10.125 -7.691 9.891 1 59.44 339 ASN A O 1
ATOM 2749 N N . SER A 1 340 ? -11.32 -7.727 7.969 1 54 340 SER A N 1
ATOM 2750 C CA . SER A 1 340 ? -12.602 -7.5 8.625 1 54 340 SER A CA 1
ATOM 2751 C C . SER A 1 340 ? -13.242 -8.812 9.07 1 54 340 SER A C 1
ATOM 2753 O O . SER A 1 340 ? -14.25 -8.812 9.773 1 54 340 SER A O 1
ATOM 2755 N N . THR A 1 341 ? -12.969 -10.086 8.461 1 44.94 341 THR A N 1
ATOM 2756 C CA . THR A 1 341 ? -13.625 -11.336 8.836 1 44.94 341 THR A CA 1
ATOM 2757 C C . THR A 1 341 ? -13.234 -11.75 10.25 1 44.94 341 THR A C 1
ATOM 2759 O O . THR A 1 341 ? -12.156 -12.312 10.469 1 44.94 341 THR A O 1
ATOM 2762 N N . PHE A 1 342 ? -13.492 -10.922 11.148 1 35.53 342 PHE A N 1
ATOM 2763 C CA . PHE A 1 342 ? -13.617 -11.43 12.508 1 35.53 342 PHE A CA 1
ATOM 2764 C C . PHE A 1 342 ? -14.898 -12.234 12.672 1 35.53 342 PHE A C 1
ATOM 2766 O O . PHE A 1 342 ? -15.922 -11.914 12.055 1 35.53 342 PHE A O 1
ATOM 2773 N N . GLN B 1 1 ? 17.734 74.25 21.656 1 72.5 1 GLN B N 1
ATOM 2774 C CA . GLN B 1 1 ? 18.469 73.125 22.203 1 72.5 1 GLN B CA 1
ATOM 2775 C C . GLN B 1 1 ? 17.531 72 22.594 1 72.5 1 GLN B C 1
ATOM 2777 O O . GLN B 1 1 ? 17.766 70.812 22.25 1 72.5 1 GLN B O 1
ATOM 2782 N N . GLU B 1 2 ? 16.438 72.375 23.219 1 76.44 2 GLU B N 1
ATOM 2783 C CA . GLU B 1 2 ? 15.484 71.375 23.641 1 76.44 2 GLU B CA 1
ATOM 2784 C C . GLU B 1 2 ? 14.844 70.625 22.438 1 76.44 2 GLU B C 1
ATOM 2786 O O . GLU B 1 2 ? 14.625 69.438 22.469 1 76.44 2 GLU B O 1
ATOM 2791 N N . GLU B 1 3 ? 14.664 71.438 21.359 1 75.44 3 GLU B N 1
ATOM 2792 C CA . GLU B 1 3 ? 14.047 70.875 20.156 1 75.44 3 GLU B CA 1
ATOM 2793 C C . GLU B 1 3 ? 14.969 69.875 19.469 1 75.44 3 GLU B C 1
ATOM 2795 O O . GLU B 1 3 ? 14.508 68.812 18.969 1 75.44 3 GLU B O 1
ATOM 2800 N N . VAL B 1 4 ? 16.234 70.188 19.594 1 74.19 4 VAL B N 1
ATOM 2801 C CA . VAL B 1 4 ? 17.219 69.312 18.969 1 74.19 4 VAL B CA 1
ATOM 2802 C C . VAL B 1 4 ? 17.328 68.062 19.75 1 74.19 4 VAL B C 1
ATOM 2804 O O . VAL B 1 4 ? 17.422 66.938 19.156 1 74.19 4 VAL B O 1
ATOM 2807 N N . LYS B 1 5 ? 17.344 68.125 21.016 1 78.31 5 LYS B N 1
ATOM 2808 C CA . LYS B 1 5 ? 17.438 66.938 21.875 1 78.31 5 LYS B CA 1
ATOM 2809 C C . LYS B 1 5 ? 16.219 66.062 21.703 1 78.31 5 LYS B C 1
ATOM 2811 O O . LYS B 1 5 ? 16.344 64.812 21.703 1 78.31 5 LYS B O 1
ATOM 2816 N N . THR B 1 6 ? 15.078 66.688 21.547 1 81.12 6 THR B N 1
ATOM 2817 C CA . THR B 1 6 ? 13.852 65.938 21.344 1 81.12 6 THR B CA 1
ATOM 2818 C C . THR B 1 6 ? 13.883 65.188 20 1 81.12 6 THR B C 1
ATOM 2820 O O . THR B 1 6 ? 13.461 64.062 19.906 1 81.12 6 THR B O 1
ATOM 2823 N N . ALA B 1 7 ? 14.406 65.938 19.031 1 77.12 7 ALA B N 1
ATOM 2824 C CA . ALA B 1 7 ? 14.516 65.375 17.703 1 77.12 7 ALA B CA 1
ATOM 2825 C C . ALA B 1 7 ? 15.508 64.188 17.719 1 77.12 7 ALA B C 1
ATOM 2827 O O . ALA B 1 7 ? 15.266 63.156 17.094 1 77.12 7 ALA B O 1
ATOM 2828 N N . LEU B 1 8 ? 16.578 64.375 18.391 1 81.62 8 LEU B N 1
ATOM 2829 C CA . LEU B 1 8 ? 17.594 63.312 18.5 1 81.62 8 LEU B CA 1
ATOM 2830 C C . LEU B 1 8 ? 17.031 62.094 19.219 1 81.62 8 LEU B C 1
ATOM 2832 O O . LEU B 1 8 ? 17.297 60.938 18.812 1 81.62 8 LEU B O 1
ATOM 2836 N N . THR B 1 9 ? 16.281 62.25 20.25 1 83.88 9 THR B N 1
ATOM 2837 C CA . THR B 1 9 ? 15.664 61.156 21 1 83.88 9 THR B CA 1
ATOM 2838 C C . THR B 1 9 ? 14.688 60.406 20.125 1 83.88 9 THR B C 1
ATOM 2840 O O . THR B 1 9 ? 14.586 59.188 20.219 1 83.88 9 THR B O 1
ATOM 2843 N N . SER B 1 10 ? 13.992 61.156 19.234 1 81.44 10 SER B N 1
ATOM 2844 C CA . SER B 1 10 ? 13.047 60.531 18.312 1 81.44 10 SER B CA 1
ATOM 2845 C C . SER B 1 10 ? 13.766 59.656 17.297 1 81.44 10 SER B C 1
ATOM 2847 O O . SER B 1 10 ? 13.328 58.531 17 1 81.44 10 SER B O 1
ATOM 2849 N N . LEU B 1 11 ? 14.867 60.188 16.781 1 81.75 11 LEU B N 1
ATOM 2850 C CA . LEU B 1 11 ? 15.648 59.438 15.805 1 81.75 11 LEU B CA 1
ATOM 2851 C C . LEU B 1 11 ? 16.281 58.188 16.438 1 81.75 11 LEU B C 1
ATOM 2853 O O . LEU B 1 11 ? 16.312 57.125 15.812 1 81.75 11 LEU B O 1
ATOM 2857 N N . GLN B 1 12 ? 16.719 58.312 17.609 1 85.44 12 GLN B N 1
ATOM 2858 C CA . GLN B 1 12 ? 17.281 57.188 18.344 1 85.44 12 GLN B CA 1
ATOM 2859 C C . GLN B 1 12 ? 16.219 56.156 18.641 1 85.44 12 GLN B C 1
ATOM 2861 O O . GLN B 1 12 ? 16.516 54.938 18.609 1 85.44 12 GLN B O 1
ATOM 2866 N N . GLY B 1 13 ? 15.047 56.625 18.938 1 84 13 GLY B N 1
ATOM 2867 C CA . GLY B 1 13 ? 13.93 55.719 19.141 1 84 13 GLY B CA 1
ATOM 2868 C C . GLY B 1 13 ? 13.586 54.906 17.891 1 84 13 GLY B C 1
ATOM 2869 O O . GLY B 1 13 ? 13.32 53.719 17.984 1 84 13 GLY B O 1
ATOM 2870 N N . THR B 1 14 ? 13.617 55.625 16.781 1 82.94 14 THR B N 1
ATOM 2871 C CA . THR B 1 14 ? 13.344 54.938 15.523 1 82.94 14 THR B CA 1
ATOM 2872 C C . THR B 1 14 ? 14.43 53.906 15.211 1 82.94 14 THR B C 1
ATOM 2874 O O . THR B 1 14 ? 14.141 52.812 14.727 1 82.94 14 THR B O 1
ATOM 2877 N N . LYS B 1 15 ? 15.648 54.25 15.438 1 85 15 LYS B N 1
ATOM 2878 C CA . LYS B 1 15 ? 16.766 53.344 15.211 1 85 15 LYS B CA 1
ATOM 2879 C C . LYS B 1 15 ? 16.641 52.094 16.094 1 85 15 LYS B C 1
ATOM 288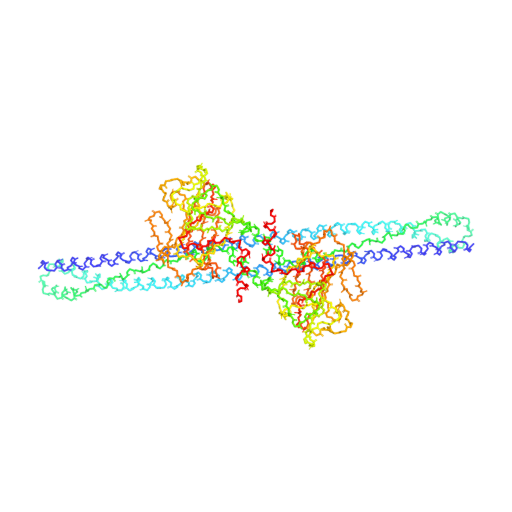1 O O . LYS B 1 15 ? 16.906 51 15.641 1 85 15 LYS B O 1
ATOM 2886 N N . LYS B 1 16 ? 16.266 52.344 17.297 1 87.56 16 LYS B N 1
ATOM 2887 C CA . LYS B 1 16 ? 16.094 51.25 18.219 1 87.56 16 LYS B CA 1
ATOM 2888 C C . LYS B 1 16 ? 14.992 50.312 17.75 1 87.56 16 LYS B C 1
ATOM 2890 O O . LYS B 1 16 ? 15.133 49.094 17.828 1 87.56 16 LYS B O 1
ATOM 2895 N N . LYS B 1 17 ? 13.906 50.875 17.266 1 84.56 17 LYS B N 1
ATOM 2896 C CA . LYS B 1 17 ? 12.789 50.062 16.75 1 84.56 17 LYS B CA 1
ATOM 2897 C C . LYS B 1 17 ? 13.211 49.25 15.531 1 84.56 17 LYS B C 1
ATOM 2899 O O . LYS B 1 17 ? 12.867 48.094 15.406 1 84.56 17 LYS B O 1
ATOM 2904 N N . LEU B 1 18 ? 13.938 49.875 14.656 1 85.56 18 LEU B N 1
ATOM 2905 C CA . LEU B 1 18 ? 14.398 49.188 13.453 1 85.56 18 LEU B CA 1
ATOM 2906 C C . LEU B 1 18 ? 15.367 48.062 13.805 1 85.56 18 LEU B C 1
ATOM 2908 O O . LEU B 1 18 ? 15.352 47 13.164 1 85.56 18 LEU B O 1
ATOM 2912 N N . THR B 1 19 ? 16.172 48.312 14.766 1 88.31 19 THR B N 1
ATOM 2913 C CA . THR B 1 19 ? 17.125 47.281 15.203 1 88.31 19 THR B CA 1
ATOM 2914 C C . THR B 1 19 ? 16.375 46.094 15.789 1 88.31 19 THR B C 1
ATOM 2916 O O . THR B 1 19 ? 16.766 44.938 15.555 1 88.31 19 THR B O 1
ATOM 2919 N N . GLN B 1 20 ? 15.391 46.469 16.516 1 88 20 GLN B N 1
ATOM 2920 C CA . GLN B 1 20 ? 14.602 45.375 17.109 1 88 20 GLN B CA 1
ATOM 2921 C C . GLN B 1 20 ? 13.922 44.531 16.031 1 88 20 GLN B C 1
ATOM 2923 O O . GLN B 1 20 ? 13.883 43.312 16.125 1 88 20 GLN B O 1
ATOM 2928 N N . VAL B 1 21 ? 13.391 45.156 15.062 1 84.62 21 VAL B N 1
ATOM 2929 C CA . VAL B 1 21 ? 12.719 44.438 13.977 1 84.62 21 VAL B CA 1
ATOM 2930 C C . VAL B 1 21 ? 13.734 43.625 13.195 1 84.62 21 VAL B C 1
ATOM 2932 O O . VAL B 1 21 ? 13.445 42.469 12.797 1 84.62 21 VAL B O 1
ATOM 2935 N N . LYS B 1 22 ? 14.836 44.188 12.961 1 87.06 22 LYS B N 1
ATOM 2936 C CA . LYS B 1 22 ? 15.883 43.469 12.258 1 87.06 22 LYS B CA 1
ATOM 2937 C C . LYS B 1 22 ? 16.297 42.188 13.023 1 87.06 22 LYS B C 1
ATOM 2939 O O . LYS B 1 22 ? 16.469 41.125 12.43 1 87.06 22 LYS B O 1
ATOM 2944 N N . ASN B 1 23 ? 16.484 42.406 14.289 1 89.56 23 ASN B N 1
ATOM 2945 C CA . ASN B 1 23 ? 16.859 41.25 15.125 1 89.56 23 ASN B CA 1
ATOM 2946 C C . ASN B 1 23 ? 15.789 40.188 15.102 1 89.56 23 ASN B C 1
ATOM 2948 O O . ASN B 1 23 ? 16.109 38.969 15.102 1 89.56 23 ASN B O 1
ATOM 2952 N N . GLU B 1 24 ? 14.594 40.625 15.148 1 86.25 24 GLU B N 1
ATOM 2953 C CA . GLU B 1 24 ? 13.5 39.656 15.078 1 86.25 24 GLU B CA 1
ATOM 2954 C C . GLU B 1 24 ? 13.5 38.906 13.742 1 86.25 24 GLU B C 1
ATOM 2956 O O . GLU B 1 24 ? 13.219 37.719 13.688 1 86.25 24 GLU B O 1
ATOM 2961 N N . CYS B 1 25 ? 13.797 39.594 12.719 1 85.94 25 CYS B N 1
ATOM 2962 C CA . CYS B 1 25 ? 13.891 38.969 11.398 1 85.94 25 CYS B CA 1
ATOM 2963 C C . CYS B 1 25 ? 15.031 37.969 11.344 1 85.94 25 CYS B C 1
ATOM 2965 O O . CYS B 1 25 ? 14.875 36.875 10.781 1 85.94 25 CYS B O 1
ATOM 2967 N N . ASP B 1 26 ? 16.078 38.344 11.938 1 89.5 26 ASP B N 1
ATOM 2968 C CA . ASP B 1 26 ? 17.234 37.438 11.977 1 89.5 26 ASP B CA 1
ATOM 2969 C C . ASP B 1 26 ? 16.906 36.156 12.766 1 89.5 26 ASP B C 1
ATOM 2971 O O . ASP B 1 26 ? 17.312 35.062 12.391 1 89.5 26 ASP B O 1
ATOM 2975 N N . ARG B 1 27 ? 16.281 36.438 13.812 1 89.44 27 ARG B N 1
ATOM 2976 C CA . ARG B 1 27 ? 15.891 35.312 14.625 1 89.44 27 ARG B CA 1
ATOM 2977 C C . ARG B 1 27 ? 14.953 34.375 13.852 1 89.44 27 ARG B C 1
ATOM 2979 O O . ARG B 1 27 ? 15.109 33.156 13.891 1 89.44 27 ARG B O 1
ATOM 2986 N N . GLN B 1 28 ? 13.977 34.906 13.148 1 87.69 28 GLN B N 1
ATOM 2987 C CA . GLN B 1 28 ? 13.031 34.125 12.359 1 87.69 28 GLN B CA 1
ATOM 2988 C C . GLN B 1 28 ? 13.742 33.375 11.234 1 87.69 28 GLN B C 1
ATOM 2990 O O . GLN B 1 28 ? 13.367 32.25 10.898 1 87.69 28 GLN B O 1
ATOM 2995 N N . LEU B 1 29 ? 14.656 34.031 10.68 1 90.06 29 LEU B N 1
ATOM 2996 C CA . LEU B 1 29 ? 15.43 33.375 9.625 1 90.06 29 LEU B CA 1
ATOM 2997 C C . LEU B 1 29 ? 16.188 32.188 10.172 1 90.06 29 LEU B C 1
ATOM 2999 O O . LEU B 1 29 ? 16.219 31.125 9.531 1 90.06 29 LEU B O 1
ATOM 3003 N N . LYS B 1 30 ? 16.812 32.406 11.289 1 91.94 30 LYS B N 1
ATOM 3004 C CA . LYS B 1 30 ? 17.516 31.281 11.914 1 91.94 30 LYS B CA 1
ATOM 3005 C C . LYS B 1 30 ? 16.562 30.125 12.219 1 91.94 30 LYS B C 1
ATOM 3007 O O . LYS B 1 30 ? 16.891 28.953 11.992 1 91.94 30 LYS B O 1
ATOM 3012 N N . LEU B 1 31 ? 15.391 30.469 12.727 1 89.94 31 LEU B N 1
ATOM 3013 C CA . LEU B 1 31 ? 14.391 29.453 13.023 1 89.94 31 LEU B CA 1
ATOM 3014 C C . LEU B 1 31 ? 13.953 28.719 11.75 1 89.94 31 LEU B C 1
ATOM 3016 O O . LEU B 1 31 ? 13.742 27.516 11.766 1 89.94 31 LEU B O 1
ATOM 3020 N N . LEU B 1 32 ? 13.789 29.484 10.734 1 91.31 32 LEU B N 1
ATOM 3021 C CA . LEU B 1 32 ? 13.422 28.906 9.445 1 91.31 32 LEU B CA 1
ATOM 3022 C C . LEU B 1 32 ? 14.461 27.891 8.984 1 91.31 32 LEU B C 1
ATOM 3024 O O . LEU B 1 32 ? 14.109 26.797 8.555 1 91.31 32 LEU B O 1
ATOM 3028 N N . LEU B 1 33 ? 15.672 28.25 9.109 1 93.62 33 LEU B N 1
ATOM 3029 C CA . LEU B 1 33 ? 16.75 27.375 8.672 1 93.62 33 LEU B CA 1
ATOM 3030 C C . LEU B 1 33 ? 16.828 26.125 9.547 1 93.62 33 LEU B C 1
ATOM 3032 O O . LEU B 1 33 ? 17.016 25.016 9.039 1 93.62 33 LEU B O 1
ATOM 3036 N N . ASP B 1 34 ? 16.672 26.312 10.805 1 93.88 34 ASP B N 1
ATOM 3037 C CA . ASP B 1 34 ? 16.703 25.172 11.727 1 93.88 34 ASP B CA 1
ATOM 3038 C C . ASP B 1 34 ? 15.555 24.219 11.453 1 93.88 34 ASP B C 1
ATOM 3040 O O . ASP B 1 34 ? 15.75 23 11.422 1 93.88 34 ASP B O 1
ATOM 3044 N N . LYS B 1 35 ? 14.398 24.766 11.297 1 92.38 35 LYS B N 1
ATOM 3045 C CA . LYS B 1 35 ? 13.219 23.938 11.047 1 92.38 35 LYS B CA 1
ATOM 3046 C C . LYS B 1 35 ? 13.352 23.172 9.734 1 92.38 35 LYS B C 1
ATOM 3048 O O . LYS B 1 35 ? 12.914 22.031 9.625 1 92.38 35 LYS B O 1
ATOM 3053 N N . THR B 1 36 ? 13.875 23.844 8.805 1 94.94 36 THR B N 1
ATOM 3054 C CA . THR B 1 36 ? 14.078 23.203 7.52 1 94.94 36 THR B CA 1
ATOM 3055 C C . THR B 1 36 ? 15.039 22.016 7.648 1 94.94 36 THR B C 1
ATOM 3057 O O . THR B 1 36 ? 14.805 20.953 7.086 1 94.94 36 THR B O 1
ATOM 3060 N N . GLU B 1 37 ? 16.094 22.25 8.336 1 95.62 37 GLU B N 1
ATOM 3061 C CA . GLU B 1 37 ? 17.062 21.188 8.547 1 95.62 37 GLU B CA 1
ATOM 3062 C C . GLU B 1 37 ? 16.422 20 9.273 1 95.62 37 GLU B C 1
ATOM 3064 O O . GLU B 1 37 ? 16.672 18.844 8.93 1 95.62 37 GLU B O 1
ATOM 3069 N N . LYS B 1 38 ? 15.688 20.328 10.25 1 94.5 38 LYS B N 1
ATOM 3070 C CA . LYS B 1 38 ? 14.992 19.281 10.992 1 94.5 38 LYS B CA 1
ATOM 3071 C C . LYS B 1 38 ? 14.023 18.516 10.086 1 94.5 38 LYS B C 1
ATOM 3073 O O . LYS B 1 38 ? 13.945 17.297 10.156 1 94.5 38 LYS B O 1
ATOM 3078 N N . THR B 1 39 ? 13.297 19.234 9.297 1 95.69 39 THR B N 1
ATOM 3079 C CA . THR B 1 39 ? 12.359 18.641 8.359 1 95.69 39 THR B CA 1
ATOM 3080 C C . THR B 1 39 ? 13.078 17.703 7.395 1 95.69 39 THR B C 1
ATOM 3082 O O . THR B 1 39 ? 12.641 16.562 7.172 1 95.69 39 THR B O 1
ATOM 3085 N N . GLU B 1 40 ? 14.164 18.188 6.848 1 97.12 40 GLU B N 1
ATOM 3086 C CA . GLU B 1 40 ? 14.945 17.375 5.926 1 97.12 40 GLU B CA 1
ATOM 3087 C C . GLU B 1 40 ? 15.445 16.109 6.602 1 97.12 40 GLU B C 1
ATOM 3089 O O . GLU B 1 40 ? 15.414 15.031 6.004 1 97.12 40 GLU B O 1
ATOM 3094 N N . LYS B 1 41 ? 15.914 16.266 7.781 1 96.44 41 LYS B N 1
ATOM 3095 C CA . LYS B 1 41 ? 16.406 15.117 8.539 1 96.44 41 LYS B CA 1
ATOM 3096 C C . LYS B 1 41 ? 15.297 14.094 8.773 1 96.44 41 LYS B C 1
ATOM 3098 O O . LYS B 1 41 ? 15.516 12.891 8.625 1 96.44 41 LYS B O 1
ATOM 3103 N N . GLU B 1 42 ? 14.133 14.547 9.133 1 94.62 42 GLU B N 1
ATOM 3104 C CA . GLU B 1 42 ? 13 13.656 9.383 1 94.62 42 GLU B CA 1
ATOM 3105 C C . GLU B 1 42 ? 12.594 12.906 8.117 1 94.62 42 GLU B C 1
ATOM 3107 O O . GLU B 1 42 ? 12.289 11.711 8.164 1 94.62 42 GLU B O 1
ATOM 3112 N N . ILE B 1 43 ? 12.539 13.586 7.035 1 96.69 43 ILE B N 1
ATOM 3113 C CA . ILE B 1 43 ? 12.227 12.961 5.754 1 96.69 43 ILE B CA 1
ATOM 3114 C C . ILE B 1 43 ? 13.227 11.852 5.457 1 96.69 43 ILE B C 1
ATOM 3116 O O . ILE B 1 43 ? 12.836 10.727 5.129 1 96.69 43 ILE B O 1
ATOM 3120 N N . LYS B 1 44 ? 14.516 12.172 5.602 1 97.31 44 LYS B N 1
ATOM 3121 C CA . LYS B 1 44 ? 15.562 11.188 5.324 1 97.31 44 LYS B CA 1
ATOM 3122 C C . LYS B 1 44 ? 15.438 9.977 6.242 1 97.31 44 LYS B C 1
ATOM 3124 O O . LYS B 1 44 ? 15.617 8.836 5.809 1 97.31 44 LYS B O 1
ATOM 3129 N N . GLU B 1 45 ? 15.148 10.242 7.445 1 95.06 45 GLU B N 1
ATOM 3130 C CA . GLU B 1 45 ? 14.992 9.148 8.406 1 95.06 45 GLU B CA 1
ATOM 3131 C C . GLU B 1 45 ? 13.852 8.227 8 1 95.06 45 GLU B C 1
ATOM 3133 O O . GLU B 1 45 ? 13.977 7.004 8.086 1 95.06 45 GLU B O 1
ATOM 3138 N N . ASP B 1 46 ? 12.773 8.789 7.598 1 94.44 46 ASP B N 1
ATOM 3139 C CA . ASP B 1 46 ? 11.625 7.988 7.172 1 94.44 46 ASP B CA 1
ATOM 3140 C C . ASP B 1 46 ? 11.992 7.113 5.973 1 94.44 46 ASP B C 1
ATOM 3142 O O . ASP B 1 46 ? 11.617 5.938 5.922 1 94.44 46 ASP B O 1
ATOM 3146 N N . PHE B 1 47 ? 12.672 7.621 5.055 1 97.38 47 PHE B N 1
ATOM 3147 C CA . PHE B 1 47 ? 13 6.863 3.855 1 97.38 47 PHE B CA 1
ATOM 3148 C C . PHE B 1 47 ? 14.07 5.82 4.156 1 97.38 47 PHE B C 1
ATOM 3150 O O . PHE B 1 47 ? 14.102 4.758 3.529 1 97.38 47 PHE B O 1
ATOM 3157 N N . VAL B 1 48 ? 14.977 6.137 5.133 1 96.88 48 VAL B N 1
ATOM 3158 C CA . VAL B 1 48 ? 15.93 5.117 5.574 1 96.88 48 VAL B CA 1
ATOM 3159 C C . VAL B 1 48 ? 15.172 3.896 6.086 1 96.88 48 VAL B C 1
ATOM 3161 O O . VAL B 1 48 ? 15.516 2.76 5.758 1 96.88 48 VAL B O 1
ATOM 3164 N N . ILE B 1 49 ? 14.148 4.152 6.82 1 94.56 49 ILE B N 1
ATOM 3165 C CA . ILE B 1 49 ? 13.344 3.074 7.387 1 94.56 49 ILE B CA 1
ATOM 3166 C C . ILE B 1 49 ? 12.672 2.289 6.258 1 94.56 49 ILE B C 1
ATOM 3168 O O . ILE B 1 49 ? 12.641 1.057 6.289 1 94.56 49 ILE B O 1
ATOM 3172 N N . LEU B 1 50 ? 12.086 2.945 5.273 1 96.38 50 LEU B N 1
ATOM 3173 C CA . LEU B 1 50 ? 11.438 2.297 4.141 1 96.38 50 LEU B CA 1
ATOM 3174 C C . LEU B 1 50 ? 12.438 1.473 3.338 1 96.38 50 LEU B C 1
ATOM 3176 O O . LEU B 1 50 ? 12.148 0.335 2.959 1 96.38 50 LEU B O 1
ATOM 3180 N N . HIS B 1 51 ? 13.664 2.014 3.127 1 97.69 51 HIS B N 1
ATOM 3181 C CA . HIS B 1 51 ? 14.711 1.281 2.426 1 97.69 51 HIS B CA 1
ATOM 3182 C C . HIS B 1 51 ? 15.133 0.039 3.203 1 97.69 51 HIS B C 1
ATOM 3184 O O . HIS B 1 51 ? 15.367 -1.018 2.615 1 97.69 51 HIS B O 1
ATOM 3190 N N . GLN B 1 52 ? 15.281 0.251 4.461 1 97.38 52 GLN B N 1
ATOM 3191 C CA . GLN B 1 52 ? 15.68 -0.873 5.297 1 97.38 52 GLN B CA 1
ATOM 3192 C C . GLN B 1 52 ? 14.656 -2.004 5.23 1 97.38 52 GLN B C 1
ATOM 3194 O O . GLN B 1 52 ? 15.031 -3.18 5.184 1 97.38 52 GLN B O 1
ATOM 3199 N N . PHE B 1 53 ? 13.445 -1.684 5.262 1 97.12 53 PHE B N 1
ATOM 3200 C CA . PHE B 1 53 ? 12.398 -2.686 5.121 1 97.12 53 PHE B CA 1
ATOM 3201 C C . PHE B 1 53 ? 12.562 -3.465 3.822 1 97.12 53 PHE B C 1
ATOM 3203 O O . PHE B 1 53 ? 12.5 -4.695 3.82 1 97.12 53 PHE B O 1
ATOM 3210 N N . LEU B 1 54 ? 12.688 -2.773 2.689 1 97.75 54 LEU B N 1
ATOM 3211 C CA . LEU B 1 54 ? 12.836 -3.416 1.388 1 97.75 54 LEU B CA 1
ATOM 3212 C C . LEU B 1 54 ? 14.07 -4.316 1.365 1 97.75 54 LEU B C 1
ATOM 3214 O O . LEU B 1 54 ? 14.023 -5.418 0.817 1 97.75 54 LEU B O 1
ATOM 3218 N N . HIS B 1 55 ? 15.195 -3.818 1.995 1 98.06 55 HIS B N 1
ATOM 3219 C CA . HIS B 1 55 ? 16.422 -4.621 2.062 1 98.06 55 HIS B CA 1
ATOM 3220 C C . HIS B 1 55 ? 16.188 -5.918 2.83 1 98.06 55 HIS B C 1
ATOM 3222 O O . HIS B 1 55 ? 16.625 -6.984 2.406 1 98.06 55 HIS B O 1
ATOM 3228 N N . GLU B 1 56 ? 15.484 -5.809 3.904 1 97.81 56 GLU B N 1
ATOM 3229 C CA . GLU B 1 56 ? 15.211 -6.988 4.715 1 97.81 56 GLU B CA 1
ATOM 3230 C C . GLU B 1 56 ? 14.312 -7.969 3.967 1 97.81 56 GLU B C 1
ATOM 3232 O O . GLU B 1 56 ? 14.531 -9.18 4.008 1 97.81 56 GLU B O 1
ATOM 3237 N N . GLU B 1 57 ? 13.266 -7.445 3.314 1 97.19 57 GLU B N 1
ATOM 3238 C CA . GLU B 1 57 ? 12.375 -8.305 2.535 1 97.19 57 GLU B CA 1
ATOM 3239 C C . GLU B 1 57 ? 13.141 -9.016 1.423 1 97.19 57 GLU B C 1
ATOM 3241 O O . GLU B 1 57 ? 12.93 -10.211 1.191 1 97.19 57 GLU B O 1
ATOM 3246 N N . GLU B 1 58 ? 13.977 -8.289 0.703 1 97.75 58 GLU B N 1
ATOM 3247 C CA . GLU B 1 58 ? 14.797 -8.875 -0.355 1 97.75 58 GLU B CA 1
ATOM 3248 C C . GLU B 1 58 ? 15.711 -9.969 0.192 1 97.75 58 GLU B C 1
ATOM 3250 O O . GLU B 1 58 ? 15.797 -11.055 -0.383 1 97.75 58 GLU B O 1
ATOM 3255 N N . LYS B 1 59 ? 16.391 -9.664 1.301 1 97.88 59 LYS B N 1
ATOM 3256 C CA . LYS B 1 59 ? 17.297 -10.617 1.931 1 97.88 59 LYS B CA 1
ATOM 3257 C C . LYS B 1 59 ? 16.547 -11.898 2.326 1 97.88 59 LYS B C 1
ATOM 3259 O O . LYS B 1 59 ? 17.062 -13 2.115 1 97.88 59 LYS B O 1
ATOM 3264 N N . HIS B 1 60 ? 15.375 -11.734 2.902 1 97 60 HIS B N 1
ATOM 3265 C CA . HIS B 1 60 ? 14.578 -12.883 3.316 1 97 60 HIS B CA 1
ATOM 3266 C C . HIS B 1 60 ? 14.172 -13.734 2.117 1 97 60 HIS B C 1
ATOM 3268 O O . HIS B 1 60 ? 14.258 -14.969 2.166 1 97 60 HIS B O 1
ATOM 3274 N N . LEU B 1 61 ? 13.711 -13.086 1.057 1 96.5 61 LEU B N 1
ATOM 3275 C CA . LEU B 1 61 ? 13.273 -13.805 -0.138 1 96.5 61 LEU B CA 1
ATOM 3276 C C . LEU B 1 61 ? 14.43 -14.555 -0.777 1 96.5 61 LEU B C 1
ATOM 3278 O O . LEU B 1 61 ? 14.289 -15.719 -1.155 1 96.5 61 LEU B O 1
ATOM 3282 N N . LEU B 1 62 ? 15.594 -13.898 -0.86 1 97.62 62 LEU B N 1
ATOM 3283 C CA . LEU B 1 62 ? 16.766 -14.539 -1.438 1 97.62 62 LEU B CA 1
ATOM 3284 C C . LEU B 1 62 ? 17.234 -15.695 -0.571 1 97.62 62 LEU B C 1
ATOM 3286 O O . LEU B 1 62 ? 17.688 -16.719 -1.09 1 97.62 62 LEU B O 1
ATOM 3290 N N . ALA B 1 63 ? 17.172 -15.516 0.739 1 97.5 63 ALA B N 1
ATOM 3291 C CA . ALA B 1 63 ? 17.531 -16.594 1.651 1 97.5 63 ALA B CA 1
ATOM 3292 C C . ALA B 1 63 ? 16.625 -17.812 1.444 1 97.5 63 ALA B C 1
ATOM 3294 O O . ALA B 1 63 ? 17.078 -18.953 1.501 1 97.5 63 ALA B O 1
ATOM 3295 N N . ASP B 1 64 ? 15.344 -17.578 1.203 1 95.81 64 ASP B N 1
ATOM 3296 C CA . ASP B 1 64 ? 14.398 -18.672 0.948 1 95.81 64 ASP B CA 1
ATOM 3297 C C . ASP B 1 64 ? 14.742 -19.406 -0.338 1 95.81 64 ASP B C 1
ATOM 3299 O O . ASP B 1 64 ? 14.695 -20.641 -0.383 1 95.81 64 ASP B O 1
ATOM 3303 N N . VAL B 1 65 ? 15.031 -18.656 -1.383 1 96.12 65 VAL B N 1
ATOM 3304 C CA . VAL B 1 65 ? 15.406 -19.25 -2.66 1 96.12 65 VAL B CA 1
ATOM 3305 C C . VAL B 1 65 ? 16.672 -20.094 -2.486 1 96.12 65 VAL B C 1
ATOM 3307 O O . VAL B 1 65 ? 16.734 -21.219 -2.977 1 96.12 65 VAL B O 1
ATOM 3310 N N . LYS B 1 66 ? 17.672 -19.578 -1.737 1 95.62 66 LYS B N 1
ATOM 3311 C CA . LYS B 1 66 ? 18.922 -20.281 -1.513 1 95.62 66 LYS B CA 1
ATOM 3312 C C . LYS B 1 66 ? 18.703 -21.562 -0.726 1 95.62 66 LYS B C 1
ATOM 3314 O O . LYS B 1 66 ? 19.312 -22.594 -1.034 1 95.62 66 LYS B O 1
ATOM 3319 N N . LYS B 1 67 ? 17.906 -21.469 0.231 1 95.44 67 LYS B N 1
ATOM 3320 C CA . LYS B 1 67 ? 17.625 -22.656 1.037 1 95.44 67 LYS B CA 1
ATOM 3321 C C . LYS B 1 67 ? 17 -23.75 0.189 1 95.44 67 LYS B C 1
ATOM 3323 O O . LYS B 1 67 ? 17.406 -24.922 0.264 1 95.44 67 LYS B O 1
ATOM 3328 N N . GLU B 1 68 ? 15.953 -23.391 -0.57 1 93 68 GLU B N 1
ATOM 3329 C CA . GLU B 1 68 ? 15.312 -24.375 -1.44 1 93 68 GLU B CA 1
ATOM 3330 C C . GLU B 1 68 ? 16.297 -24.938 -2.453 1 93 68 GLU B C 1
ATOM 3332 O O . GLU B 1 68 ? 16.297 -26.141 -2.723 1 93 68 GLU B O 1
ATOM 3337 N N . LYS B 1 69 ? 17.156 -24.078 -3.01 1 94 69 LYS B N 1
ATOM 3338 C CA . LYS B 1 69 ? 18.188 -24.5 -3.943 1 94 69 LYS B CA 1
ATOM 3339 C C . LYS B 1 69 ? 19.125 -25.531 -3.301 1 94 69 LYS B C 1
ATOM 3341 O O . LYS B 1 69 ? 19.391 -26.578 -3.889 1 94 69 LYS B O 1
ATOM 3346 N N . GLU B 1 70 ? 19.562 -25.234 -2.121 1 94.06 70 GLU B N 1
ATOM 3347 C CA . GLU B 1 70 ? 20.516 -26.094 -1.433 1 94.06 70 GLU B CA 1
ATOM 3348 C C . GLU B 1 70 ? 19.906 -27.453 -1.132 1 94.06 70 GLU B C 1
ATOM 3350 O O . GLU B 1 70 ? 20.547 -28.5 -1.308 1 94.06 70 GLU B O 1
ATOM 3355 N N . GLU B 1 71 ? 18.719 -27.469 -0.73 1 92.5 71 GLU B N 1
ATOM 3356 C CA . GLU B 1 71 ? 18.047 -28.719 -0.424 1 92.5 71 GLU B CA 1
ATOM 3357 C C . GLU B 1 71 ? 17.875 -29.578 -1.674 1 92.5 71 GLU B C 1
ATOM 3359 O O . GLU B 1 71 ? 18.203 -30.766 -1.659 1 92.5 71 GLU B O 1
ATOM 3364 N N . LYS B 1 72 ? 17.438 -29 -2.723 1 91.44 72 LYS B N 1
ATOM 3365 C CA . LYS B 1 72 ? 17.188 -29.75 -3.955 1 91.44 72 LYS B CA 1
ATOM 3366 C C . LYS B 1 72 ? 18.5 -30.125 -4.629 1 91.44 72 LYS B C 1
ATOM 3368 O O . LYS B 1 72 ? 18.625 -31.219 -5.188 1 91.44 72 LYS B O 1
ATOM 3373 N N . GLU B 1 73 ? 19.453 -29.188 -4.598 1 92.25 73 GLU B N 1
ATOM 3374 C CA . GLU B 1 73 ? 20.781 -29.469 -5.148 1 92.25 73 GLU B CA 1
ATOM 3375 C C . GLU B 1 73 ? 21.438 -30.641 -4.422 1 92.25 73 GLU B C 1
ATOM 3377 O O . GLU B 1 73 ? 22.047 -31.5 -5.055 1 92.25 73 GLU B O 1
ATOM 3382 N N . GLN B 1 74 ? 21.328 -30.641 -3.115 1 92.12 74 GLN B N 1
ATOM 3383 C CA . GLN B 1 74 ? 21.922 -31.703 -2.316 1 92.12 74 GLN B CA 1
ATOM 3384 C C . GLN B 1 74 ? 21.281 -33.062 -2.658 1 92.12 74 GLN B C 1
ATOM 3386 O O . GLN B 1 74 ? 21.984 -34.062 -2.822 1 92.12 74 GLN B O 1
ATOM 3391 N N . LYS B 1 75 ? 20.016 -33.031 -2.771 1 88.88 75 LYS B N 1
ATOM 3392 C CA . LYS B 1 75 ? 19.312 -34.281 -3.115 1 88.88 75 LYS B CA 1
ATOM 3393 C C . LYS B 1 75 ? 19.766 -34.812 -4.477 1 88.88 75 LYS B C 1
ATOM 3395 O O . LYS B 1 75 ? 19.969 -36 -4.645 1 88.88 75 LYS B O 1
ATOM 3400 N N . MET B 1 76 ? 19.891 -33.875 -5.402 1 89.06 76 MET B N 1
ATOM 3401 C CA . MET B 1 76 ? 20.297 -34.281 -6.75 1 89.06 76 MET B CA 1
ATOM 3402 C C . MET B 1 76 ? 21.734 -34.781 -6.762 1 89.06 76 MET B C 1
ATOM 3404 O O . MET B 1 76 ? 22.047 -35.781 -7.438 1 89.06 76 MET B O 1
ATOM 3408 N N . ARG B 1 77 ? 22.562 -34.188 -6.031 1 90.75 77 ARG B N 1
ATOM 3409 C CA . ARG B 1 77 ? 23.969 -34.594 -5.98 1 90.75 77 ARG B CA 1
ATOM 3410 C C . ARG B 1 77 ? 24.109 -35.938 -5.32 1 90.75 77 ARG B C 1
ATOM 3412 O O . ARG B 1 77 ? 24.953 -36.75 -5.727 1 90.75 77 ARG B O 1
ATOM 3419 N N . GLU B 1 78 ? 23.328 -36.156 -4.316 1 90.19 78 GLU B N 1
ATOM 3420 C CA . GLU B 1 78 ? 23.344 -37.469 -3.666 1 90.19 78 GLU B CA 1
ATOM 3421 C C . GLU B 1 78 ? 22.891 -38.562 -4.621 1 90.19 78 GLU B C 1
ATOM 3423 O O . GLU B 1 78 ? 23.453 -39.656 -4.629 1 90.19 78 GLU B O 1
ATOM 3428 N N . LYS B 1 79 ? 21.891 -38.188 -5.352 1 87.56 79 LYS B N 1
ATOM 3429 C CA . LYS B 1 79 ? 21.422 -39.156 -6.336 1 87.56 79 LYS B CA 1
ATOM 3430 C C . LYS B 1 79 ? 22.484 -39.438 -7.387 1 87.56 79 LYS B C 1
ATOM 3432 O O . LYS B 1 79 ? 22.719 -40.594 -7.742 1 87.56 79 LYS B O 1
ATOM 3437 N N . ILE B 1 80 ? 23.109 -38.438 -7.855 1 90 80 ILE B N 1
ATOM 3438 C CA . ILE B 1 80 ? 24.156 -38.594 -8.852 1 90 80 ILE B CA 1
ATOM 3439 C C . ILE B 1 80 ? 25.312 -39.406 -8.281 1 90 80 ILE B C 1
ATOM 3441 O O . ILE B 1 80 ? 25.844 -40.281 -8.961 1 90 80 ILE B O 1
ATOM 3445 N N . LYS B 1 81 ? 25.609 -39.188 -7.059 1 91.12 81 LYS B N 1
ATOM 3446 C CA . LYS B 1 81 ? 26.672 -39.938 -6.387 1 91.12 81 LYS B CA 1
ATOM 3447 C C . LYS B 1 81 ? 26.312 -41.438 -6.281 1 91.12 81 LYS B C 1
ATOM 3449 O O . LYS B 1 81 ? 27.156 -42.281 -6.523 1 91.12 81 LYS B O 1
ATOM 3454 N N . SER B 1 82 ? 25.125 -41.688 -5.945 1 88.5 82 SER B N 1
ATOM 3455 C CA . SER B 1 82 ? 24.672 -43.062 -5.809 1 88.5 82 SER B CA 1
ATOM 3456 C C . SER B 1 82 ? 24.75 -43.812 -7.137 1 88.5 82 SER B C 1
ATOM 3458 O O . SER B 1 82 ? 25.188 -44.969 -7.184 1 88.5 82 SER B O 1
ATOM 3460 N N . ILE B 1 83 ? 24.328 -43.125 -8.172 1 88.31 83 ILE B N 1
ATOM 3461 C CA . ILE B 1 83 ? 24.375 -43.719 -9.5 1 88.31 83 ILE B CA 1
ATOM 3462 C C . ILE B 1 83 ? 25.828 -43.969 -9.898 1 88.31 83 ILE B C 1
ATOM 3464 O O . ILE B 1 83 ? 26.156 -45.031 -10.445 1 88.31 83 ILE B O 1
ATOM 3468 N N . SER B 1 84 ? 26.672 -43.062 -9.594 1 88.94 84 SER B N 1
ATOM 3469 C CA . SER B 1 84 ? 28.094 -43.188 -9.922 1 88.94 84 SER B CA 1
ATOM 3470 C C . SER B 1 84 ? 28.75 -44.344 -9.172 1 88.94 84 SER B C 1
ATOM 3472 O O . SER B 1 84 ? 29.594 -45.062 -9.719 1 88.94 84 SER B O 1
ATOM 3474 N N . GLU B 1 85 ? 28.344 -44.5 -7.977 1 88.94 85 GLU B N 1
ATOM 3475 C CA . GLU B 1 85 ? 28.891 -45.562 -7.156 1 88.94 85 GLU B CA 1
ATOM 3476 C C . GLU B 1 85 ? 28.469 -46.938 -7.684 1 88.94 85 GLU B C 1
ATOM 3478 O O . GLU B 1 85 ? 29.203 -47.906 -7.574 1 88.94 85 GLU B O 1
ATOM 3483 N N . GLU B 1 86 ? 27.312 -46.938 -8.273 1 84.19 86 GLU B N 1
ATOM 3484 C CA . GLU B 1 86 ? 26.828 -48.188 -8.852 1 84.19 86 GLU B CA 1
ATOM 3485 C C . GLU B 1 86 ? 27.516 -48.469 -10.188 1 84.19 86 GLU B C 1
ATOM 3487 O O . GLU B 1 86 ? 27.719 -49.656 -10.539 1 84.19 86 GLU B O 1
ATOM 3492 N N . MET B 1 87 ? 27.875 -47.469 -10.867 1 86.88 87 MET B N 1
ATOM 3493 C CA . MET B 1 87 ? 28.453 -47.625 -12.195 1 86.88 87 MET B CA 1
ATOM 3494 C C . MET B 1 87 ? 29.906 -48.062 -12.109 1 86.88 87 MET B C 1
ATOM 3496 O O . MET B 1 87 ? 30.406 -48.75 -13.008 1 86.88 87 MET B O 1
ATOM 3500 N N . THR B 1 88 ? 30.547 -47.781 -11.055 1 87.5 88 THR B N 1
ATOM 3501 C CA . THR B 1 88 ? 31.984 -48.031 -10.93 1 87.5 88 THR B CA 1
ATOM 3502 C C . THR B 1 88 ? 32.25 -49.531 -10.945 1 87.5 88 THR B C 1
ATOM 3504 O O . THR B 1 88 ? 33.031 -50 -11.781 1 87.5 88 THR B O 1
ATOM 3507 N N . PRO B 1 89 ? 31.656 -50.375 -10.094 1 83.5 89 PRO B N 1
ATOM 3508 C CA . PRO B 1 89 ? 31.891 -51.812 -10.156 1 83.5 89 PRO B CA 1
ATOM 3509 C C . PRO B 1 89 ? 31.406 -52.406 -11.477 1 83.5 89 PRO B C 1
ATOM 3511 O O . PRO B 1 89 ? 32.031 -53.344 -11.984 1 83.5 89 PRO B O 1
ATOM 3514 N N . LEU B 1 90 ? 30.312 -51.844 -11.961 1 83.88 90 LEU B N 1
ATOM 3515 C CA . LEU B 1 90 ? 29.781 -52.344 -13.227 1 83.88 90 LEU B CA 1
ATOM 3516 C C . LEU B 1 90 ? 30.797 -52.156 -14.352 1 83.88 90 LEU B C 1
ATOM 3518 O O . LEU B 1 90 ? 31.031 -53.062 -15.156 1 83.88 90 LEU B O 1
ATOM 3522 N N . SER B 1 91 ? 31.359 -51.031 -14.406 1 87.06 91 SER B N 1
ATOM 3523 C CA . SER B 1 91 ? 32.375 -50.688 -15.414 1 87.06 91 SER B CA 1
ATOM 3524 C C . SER B 1 91 ? 33.594 -51.594 -15.258 1 87.06 91 SER B C 1
ATOM 3526 O O . SER B 1 91 ? 34.156 -52.031 -16.25 1 87.06 91 SER B O 1
ATOM 3528 N N . SER B 1 92 ? 33.969 -51.844 -14.062 1 84.62 92 SER B N 1
ATOM 3529 C CA . SER B 1 92 ? 35.125 -52.688 -13.789 1 84.62 92 SER B CA 1
ATOM 3530 C C . SER B 1 92 ? 34.844 -54.125 -14.203 1 84.62 92 SER B C 1
ATOM 3532 O O . SER B 1 92 ? 35.719 -54.781 -14.789 1 84.62 92 SER B O 1
ATOM 3534 N N . ASN B 1 93 ? 33.656 -54.531 -13.938 1 81.19 93 ASN B N 1
ATOM 3535 C CA . ASN B 1 93 ? 33.281 -55.906 -14.297 1 81.19 93 ASN B CA 1
ATOM 3536 C C . ASN B 1 93 ? 33.25 -56.094 -15.812 1 81.19 93 ASN B C 1
ATOM 3538 O O . ASN B 1 93 ? 33.75 -57.094 -16.328 1 81.19 93 ASN B O 1
ATOM 3542 N N . ILE B 1 94 ? 32.719 -55.125 -16.438 1 86.12 94 ILE B N 1
ATOM 3543 C CA . ILE B 1 94 ? 32.656 -55.219 -17.891 1 86.12 94 ILE B CA 1
ATOM 3544 C C . ILE B 1 94 ? 34.062 -55.219 -18.484 1 86.12 94 ILE B C 1
ATOM 3546 O O . ILE B 1 94 ? 34.375 -56.031 -19.359 1 86.12 94 ILE B O 1
ATOM 3550 N N . LYS B 1 95 ? 34.906 -54.438 -17.953 1 86 95 LYS B N 1
ATOM 3551 C CA . LYS B 1 95 ? 36.281 -54.375 -18.422 1 86 95 LYS B CA 1
ATOM 3552 C C . LYS B 1 95 ? 37 -55.688 -18.188 1 86 95 LYS B C 1
ATOM 3554 O O . LYS B 1 95 ? 37.75 -56.156 -19.047 1 86 95 LYS B O 1
ATOM 3559 N N . ASP B 1 96 ? 36.719 -56.312 -17.062 1 81.5 96 ASP B N 1
ATOM 3560 C CA . ASP B 1 96 ? 37.344 -57.562 -16.734 1 81.5 96 ASP B CA 1
ATOM 3561 C C . ASP B 1 96 ? 36.875 -58.688 -17.688 1 81.5 96 ASP B C 1
ATOM 3563 O O . ASP B 1 96 ? 37.688 -59.5 -18.141 1 81.5 96 ASP B O 1
ATOM 3567 N N . ILE B 1 97 ? 35.688 -58.625 -17.906 1 80.94 97 ILE B N 1
ATOM 3568 C CA . ILE B 1 97 ? 35.125 -59.656 -18.781 1 80.94 97 ILE B CA 1
ATOM 3569 C C . ILE B 1 97 ? 35.656 -59.469 -20.203 1 80.94 97 ILE B C 1
ATOM 3571 O O . ILE B 1 97 ? 36.094 -60.438 -20.844 1 80.94 97 ILE B O 1
ATOM 3575 N N . GLU B 1 98 ? 35.688 -58.219 -20.625 1 83.75 98 GLU B N 1
ATOM 3576 C CA . GLU B 1 98 ? 36.188 -57.906 -21.953 1 83.75 98 GLU B CA 1
ATOM 3577 C C . GLU B 1 98 ? 37.656 -58.281 -22.094 1 83.75 98 GLU B C 1
ATOM 3579 O O . GLU B 1 98 ? 38.094 -58.812 -23.125 1 83.75 98 GLU B O 1
ATOM 3584 N N . LYS B 1 99 ? 38.438 -58.125 -21.125 1 81.62 99 LYS B N 1
ATOM 3585 C CA . LYS B 1 99 ? 39.844 -58.469 -21.141 1 81.62 99 LYS B CA 1
ATOM 3586 C C . LYS B 1 99 ? 40.062 -59.969 -21.219 1 81.62 99 LYS B C 1
ATOM 3588 O O . LYS B 1 99 ? 40.906 -60.438 -21.969 1 81.62 99 LYS B O 1
ATOM 3593 N N . LYS B 1 100 ? 39.219 -60.688 -20.516 1 76.88 100 LYS B N 1
ATOM 3594 C CA . LYS B 1 100 ? 39.375 -62.125 -20.484 1 76.88 100 LYS B CA 1
ATOM 3595 C C . LYS B 1 100 ? 38.875 -62.75 -21.781 1 76.88 100 LYS B C 1
ATOM 3597 O O . LYS B 1 100 ? 39.438 -63.75 -22.234 1 76.88 100 LYS B O 1
ATOM 3602 N N . MET B 1 101 ? 37.969 -62.188 -22.328 1 78.88 101 MET B N 1
ATOM 3603 C CA . MET B 1 101 ? 37.469 -62.656 -23.625 1 78.88 101 MET B CA 1
ATOM 3604 C C . MET B 1 101 ? 38.5 -62.469 -24.719 1 78.88 101 MET B C 1
ATOM 3606 O O . MET B 1 101 ? 38.625 -63.281 -25.609 1 78.88 101 MET B O 1
ATOM 3610 N N . ASP B 1 102 ? 39.188 -61.344 -24.641 1 77.75 102 ASP B N 1
ATOM 3611 C CA . ASP B 1 102 ? 40.188 -61.062 -25.656 1 77.75 102 ASP B CA 1
ATOM 3612 C C . ASP B 1 102 ? 41.406 -62 -25.5 1 77.75 102 ASP B C 1
ATOM 3614 O O . ASP B 1 102 ? 42.062 -62.344 -26.484 1 77.75 102 ASP B O 1
ATOM 3618 N N . GLN B 1 103 ? 41.781 -62.188 -24.234 1 71.31 103 GLN B N 1
ATOM 3619 C CA . GLN B 1 103 ? 42.969 -63 -24.031 1 71.31 103 GLN B CA 1
ATOM 3620 C C . GLN B 1 103 ? 42.688 -64.438 -24.422 1 71.31 103 GLN B C 1
ATOM 3622 O O . GLN B 1 103 ? 43.594 -65.25 -24.484 1 71.31 103 GLN B O 1
ATOM 3627 N N . ARG B 1 104 ? 41.906 -64.812 -25.344 1 62.81 104 ARG B N 1
ATOM 3628 C CA . ARG B 1 104 ? 41.656 -66.125 -25.844 1 62.81 104 ARG B CA 1
ATOM 3629 C C . ARG B 1 104 ? 41.812 -67.188 -24.734 1 62.81 104 ARG B C 1
ATOM 3631 O O . ARG B 1 104 ? 41.906 -68.375 -25 1 62.81 104 ARG B O 1
ATOM 3638 N N . ASP B 1 105 ? 42.062 -66.688 -23.625 1 54.72 105 ASP B N 1
ATOM 3639 C CA . ASP B 1 105 ? 42.344 -67.75 -22.609 1 54.72 105 ASP B CA 1
ATOM 3640 C C . ASP B 1 105 ? 41.031 -68.375 -22.141 1 54.72 105 ASP B C 1
ATOM 3642 O O . ASP B 1 105 ? 40.031 -67.75 -21.938 1 54.72 105 ASP B O 1
ATOM 3646 N N . ASN B 1 106 ? 40.625 -69.562 -22.688 1 54.69 106 ASN B N 1
ATOM 3647 C CA . ASN B 1 106 ? 39.625 -70.625 -22.547 1 54.69 106 ASN B CA 1
ATOM 3648 C C . ASN B 1 106 ? 39.094 -70.688 -21.125 1 54.69 106 ASN B C 1
ATOM 3650 O O . ASN B 1 106 ? 38.594 -71.75 -20.688 1 54.69 106 ASN B O 1
ATOM 3654 N N . ASP B 1 107 ? 39.594 -69.812 -20.266 1 60.53 107 ASP B N 1
ATOM 3655 C CA . ASP B 1 107 ? 39.031 -70.25 -18.984 1 60.53 107 ASP B CA 1
ATOM 3656 C C . ASP B 1 107 ? 37.562 -69.938 -18.875 1 60.53 107 ASP B C 1
ATOM 3658 O O . ASP B 1 107 ? 37.188 -68.938 -18.234 1 60.53 107 ASP B O 1
ATOM 3662 N N . PHE B 1 108 ? 36.875 -70.375 -19.75 1 63.09 108 PHE B N 1
ATOM 3663 C CA . PHE B 1 108 ? 35.438 -70.312 -19.859 1 63.09 108 PHE B CA 1
ATOM 3664 C C . PHE B 1 108 ? 34.781 -70.438 -18.484 1 63.09 108 PHE B C 1
ATOM 3666 O O . PHE B 1 108 ? 33.812 -69.688 -18.203 1 63.09 108 PHE B O 1
ATOM 3673 N N . LEU B 1 109 ? 35.438 -71.188 -17.625 1 64.62 109 LEU B N 1
ATOM 3674 C CA . LEU B 1 109 ? 34.875 -71.375 -16.297 1 64.62 109 LEU B CA 1
ATOM 3675 C C . LEU B 1 109 ? 34.969 -70.125 -15.453 1 64.62 109 LEU B C 1
ATOM 3677 O O . LEU B 1 109 ? 34 -69.812 -14.75 1 64.62 109 LEU B O 1
ATOM 3681 N N . MET B 1 110 ? 36.062 -69.5 -15.523 1 66.94 110 MET B N 1
ATOM 3682 C CA . MET B 1 110 ? 36.25 -68.25 -14.75 1 66.94 110 MET B CA 1
ATOM 3683 C C . MET B 1 110 ? 35.312 -67.125 -15.266 1 66.94 110 MET B C 1
ATOM 3685 O O . MET B 1 110 ? 34.75 -66.375 -14.484 1 66.94 110 MET B O 1
ATOM 3689 N N . LEU B 1 111 ? 35.156 -67.125 -16.562 1 68.06 111 LEU B N 1
ATOM 3690 C CA . LEU B 1 111 ? 34.25 -66.188 -17.172 1 68.06 111 LEU B CA 1
ATOM 3691 C C . LEU B 1 111 ? 32.812 -66.438 -16.75 1 68.06 111 LEU B C 1
ATOM 3693 O O . LEU B 1 111 ? 32.062 -65.5 -16.484 1 68.06 111 LEU B O 1
ATOM 3697 N N . TYR B 1 112 ? 32.594 -67.688 -16.672 1 68.19 112 TYR B N 1
ATOM 3698 C CA . TYR B 1 112 ? 31.234 -68.125 -16.266 1 68.19 112 TYR B CA 1
ATOM 3699 C C . TYR B 1 112 ? 30.953 -67.75 -14.828 1 68.19 112 TYR B C 1
ATOM 3701 O O . TYR B 1 112 ? 29.859 -67.25 -14.508 1 68.19 112 TYR B O 1
ATOM 3709 N N . ILE B 1 113 ? 31.859 -67.75 -13.938 1 67.12 113 ILE B N 1
ATOM 3710 C CA . ILE B 1 113 ? 31.703 -67.438 -12.523 1 67.12 113 ILE B CA 1
ATOM 3711 C C . ILE B 1 113 ? 31.5 -65.938 -12.359 1 67.12 113 ILE B C 1
ATOM 3713 O O . ILE B 1 113 ? 30.656 -65.5 -11.57 1 67.12 113 ILE B O 1
ATOM 3717 N N . ILE B 1 114 ? 32.219 -65.25 -13.102 1 64.94 114 ILE B N 1
ATOM 3718 C CA . ILE B 1 114 ? 32.125 -63.781 -12.992 1 64.94 114 ILE B CA 1
ATOM 3719 C C . ILE B 1 114 ? 30.781 -63.281 -13.508 1 64.94 114 ILE B C 1
ATOM 3721 O O . ILE B 1 114 ? 30.156 -62.406 -12.891 1 64.94 114 ILE B O 1
ATOM 3725 N N . ILE B 1 115 ? 30.375 -63.875 -14.602 1 67.88 115 ILE B N 1
ATOM 3726 C CA . ILE B 1 115 ? 29.125 -63.469 -15.227 1 67.88 115 ILE B CA 1
ATOM 3727 C C . ILE B 1 115 ? 27.953 -63.812 -14.305 1 67.88 115 ILE B C 1
ATOM 3729 O O . ILE B 1 115 ? 27 -63.031 -14.188 1 67.88 115 ILE B O 1
ATOM 3733 N N . LYS B 1 116 ? 28.078 -64.938 -13.75 1 66.69 116 LYS B N 1
ATOM 3734 C CA . LYS B 1 116 ? 27 -65.375 -12.867 1 66.69 116 LYS B CA 1
ATOM 3735 C C . LYS B 1 116 ? 26.859 -64.438 -11.68 1 66.69 116 LYS B C 1
ATOM 3737 O O . LYS B 1 116 ? 25.734 -64.125 -11.234 1 66.69 116 LYS B O 1
ATOM 3742 N N . LYS B 1 117 ? 27.938 -63.969 -11.211 1 63.34 117 LYS B N 1
ATOM 3743 C CA . LYS B 1 117 ? 27.922 -63.031 -10.078 1 63.34 117 LYS B CA 1
ATOM 3744 C C . LYS B 1 117 ? 27.234 -61.719 -10.445 1 63.34 117 LYS B C 1
ATOM 3746 O O . LYS B 1 117 ? 26.516 -61.125 -9.641 1 63.34 117 LYS B O 1
ATOM 3751 N N . TYR B 1 118 ? 27.422 -61.406 -11.719 1 62.44 118 TYR B N 1
ATOM 3752 C CA . TYR B 1 118 ? 26.953 -60.062 -12.086 1 62.44 118 TYR B CA 1
ATOM 3753 C C . TYR B 1 118 ? 25.594 -60.125 -12.781 1 62.44 118 TYR B C 1
ATOM 3755 O O . TYR B 1 118 ? 24.906 -59.125 -12.922 1 62.44 118 TYR B O 1
ATOM 3763 N N . ALA B 1 119 ? 25.297 -61.25 -13.352 1 58.84 119 ALA B N 1
ATOM 3764 C CA . ALA B 1 119 ? 24 -61.469 -13.992 1 58.84 119 ALA B CA 1
ATOM 3765 C C . ALA B 1 119 ? 22.859 -61.156 -13.031 1 58.84 119 ALA B C 1
ATOM 3767 O O . ALA B 1 119 ? 21.797 -60.688 -13.453 1 58.84 119 ALA B O 1
ATOM 3768 N N . ASP B 1 120 ? 23.172 -61.25 -11.797 1 58.47 120 ASP B N 1
ATOM 3769 C CA . ASP B 1 120 ? 22.125 -61 -10.805 1 58.47 120 ASP B CA 1
ATOM 3770 C C . ASP B 1 120 ? 22.062 -59.531 -10.414 1 58.47 120 ASP B C 1
ATOM 3772 O O . ASP B 1 120 ? 21.281 -59.156 -9.531 1 58.47 120 ASP B O 1
ATOM 3776 N N . TYR B 1 121 ? 22.953 -58.844 -10.992 1 59.62 121 TYR B N 1
ATOM 3777 C CA . TYR B 1 121 ? 22.938 -57.438 -10.656 1 59.62 121 TYR B CA 1
ATOM 3778 C C . TYR B 1 121 ? 21.75 -56.719 -11.312 1 59.62 121 TYR B C 1
ATOM 3780 O O . TYR B 1 121 ? 21.672 -56.656 -12.539 1 59.62 121 TYR B O 1
ATOM 3788 N N . LYS B 1 122 ? 20.656 -56.531 -10.641 1 60.59 122 LYS B N 1
ATOM 3789 C CA . LYS B 1 122 ? 19.516 -55.75 -11.086 1 60.59 122 LYS B CA 1
ATOM 3790 C C . LYS B 1 122 ? 19.688 -54.281 -10.695 1 60.59 122 LYS B C 1
ATOM 3792 O O . LYS B 1 122 ? 19.594 -53.938 -9.516 1 60.59 122 LYS B O 1
ATOM 3797 N N . PRO B 1 123 ? 20.219 -53.438 -11.703 1 57.84 123 PRO B N 1
ATOM 3798 C CA . PRO B 1 123 ? 20.359 -52.031 -11.367 1 57.84 123 PRO B CA 1
ATOM 3799 C C . PRO B 1 123 ? 19.047 -51.406 -10.906 1 57.84 123 PRO B C 1
ATOM 3801 O O . PRO B 1 123 ? 17.984 -51.781 -11.383 1 57.84 123 PRO B O 1
ATOM 3804 N N . LYS B 1 124 ? 19.031 -50.875 -9.664 1 59.66 124 LYS B N 1
ATOM 3805 C CA . LYS B 1 124 ? 17.875 -50.125 -9.195 1 59.66 124 LYS B CA 1
ATOM 3806 C C . LYS B 1 124 ? 17.5 -49.031 -10.18 1 59.66 124 LYS B C 1
ATOM 3808 O O . LYS B 1 124 ? 18.391 -48.312 -10.68 1 59.66 124 LYS B O 1
ATOM 3813 N N . GLU B 1 125 ? 16.406 -49.219 -10.859 1 58.28 125 GLU B N 1
ATOM 3814 C CA . GLU B 1 125 ? 15.93 -48.156 -11.75 1 58.28 125 GLU B CA 1
ATOM 3815 C C . GLU B 1 125 ? 15.953 -46.781 -11.062 1 58.28 125 GLU B C 1
ATOM 3817 O O . GLU B 1 125 ? 15.445 -46.656 -9.953 1 58.28 125 GLU B O 1
ATOM 3822 N N . PRO B 1 126 ? 16.969 -46.031 -11.547 1 58.62 126 PRO B N 1
ATOM 3823 C CA . PRO B 1 126 ? 17 -44.719 -10.891 1 58.62 126 PRO B CA 1
ATOM 3824 C C . PRO B 1 126 ? 15.641 -44.031 -10.867 1 58.62 126 PRO B C 1
ATOM 3826 O O . PRO B 1 126 ? 14.898 -44.094 -11.852 1 58.62 126 PRO B O 1
ATOM 3829 N N . GLU B 1 127 ? 15.055 -44.031 -9.695 1 59.41 127 GLU B N 1
ATOM 3830 C CA . GLU B 1 127 ? 13.781 -43.344 -9.508 1 59.41 127 GLU B CA 1
ATOM 3831 C C . GLU B 1 127 ? 13.82 -41.938 -10.148 1 59.41 127 GLU B C 1
ATOM 3833 O O . GLU B 1 127 ? 14.867 -41.312 -10.172 1 59.41 127 GLU B O 1
ATOM 3838 N N . ALA B 1 128 ? 12.969 -41.812 -11.125 1 54.66 128 ALA B N 1
ATOM 3839 C CA . ALA B 1 128 ? 12.82 -40.5 -11.773 1 54.66 128 ALA B CA 1
ATOM 3840 C C . ALA B 1 128 ? 12.914 -39.375 -10.75 1 54.66 128 ALA B C 1
ATOM 3842 O O . ALA B 1 128 ? 12.469 -39.531 -9.609 1 54.66 128 ALA B O 1
ATOM 3843 N N . VAL B 1 129 ? 14.078 -38.75 -10.719 1 55.81 129 VAL B N 1
ATOM 3844 C CA . VAL B 1 129 ? 14.227 -37.594 -9.852 1 55.81 129 VAL B CA 1
ATOM 3845 C C . VAL B 1 129 ? 12.945 -36.781 -9.875 1 55.81 129 VAL B C 1
ATOM 3847 O O . VAL B 1 129 ? 12.422 -36.438 -10.945 1 55.81 129 VAL B O 1
ATOM 3850 N N . SER B 1 130 ? 12.039 -37.094 -9.031 1 56.16 130 SER B N 1
ATOM 3851 C CA . SER B 1 130 ? 10.914 -36.188 -8.867 1 56.16 130 SER B CA 1
ATOM 3852 C C . SER B 1 130 ? 11.328 -34.75 -9.102 1 56.16 130 SER B C 1
ATOM 3854 O O . SER B 1 130 ? 12.492 -34.406 -8.922 1 56.16 130 SER B O 1
ATOM 3856 N N . ALA B 1 131 ? 10.586 -33.906 -9.906 1 56.16 131 ALA B N 1
ATOM 3857 C CA . ALA B 1 131 ? 10.664 -32.562 -10.43 1 56.16 131 ALA B CA 1
ATOM 3858 C C . ALA B 1 131 ? 11.359 -31.609 -9.445 1 56.16 131 ALA B C 1
ATOM 3860 O O . ALA B 1 131 ? 10.797 -31.266 -8.406 1 56.16 131 ALA B O 1
ATOM 3861 N N . ALA B 1 132 ? 12.719 -31.844 -9.203 1 64.19 132 ALA B N 1
ATOM 3862 C CA . ALA B 1 132 ? 13.633 -30.984 -8.453 1 64.19 132 ALA B CA 1
ATOM 3863 C C . ALA B 1 132 ? 13.68 -29.578 -9.047 1 64.19 132 ALA B C 1
ATOM 3865 O O . ALA B 1 132 ? 14.625 -28.828 -8.812 1 64.19 132 ALA B O 1
ATOM 3866 N N . ASP B 1 133 ? 12.68 -29.234 -9.711 1 77.38 133 ASP B N 1
ATOM 3867 C CA . ASP B 1 133 ? 12.742 -27.906 -10.312 1 77.38 133 ASP B CA 1
ATOM 3868 C C . ASP B 1 133 ? 12.234 -26.828 -9.344 1 77.38 133 ASP B C 1
ATOM 3870 O O . ASP B 1 133 ? 11.438 -27.125 -8.445 1 77.38 133 ASP B O 1
ATOM 3874 N N . ILE B 1 134 ? 13 -25.828 -9.242 1 82.12 134 ILE B N 1
ATOM 3875 C CA . ILE B 1 134 ? 12.516 -24.719 -8.438 1 82.12 134 ILE B CA 1
ATOM 3876 C C . ILE B 1 134 ? 11.469 -23.922 -9.227 1 82.12 134 ILE B C 1
ATOM 3878 O O . ILE B 1 134 ? 11.664 -23.641 -10.406 1 82.12 134 ILE B O 1
ATOM 3882 N N . ASP B 1 135 ? 10.32 -23.875 -8.633 1 84.12 135 ASP B N 1
ATOM 3883 C CA . ASP B 1 135 ? 9.336 -22.969 -9.211 1 84.12 135 ASP B CA 1
ATOM 3884 C C . ASP B 1 135 ? 9.633 -21.516 -8.828 1 84.12 135 ASP B C 1
ATOM 3886 O O . ASP B 1 135 ? 9.227 -21.047 -7.762 1 84.12 135 ASP B O 1
ATOM 3890 N N . GLY B 1 136 ? 10.344 -20.844 -9.711 1 88.62 136 GLY B N 1
ATOM 3891 C CA . GLY B 1 136 ? 10.75 -19.469 -9.453 1 88.62 136 GLY B CA 1
ATOM 3892 C C . GLY B 1 136 ? 9.578 -18.531 -9.227 1 88.62 136 GLY B C 1
ATOM 3893 O O . GLY B 1 136 ? 9.703 -17.531 -8.523 1 88.62 136 GLY B O 1
ATOM 3894 N N . TYR B 1 137 ? 8.461 -18.859 -9.742 1 90.62 137 TYR B N 1
ATOM 3895 C CA . TYR B 1 137 ? 7.297 -17.969 -9.672 1 90.62 137 TYR B CA 1
ATOM 3896 C C . TYR B 1 137 ? 6.719 -17.953 -8.258 1 90.62 137 TYR B C 1
ATOM 3898 O O . TYR B 1 137 ? 6.016 -17.016 -7.883 1 90.62 137 TYR B O 1
ATOM 3906 N N . LYS B 1 138 ? 7.039 -18.969 -7.523 1 90 138 LYS B N 1
ATOM 3907 C CA . LYS B 1 138 ? 6.68 -18.953 -6.109 1 90 138 LYS B CA 1
ATOM 3908 C C . LYS B 1 138 ? 7.25 -17.734 -5.402 1 90 138 LYS B C 1
ATOM 3910 O O . LYS B 1 138 ? 6.656 -17.234 -4.445 1 90 138 LYS B O 1
ATOM 3915 N N . TYR B 1 139 ? 8.312 -17.312 -5.988 1 93.38 139 TYR B N 1
ATOM 3916 C CA . TYR B 1 139 ? 9.016 -16.219 -5.324 1 93.38 139 TYR B CA 1
ATOM 3917 C C . TYR B 1 139 ? 8.812 -14.906 -6.066 1 93.38 139 TYR B C 1
ATOM 3919 O O . TYR B 1 139 ? 8.852 -13.836 -5.465 1 93.38 139 TYR B O 1
ATOM 3927 N N . THR B 1 140 ? 8.531 -14.953 -7.336 1 93.44 140 THR B N 1
ATOM 3928 C CA . THR B 1 140 ? 8.57 -13.727 -8.125 1 93.44 140 THR B CA 1
ATOM 3929 C C . THR B 1 140 ? 7.16 -13.297 -8.523 1 93.44 140 THR B C 1
ATOM 3931 O O . THR B 1 140 ? 6.953 -12.156 -8.953 1 93.44 140 THR B O 1
ATOM 3934 N N . SER B 1 141 ? 6.211 -14.164 -8.375 1 90.81 141 SER B N 1
ATOM 3935 C CA . SER B 1 141 ? 4.855 -13.836 -8.805 1 90.81 141 SER B CA 1
ATOM 3936 C C . SER B 1 141 ? 4.246 -12.742 -7.93 1 90.81 141 SER B C 1
ATOM 3938 O O . SER B 1 141 ? 4.305 -12.82 -6.703 1 90.81 141 SER B O 1
ATOM 3940 N N . CYS B 1 142 ? 3.693 -11.719 -8.57 1 91.12 142 CYS B N 1
ATOM 3941 C CA . CYS B 1 142 ? 3.004 -10.617 -7.898 1 91.12 142 CYS B CA 1
ATOM 3942 C C . CYS B 1 142 ? 3.852 -10.055 -6.77 1 91.12 142 CYS B C 1
ATOM 3944 O O . CYS B 1 142 ? 3.33 -9.727 -5.699 1 91.12 142 CYS B O 1
ATOM 3946 N N . LEU B 1 143 ? 5.117 -10.023 -6.98 1 93.31 143 LEU B N 1
ATOM 3947 C CA . LEU B 1 143 ? 6.051 -9.656 -5.922 1 93.31 143 LEU B CA 1
ATOM 3948 C C . LEU B 1 143 ? 5.777 -8.242 -5.426 1 93.31 143 LEU B C 1
ATOM 3950 O O . LEU B 1 143 ? 5.793 -7.988 -4.219 1 93.31 143 LEU B O 1
ATOM 3954 N N . GLN B 1 144 ? 5.543 -7.32 -6.316 1 90.44 144 GLN B N 1
ATOM 3955 C CA . GLN B 1 144 ? 5.293 -5.941 -5.918 1 90.44 144 GLN B CA 1
ATOM 3956 C C . GLN B 1 144 ? 4.059 -5.836 -5.027 1 90.44 144 GLN B C 1
ATOM 3958 O O . GLN B 1 144 ? 4.055 -5.09 -4.047 1 90.44 144 GLN B O 1
ATOM 3963 N N . TYR B 1 145 ? 3.059 -6.582 -5.387 1 90.25 145 TYR B N 1
ATOM 3964 C CA . TYR B 1 145 ? 1.845 -6.605 -4.582 1 90.25 145 TYR B CA 1
ATOM 3965 C C . TYR B 1 145 ? 2.117 -7.188 -3.201 1 90.25 145 TYR B C 1
ATOM 3967 O O . TYR B 1 145 ? 1.628 -6.672 -2.193 1 90.25 145 TYR B O 1
ATOM 3975 N N . ARG B 1 146 ? 2.859 -8.195 -3.158 1 91.75 146 ARG B N 1
ATOM 3976 C CA . ARG B 1 146 ? 3.178 -8.844 -1.89 1 91.75 146 ARG B CA 1
ATOM 3977 C C . ARG B 1 146 ? 3.938 -7.891 -0.968 1 91.75 146 ARG B C 1
ATOM 3979 O O . ARG B 1 146 ? 3.635 -7.801 0.223 1 91.75 146 ARG B O 1
ATOM 3986 N N . VAL B 1 147 ? 4.891 -7.27 -1.549 1 94.31 147 VAL B N 1
ATOM 3987 C CA . VAL B 1 147 ? 5.688 -6.316 -0.783 1 94.31 147 VAL B CA 1
ATOM 3988 C C . VAL B 1 147 ? 4.801 -5.164 -0.308 1 94.31 147 VAL B C 1
ATOM 3990 O O . VAL B 1 147 ? 4.887 -4.742 0.848 1 94.31 147 VAL B O 1
ATOM 3993 N N . TRP B 1 148 ? 3.963 -4.656 -1.192 1 91.5 148 TRP B N 1
ATOM 3994 C CA . TRP B 1 148 ? 3.037 -3.576 -0.862 1 91.5 148 TRP B CA 1
ATOM 3995 C C . TRP B 1 148 ? 2.127 -3.975 0.294 1 91.5 148 TRP B C 1
ATOM 3997 O O . TRP B 1 148 ? 1.921 -3.195 1.228 1 91.5 148 TRP B O 1
ATOM 4007 N N . LYS B 1 149 ? 1.609 -5.172 0.241 1 89.44 149 LYS B N 1
ATOM 4008 C CA . LYS B 1 149 ? 0.732 -5.691 1.288 1 89.44 149 LYS B CA 1
ATOM 4009 C C . LYS B 1 149 ? 1.465 -5.785 2.623 1 89.44 149 LYS B C 1
ATOM 4011 O O . LYS B 1 149 ? 0.908 -5.441 3.668 1 89.44 149 LYS B O 1
ATOM 4016 N N . LYS B 1 150 ? 2.643 -6.223 2.609 1 91.44 150 LYS B N 1
ATOM 4017 C CA . LYS B 1 150 ? 3.436 -6.32 3.832 1 91.44 150 LYS B CA 1
ATOM 4018 C C . LYS B 1 150 ? 3.736 -4.941 4.406 1 91.44 150 LYS B C 1
ATOM 4020 O O . LYS B 1 150 ? 3.779 -4.762 5.625 1 91.44 150 LYS B O 1
ATOM 4025 N N . MET B 1 151 ? 3.965 -4.004 3.512 1 92.31 151 MET B N 1
ATOM 4026 C CA . MET B 1 151 ? 4.199 -2.629 3.947 1 92.31 151 MET B CA 1
ATOM 4027 C C . MET B 1 151 ? 2.984 -2.08 4.688 1 92.31 151 MET B C 1
ATOM 4029 O O . MET B 1 151 ? 3.129 -1.367 5.684 1 92.31 151 MET B O 1
ATOM 4033 N N . LEU B 1 152 ? 1.843 -2.369 4.156 1 89.44 152 LEU B N 1
ATOM 4034 C CA . LEU B 1 152 ? 0.603 -1.947 4.797 1 89.44 152 LEU B CA 1
ATOM 4035 C C . LEU B 1 152 ? 0.549 -2.426 6.246 1 89.44 152 LEU B C 1
ATOM 4037 O O . LEU B 1 152 ? 0.264 -1.642 7.152 1 89.44 152 LEU B O 1
ATOM 4041 N N . LYS B 1 153 ? 0.882 -3.637 6.469 1 86.62 153 LYS B N 1
ATOM 4042 C CA . LYS B 1 153 ? 0.819 -4.234 7.797 1 86.62 153 LYS B CA 1
ATOM 4043 C C . LYS B 1 153 ? 1.864 -3.625 8.727 1 86.62 153 LYS B C 1
ATOM 4045 O O . LYS B 1 153 ? 1.584 -3.363 9.898 1 86.62 153 LYS B O 1
ATOM 4050 N N . LYS B 1 154 ? 2.957 -3.334 8.164 1 88.06 154 LYS B N 1
ATOM 4051 C CA . LYS B 1 154 ? 4.074 -2.875 8.984 1 88.06 154 LYS B CA 1
ATOM 4052 C C . LYS B 1 154 ? 3.938 -1.394 9.32 1 88.06 154 LYS B C 1
ATOM 4054 O O . LYS B 1 154 ? 4.184 -0.986 10.461 1 88.06 154 LYS B O 1
ATOM 4059 N N . PHE B 1 155 ? 3.455 -0.596 8.336 1 88.81 155 PHE B N 1
ATOM 4060 C CA . PHE B 1 155 ? 3.609 0.844 8.508 1 88.81 155 PHE B CA 1
ATOM 4061 C C . PHE B 1 155 ? 2.254 1.515 8.695 1 88.81 155 PHE B C 1
ATOM 4063 O O . PHE B 1 155 ? 2.176 2.645 9.18 1 88.81 155 PHE B O 1
ATOM 4070 N N . ILE B 1 156 ? 1.16 1.008 8.258 1 84.06 156 ILE B N 1
ATOM 4071 C CA . ILE B 1 156 ? -0.135 1.678 8.266 1 84.06 156 ILE B CA 1
ATOM 4072 C C . ILE B 1 156 ? -1.094 0.938 9.195 1 84.06 156 ILE B C 1
ATOM 4074 O O . ILE B 1 156 ? -1.953 1.556 9.836 1 84.06 156 ILE B O 1
ATOM 4078 N N . ASN B 1 157 ? -0.868 -0.312 9.484 1 78.62 157 ASN B N 1
ATOM 4079 C CA . ASN B 1 157 ? -1.778 -1.174 10.234 1 78.62 157 ASN B CA 1
ATOM 4080 C C . ASN B 1 157 ? -3.184 -1.152 9.641 1 78.62 157 ASN B C 1
ATOM 4082 O O . ASN B 1 157 ? -3.939 -0.204 9.852 1 78.62 157 ASN B O 1
ATOM 4086 N N . PRO B 1 158 ? -3.559 -2.131 9 1 73.31 158 PRO B N 1
ATOM 4087 C CA . PRO B 1 158 ? -4.82 -2.184 8.258 1 73.31 158 PRO B CA 1
ATOM 4088 C C . PRO B 1 158 ? -6.02 -2.48 9.156 1 73.31 158 PRO B C 1
ATOM 4090 O O . PRO B 1 158 ? -7.16 -2.473 8.688 1 73.31 158 PRO B O 1
ATOM 4093 N N . ASP B 1 159 ? -5.824 -2.641 10.422 1 76.38 159 ASP B N 1
ATOM 4094 C CA . ASP B 1 159 ? -6.941 -3.027 11.281 1 76.38 159 ASP B CA 1
ATOM 4095 C C . ASP B 1 159 ? -7.965 -1.9 11.391 1 76.38 159 ASP B C 1
ATOM 4097 O O . ASP B 1 159 ? -7.605 -0.748 11.641 1 76.38 159 ASP B O 1
ATOM 4101 N N . PRO B 1 160 ? -9.203 -2.314 11.219 1 82.56 160 PRO B N 1
ATOM 4102 C CA . PRO B 1 160 ? -10.234 -1.282 11.266 1 82.56 160 PRO B CA 1
ATOM 4103 C C . PRO B 1 160 ? -10.445 -0.718 12.664 1 82.56 160 PRO B C 1
ATOM 4105 O O . PRO B 1 160 ? -10.359 -1.455 13.648 1 82.56 160 PRO B O 1
ATOM 4108 N N . VAL B 1 161 ? -10.617 0.523 12.648 1 90.81 161 VAL B N 1
ATOM 4109 C CA . VAL B 1 161 ? -11.031 1.181 13.883 1 90.81 161 VAL B CA 1
ATOM 4110 C C . VAL B 1 161 ? -12.539 1.049 14.062 1 90.81 161 VAL B C 1
ATOM 4112 O O . VAL B 1 161 ? -13.312 1.445 13.188 1 90.81 161 VAL B O 1
ATOM 4115 N N . THR B 1 162 ? -12.906 0.418 15.148 1 94.25 162 THR B N 1
ATOM 4116 C CA . THR B 1 162 ? -14.328 0.31 15.469 1 94.25 162 THR B CA 1
ATOM 4117 C C . THR B 1 162 ? -14.656 1.114 16.719 1 94.25 162 THR B C 1
ATOM 4119 O O . THR B 1 162 ? -13.773 1.407 17.531 1 94.25 162 THR B O 1
ATOM 4122 N N . LEU B 1 163 ? -15.961 1.395 16.859 1 97.19 163 LEU B N 1
ATOM 4123 C CA . LEU B 1 163 ? -16.406 2.217 17.984 1 97.19 163 LEU B CA 1
ATOM 4124 C C . LEU B 1 163 ? -16.734 1.352 19.203 1 97.19 163 LEU B C 1
ATOM 4126 O O . LEU B 1 163 ? -17.219 0.229 19.047 1 97.19 163 LEU B O 1
ATOM 4130 N N . ASP B 1 164 ? -16.5 1.865 20.359 1 97.06 164 ASP B N 1
ATOM 4131 C CA . ASP B 1 164 ? -16.812 1.187 21.609 1 97.06 164 ASP B CA 1
ATOM 4132 C C . ASP B 1 164 ? -18.141 1.675 22.188 1 97.06 164 ASP B C 1
ATOM 4134 O O . ASP B 1 164 ? -18.219 2.766 22.75 1 97.06 164 ASP B O 1
ATOM 4138 N N . PRO B 1 165 ? -19.109 0.831 22.188 1 95.19 165 PRO B N 1
ATOM 4139 C CA . PRO B 1 165 ? -20.406 1.249 22.688 1 95.19 165 PRO B CA 1
ATOM 4140 C C . PRO B 1 165 ? -20.391 1.617 24.172 1 95.19 165 PRO B C 1
ATOM 4142 O O . PRO B 1 165 ? -21.203 2.432 24.625 1 95.19 165 PRO B O 1
ATOM 4145 N N . ASN B 1 166 ? -19.5 1.085 24.859 1 95.12 166 ASN B N 1
ATOM 4146 C CA . ASN B 1 166 ? -19.453 1.32 26.312 1 95.12 166 ASN B CA 1
ATOM 4147 C C . ASN B 1 166 ? -18.969 2.734 26.625 1 95.12 166 ASN B C 1
ATOM 4149 O O . ASN B 1 166 ? -19.125 3.207 27.75 1 95.12 166 ASN B O 1
ATOM 4153 N N . THR B 1 167 ? -18.391 3.363 25.672 1 96.44 167 THR B N 1
ATOM 4154 C CA . THR B 1 167 ? -17.875 4.703 25.906 1 96.44 167 THR B CA 1
ATOM 4155 C C . THR B 1 167 ? -18.797 5.758 25.297 1 96.44 167 THR B C 1
ATOM 4157 O O . THR B 1 167 ? -18.625 6.953 25.547 1 96.44 167 THR B O 1
ATOM 4160 N N . ALA B 1 168 ? -19.766 5.34 24.562 1 95.62 168 ALA B N 1
ATOM 4161 C CA . ALA B 1 168 ? -20.562 6.25 23.766 1 95.62 168 ALA B CA 1
ATOM 4162 C C . ALA B 1 168 ? -21.562 7.016 24.625 1 95.62 168 ALA B C 1
ATOM 4164 O O . ALA B 1 168 ? -22.203 6.441 25.5 1 95.62 168 ALA B O 1
ATOM 4165 N N . HIS B 1 169 ? -21.625 8.32 24.359 1 94.56 169 HIS B N 1
ATOM 4166 C CA . HIS B 1 169 ? -22.703 9.094 24.953 1 94.56 169 HIS B CA 1
ATOM 4167 C C . HIS B 1 169 ? -24.062 8.477 24.641 1 94.56 169 HIS B C 1
ATOM 4169 O O . HIS B 1 169 ? -24.297 8 23.516 1 94.56 169 HIS B O 1
ATOM 4175 N N . PRO B 1 170 ? -24.984 8.602 25.531 1 91.94 170 PRO B N 1
ATOM 4176 C CA . PRO B 1 170 ? -26.266 7.902 25.391 1 91.94 170 PRO B CA 1
ATOM 4177 C C . PRO B 1 170 ? -27.109 8.422 24.219 1 91.94 170 PRO B C 1
ATOM 4179 O O . PRO B 1 170 ? -28.031 7.75 23.766 1 91.94 170 PRO B O 1
ATOM 4182 N N . GLN B 1 171 ? -26.797 9.57 23.75 1 91.31 171 GLN B N 1
ATOM 4183 C CA . GLN B 1 171 ? -27.594 10.133 22.672 1 91.31 171 GLN B CA 1
ATOM 4184 C C . GLN B 1 171 ? -27.016 9.766 21.312 1 91.31 171 GLN B C 1
ATOM 4186 O O . GLN B 1 171 ? -27.578 10.117 20.281 1 91.31 171 GLN B O 1
ATOM 4191 N N . LEU B 1 172 ? -25.938 9.078 21.312 1 93.25 172 LEU B N 1
ATOM 4192 C CA . LEU B 1 172 ? -25.328 8.664 20.047 1 93.25 172 LEU B CA 1
ATOM 4193 C C . LEU B 1 172 ? -25.875 7.324 19.594 1 93.25 172 LEU B C 1
ATOM 4195 O O . LEU B 1 172 ? -26.234 6.473 20.406 1 93.25 172 LEU B O 1
ATOM 4199 N N . THR B 1 173 ? -26.016 7.184 18.297 1 92.56 173 THR B N 1
ATOM 4200 C CA . THR B 1 173 ? -26.375 5.914 17.672 1 92.56 173 THR B CA 1
ATOM 4201 C C . THR B 1 173 ? -25.203 5.359 16.859 1 92.56 173 THR B C 1
ATOM 4203 O O . THR B 1 173 ? -24.641 6.062 16.031 1 92.56 173 THR B O 1
ATOM 4206 N N . LEU B 1 174 ? -24.875 4.137 17.188 1 94.12 174 LEU B N 1
ATOM 4207 C CA . LEU B 1 174 ? -23.797 3.463 16.484 1 94.12 174 LEU B CA 1
ATOM 4208 C C . LEU B 1 174 ? -24.359 2.479 15.453 1 94.12 174 LEU B C 1
ATOM 4210 O O . LEU B 1 174 ? -25.406 1.867 15.68 1 94.12 174 LEU B O 1
ATOM 4214 N N . SER B 1 175 ? -23.672 2.445 14.352 1 93.38 175 SER B N 1
ATOM 4215 C CA . SER B 1 175 ? -24.062 1.461 13.352 1 93.38 175 SER B CA 1
ATOM 4216 C C . SER B 1 175 ? -23.875 0.039 13.867 1 93.38 175 SER B C 1
ATOM 4218 O O . SER B 1 175 ? -23.188 -0.176 14.867 1 93.38 175 SER B O 1
ATOM 4220 N N . GLU B 1 176 ? -24.406 -0.926 13.164 1 91.94 176 GLU B N 1
ATOM 4221 C CA . GLU B 1 176 ? -24.328 -2.328 13.562 1 91.94 176 GLU B CA 1
ATOM 4222 C C . GLU B 1 176 ? -22.891 -2.832 13.531 1 91.94 176 GLU B C 1
ATOM 4224 O O . GLU B 1 176 ? -22.469 -3.566 14.43 1 91.94 176 GLU B O 1
ATOM 4229 N N . ASP B 1 177 ? -22.203 -2.34 12.586 1 89 177 ASP B N 1
ATOM 4230 C CA . ASP B 1 177 ? -20.828 -2.824 12.453 1 89 177 ASP B CA 1
ATOM 4231 C C . ASP B 1 177 ? -19.859 -1.957 13.258 1 89 177 ASP B C 1
ATOM 4233 O O . ASP B 1 177 ? -18.641 -2.176 13.219 1 89 177 ASP B O 1
ATOM 4237 N N . LEU B 1 178 ? -20.344 -0.913 13.953 1 95.12 178 LEU B N 1
ATOM 4238 C CA . LEU B 1 178 ? -19.609 -0.053 14.875 1 95.12 178 LEU B CA 1
ATOM 4239 C C . LEU B 1 178 ? -18.578 0.783 14.133 1 95.12 178 LEU B C 1
ATOM 4241 O O . LEU B 1 178 ? -17.5 1.063 14.656 1 95.12 178 LEU B O 1
ATOM 4245 N N . THR B 1 179 ? -18.875 1.121 12.859 1 93.38 179 THR B N 1
ATOM 4246 C CA . THR B 1 179 ? -17.953 1.919 12.062 1 93.38 179 THR B CA 1
ATOM 4247 C C . THR B 1 179 ? -18.531 3.301 11.781 1 93.38 179 THR B C 1
ATOM 4249 O O . THR B 1 179 ? -17.906 4.105 11.078 1 93.38 179 THR B O 1
ATOM 4252 N N . ALA B 1 180 ? -19.688 3.529 12.32 1 94.5 180 ALA B N 1
ATOM 4253 C CA . ALA B 1 180 ? -20.312 4.832 12.102 1 94.5 180 ALA B CA 1
ATOM 4254 C C . ALA B 1 180 ? -21.016 5.312 13.359 1 94.5 180 ALA B C 1
ATOM 4256 O O . ALA B 1 180 ? -21.484 4.504 14.164 1 94.5 180 ALA B O 1
ATOM 4257 N N . VAL B 1 181 ? -21.094 6.578 13.531 1 95.31 181 VAL B N 1
ATOM 4258 C CA . VAL B 1 181 ? -21.766 7.18 14.68 1 95.31 181 VAL B CA 1
ATOM 4259 C C . VAL B 1 181 ? -22.562 8.398 14.227 1 95.31 181 VAL B C 1
ATOM 4261 O O . VAL B 1 181 ? -22.125 9.164 13.367 1 95.31 181 VAL B O 1
ATOM 4264 N N . THR B 1 182 ? -23.703 8.547 14.75 1 92.88 182 THR B N 1
ATOM 4265 C CA . THR B 1 182 ? -24.594 9.672 14.453 1 92.88 182 THR B CA 1
ATOM 4266 C C . THR B 1 182 ? -25.188 10.25 15.734 1 92.88 182 THR B C 1
ATOM 4268 O O . THR B 1 182 ? -25.438 9.516 16.688 1 92.88 182 THR B O 1
ATOM 4271 N N . ARG B 1 183 ? -25.172 11.586 15.805 1 88.88 183 ARG B N 1
ATOM 4272 C CA . ARG B 1 183 ? -25.859 12.258 16.891 1 88.88 183 ARG B CA 1
ATOM 4273 C C . ARG B 1 183 ? -27.312 12.555 16.516 1 88.88 183 ARG B C 1
ATOM 4275 O O . ARG B 1 183 ? -27.578 13.305 15.57 1 88.88 183 ARG B O 1
ATOM 4282 N N . GLY B 1 184 ? -28.094 11.562 16.438 1 71.12 184 GLY B N 1
ATOM 4283 C CA . GLY B 1 184 ? -29.484 11.797 16.047 1 71.12 184 GLY B CA 1
ATOM 4284 C C . GLY B 1 184 ? -30.297 12.484 17.125 1 71.12 184 GLY B C 1
ATOM 4285 O O . GLY B 1 184 ? -29.781 12.789 18.203 1 71.12 184 GLY B O 1
ATOM 4286 N N . SER B 1 185 ? -31.406 13.086 16.688 1 64.81 185 SER B N 1
ATOM 4287 C CA . SER B 1 185 ? -32.406 13.68 17.562 1 64.81 185 SER B CA 1
ATOM 4288 C C . SER B 1 185 ? -32.938 12.672 18.578 1 64.81 185 SER B C 1
ATOM 4290 O O . SER B 1 185 ? -33.906 12.945 19.281 1 64.81 185 SER B O 1
ATOM 4292 N N . THR B 1 186 ? -32.094 11.609 18.672 1 62.72 186 THR B N 1
ATOM 4293 C CA . THR B 1 186 ? -32.75 10.539 19.422 1 62.72 186 THR B CA 1
ATOM 4294 C C . THR B 1 186 ? -32.688 10.805 20.922 1 62.72 186 THR B C 1
ATOM 4296 O O . THR B 1 186 ? -31.797 11.508 21.406 1 62.72 186 THR B O 1
ATOM 4299 N N . ARG B 1 187 ? -33.812 10.453 21.562 1 67.62 187 ARG B N 1
ATOM 4300 C CA . ARG B 1 187 ? -33.969 10.438 23.016 1 67.62 187 ARG B CA 1
ATOM 4301 C C . ARG B 1 187 ? -32.812 9.711 23.688 1 67.62 187 ARG B C 1
ATOM 4303 O O . ARG B 1 187 ? -32.219 8.797 23.109 1 67.62 187 ARG B O 1
ATOM 4310 N N . ARG B 1 188 ? -32.281 10.336 24.672 1 78.25 188 ARG B N 1
ATOM 4311 C CA . ARG B 1 188 ? -31.25 9.695 25.5 1 78.25 188 ARG B CA 1
ATOM 4312 C C . ARG B 1 188 ? -31.594 8.227 25.734 1 78.25 188 ARG B C 1
ATOM 4314 O O . ARG B 1 188 ? -32.688 7.906 26.203 1 78.25 188 ARG B O 1
ATOM 4321 N N . LYS B 1 189 ? -30.75 7.414 25.297 1 76.44 189 LYS B N 1
ATOM 4322 C CA . LYS B 1 189 ? -30.938 5.98 25.516 1 76.44 189 LYS B CA 1
ATOM 4323 C C . LYS B 1 189 ? -30.766 5.625 27 1 76.44 189 LYS B C 1
ATOM 4325 O O . LYS B 1 189 ? -30.016 6.285 27.719 1 76.44 189 LYS B O 1
ATOM 4330 N N . ASP B 1 190 ? -31.625 4.723 27.406 1 79.75 190 ASP B N 1
ATOM 4331 C CA . ASP B 1 190 ? -31.516 4.23 28.766 1 79.75 190 ASP B CA 1
ATOM 4332 C C . ASP B 1 190 ? -30.375 3.234 28.891 1 79.75 190 ASP B C 1
ATOM 4334 O O . ASP B 1 190 ? -30.562 2.025 28.766 1 79.75 190 ASP B O 1
ATOM 4338 N N . LEU B 1 191 ? -29.219 3.783 28.969 1 79.81 191 LEU B N 1
ATOM 4339 C CA . LEU B 1 191 ? -28.031 2.932 29.109 1 79.81 191 LEU B CA 1
ATOM 4340 C C . LEU B 1 191 ? -27.484 3 30.531 1 79.81 191 LEU B C 1
ATOM 4342 O O . LEU B 1 191 ? -27.609 4.027 31.203 1 79.81 191 LEU B O 1
ATOM 4346 N N . LEU B 1 192 ? -27.062 1.862 30.984 1 83.38 192 LEU B N 1
ATOM 4347 C CA . LEU B 1 192 ? -26.406 1.836 32.281 1 83.38 192 LEU B CA 1
ATOM 4348 C C . LEU B 1 192 ? -25.172 2.732 32.312 1 83.38 192 LEU B C 1
ATOM 4350 O O . LEU B 1 192 ? -24.391 2.73 31.344 1 83.38 192 LEU B O 1
ATOM 4354 N N . ASP B 1 193 ? -25.141 3.609 33.25 1 83.19 193 ASP B N 1
ATOM 4355 C CA . ASP B 1 193 ? -23.984 4.48 33.375 1 83.19 193 ASP B CA 1
ATOM 4356 C C . ASP B 1 193 ? -22.75 3.691 33.812 1 83.19 193 ASP B C 1
ATOM 4358 O O . ASP B 1 193 ? -22.875 2.707 34.531 1 83.19 193 ASP B O 1
ATOM 4362 N N . ASN B 1 194 ? -21.688 3.936 33.219 1 88.12 194 ASN B N 1
ATOM 4363 C CA . ASN B 1 194 ? -20.391 3.389 33.594 1 88.12 194 ASN B CA 1
ATOM 4364 C C . ASN B 1 194 ? -19.297 4.449 33.562 1 88.12 194 ASN B C 1
ATOM 4366 O O . ASN B 1 194 ? -19.516 5.559 33.062 1 88.12 194 ASN B O 1
ATOM 4370 N N . LEU B 1 195 ? -18.188 4.195 34.125 1 87.44 195 LEU B N 1
ATOM 4371 C CA . LEU B 1 195 ? -17.109 5.168 34.281 1 87.44 195 LEU B CA 1
ATOM 4372 C C . LEU B 1 195 ? -16.516 5.543 32.938 1 87.44 195 LEU B C 1
ATOM 4374 O O . LEU B 1 195 ? -16 6.648 32.75 1 87.44 195 LEU B O 1
ATOM 4378 N N . GLU B 1 196 ? -16.719 4.742 31.953 1 92.19 196 GLU B N 1
ATOM 4379 C CA . GLU B 1 196 ? -16.031 4.945 30.672 1 92.19 196 GLU B CA 1
ATOM 4380 C C . GLU B 1 196 ? -16.906 5.727 29.703 1 92.19 196 GLU B C 1
ATOM 4382 O O . GLU B 1 196 ? -16.422 6.254 28.688 1 92.19 196 GLU B O 1
ATOM 4387 N N . ARG B 1 197 ? -18.156 5.852 29.984 1 94.5 197 ARG B N 1
ATOM 4388 C CA . ARG B 1 197 ? -19.109 6.457 29.062 1 94.5 197 ARG B CA 1
ATOM 4389 C C . ARG B 1 197 ? -19.109 7.977 29.188 1 94.5 197 ARG B C 1
ATOM 4391 O O . ARG B 1 197 ? -19.094 8.508 30.312 1 94.5 197 ARG B O 1
ATOM 4398 N N . PHE B 1 198 ? -19.109 8.625 28.047 1 95.56 198 PHE B N 1
ATOM 4399 C CA . PHE B 1 198 ? -19.281 10.07 28.062 1 95.56 198 PHE B CA 1
ATOM 4400 C C . PHE B 1 198 ? -20.703 10.438 28.5 1 95.56 198 PHE B C 1
ATOM 4402 O O . PHE B 1 198 ? -21.656 9.75 28.141 1 95.56 198 PHE B O 1
ATOM 4409 N N . ASP B 1 199 ? -20.875 11.453 29.219 1 91.69 199 ASP B N 1
ATOM 4410 C CA . ASP B 1 199 ? -22.219 11.797 29.688 1 91.69 199 ASP B CA 1
ATOM 4411 C C . ASP B 1 199 ? -22.609 13.203 29.234 1 91.69 199 ASP B C 1
ATOM 4413 O O . ASP B 1 199 ? -23.797 13.508 29.094 1 91.69 199 ASP B O 1
ATOM 4417 N N . ARG B 1 200 ? -21.703 14.07 29.109 1 90.88 200 ARG B N 1
ATOM 4418 C CA . ARG B 1 200 ? -22.031 15.438 28.703 1 90.88 200 ARG B CA 1
ATOM 4419 C C . ARG B 1 200 ? -21.703 15.656 27.234 1 90.88 200 ARG B C 1
ATOM 4421 O O . ARG B 1 200 ? -22.562 16.125 26.469 1 90.88 200 ARG B O 1
ATOM 4428 N N . ASP B 1 201 ? -20.5 15.281 26.875 1 92.56 201 ASP B N 1
ATOM 4429 C CA . ASP B 1 201 ? -20.062 15.469 25.5 1 92.56 201 ASP B CA 1
ATOM 4430 C C . ASP B 1 201 ? -20.5 14.305 24.625 1 92.56 201 ASP B C 1
ATOM 4432 O O . ASP B 1 201 ? -20.375 13.141 25.016 1 92.56 201 ASP B O 1
ATOM 4436 N N . HIS B 1 202 ? -21.031 14.625 23.469 1 93.75 202 HIS B N 1
ATOM 4437 C CA . HIS B 1 202 ? -21.531 13.609 22.531 1 93.75 202 HIS B CA 1
ATOM 4438 C C . HIS B 1 202 ? -20.391 12.961 21.766 1 93.75 202 HIS B C 1
ATOM 4440 O O . HIS B 1 202 ? -20.266 13.156 20.547 1 93.75 202 HIS B O 1
ATOM 4446 N N . CYS B 1 203 ? -19.609 12.203 22.5 1 96.69 203 CYS B N 1
ATOM 4447 C CA . CYS B 1 203 ? -18.406 11.609 21.906 1 96.69 203 CYS B CA 1
ATOM 4448 C C . CYS B 1 203 ? -18.391 10.102 22.125 1 96.69 203 CYS B C 1
ATOM 4450 O O . CYS B 1 203 ? -19.234 9.562 22.844 1 96.69 203 CYS B O 1
ATOM 4452 N N . VAL B 1 204 ? -17.547 9.414 21.438 1 97.38 204 VAL B N 1
ATOM 4453 C CA . VAL B 1 204 ? -17.328 7.973 21.531 1 97.38 204 VAL B CA 1
ATOM 4454 C C . VAL B 1 204 ? -15.883 7.637 21.203 1 97.38 204 VAL B C 1
ATOM 4456 O O . VAL B 1 204 ? -15.242 8.32 20.406 1 97.38 204 VAL B O 1
ATOM 4459 N N . LEU B 1 205 ? -15.383 6.605 21.859 1 98.06 205 LEU B N 1
ATOM 4460 C CA . LEU B 1 205 ? -14 6.18 21.641 1 98.06 205 LEU B CA 1
ATOM 4461 C C . LEU B 1 205 ? -13.953 4.949 20.734 1 98.06 205 LEU B C 1
ATOM 4463 O O . LEU B 1 205 ? -14.977 4.281 20.531 1 98.06 205 LEU B O 1
ATOM 4467 N N . GLY B 1 206 ? -12.797 4.766 20.188 1 97.25 206 GLY B N 1
ATOM 4468 C CA . GLY B 1 206 ? -12.555 3.486 19.547 1 97.25 206 GLY B CA 1
ATOM 4469 C C . GLY B 1 206 ? -12.453 2.334 20.531 1 97.25 206 GLY B C 1
ATOM 4470 O O . GLY B 1 206 ? -12.062 2.525 21.672 1 97.25 206 GLY B O 1
ATOM 4471 N N . SER B 1 207 ? -12.688 1.165 20.031 1 95.38 207 SER B N 1
ATOM 4472 C CA . SER B 1 207 ? -12.703 -0.023 20.875 1 95.38 207 SER B CA 1
ATOM 4473 C C . SER B 1 207 ? -11.289 -0.46 21.25 1 95.38 207 SER B C 1
ATOM 4475 O O . SER B 1 207 ? -11.047 -0.92 22.359 1 95.38 207 SER B O 1
ATOM 4477 N N . GLU B 1 208 ? -10.43 -0.323 20.281 1 92.44 208 GLU B N 1
ATOM 4478 C CA . GLU B 1 208 ? -9.055 -0.757 20.516 1 92.44 208 GLU B CA 1
ATOM 4479 C C . GLU B 1 208 ? -8.125 0.436 20.719 1 92.44 208 GLU B C 1
ATOM 4481 O O . GLU B 1 208 ? -8.188 1.405 19.953 1 92.44 208 GLU B O 1
ATOM 4486 N N . GLY B 1 209 ? -7.359 0.389 21.766 1 93.56 209 GLY B N 1
ATOM 4487 C CA . GLY B 1 209 ? -6.352 1.405 22.016 1 93.56 209 GLY B CA 1
ATOM 4488 C C . GLY B 1 209 ? -4.965 0.991 21.547 1 93.56 209 GLY B C 1
ATOM 4489 O O . GLY B 1 209 ? -4.738 -0.172 21.203 1 93.56 209 GLY B O 1
ATOM 4490 N N . PHE B 1 210 ? -4.078 1.99 21.516 1 93.38 210 PHE B N 1
ATOM 4491 C CA . PHE B 1 210 ? -2.729 1.773 21 1 93.38 210 PHE B CA 1
ATOM 4492 C C . PHE B 1 210 ? -1.689 2.078 22.078 1 93.38 210 PHE B C 1
ATOM 4494 O O . PHE B 1 210 ? -1.815 3.059 22.812 1 93.38 210 PHE B O 1
ATOM 4501 N N . ILE B 1 211 ? -0.659 1.191 22.109 1 94.62 211 ILE B N 1
ATOM 4502 C CA . ILE B 1 211 ? 0.442 1.455 23.031 1 94.62 211 ILE B CA 1
ATOM 4503 C C . ILE B 1 211 ? 1.765 1.457 22.266 1 94.62 211 ILE B C 1
ATOM 4505 O O . ILE B 1 211 ? 2.834 1.581 22.875 1 94.62 211 ILE B O 1
ATOM 4509 N N . SER B 1 212 ? 1.637 1.24 21.016 1 92.75 212 SER B N 1
ATOM 4510 C CA . SER B 1 212 ? 2.814 1.209 20.156 1 92.75 212 SER B CA 1
ATOM 4511 C C . SER B 1 212 ? 2.424 1.173 18.688 1 92.75 212 SER B C 1
ATOM 4513 O O . SER B 1 212 ? 1.257 0.953 18.359 1 92.75 212 SER B O 1
ATOM 4515 N N . GLY B 1 213 ? 3.416 1.5 17.938 1 90.06 213 GLY B N 1
ATOM 4516 C CA . GLY B 1 213 ? 3.254 1.288 16.516 1 90.06 213 GLY B CA 1
ATOM 4517 C C . GLY B 1 213 ? 2.621 2.471 15.805 1 90.06 213 GLY B C 1
ATOM 4518 O O . GLY B 1 213 ? 2.533 3.564 16.359 1 90.06 213 GLY B O 1
ATOM 4519 N N . ARG B 1 214 ? 2.367 2.311 14.562 1 90.19 214 ARG B N 1
ATOM 4520 C CA . ARG B 1 214 ? 1.729 3.295 13.695 1 90.19 214 ARG B CA 1
ATOM 4521 C C . ARG B 1 214 ? 0.312 2.863 13.328 1 90.19 214 ARG B C 1
ATOM 4523 O O . ARG B 1 214 ? 0.071 1.688 13.039 1 90.19 214 ARG B O 1
ATOM 4530 N N . HIS B 1 215 ? -0.599 3.793 13.375 1 91.81 215 HIS B N 1
ATOM 4531 C CA . HIS B 1 215 ? -2.006 3.529 13.094 1 91.81 215 HIS B CA 1
ATOM 4532 C C . HIS B 1 215 ? -2.621 4.648 12.258 1 91.81 215 HIS B C 1
ATOM 4534 O O . HIS B 1 215 ? -2.256 5.816 12.406 1 91.81 215 HIS B O 1
ATOM 4540 N N . SER B 1 216 ? -3.467 4.262 11.383 1 92.56 216 SER B N 1
ATOM 4541 C CA . SER B 1 216 ? -4.145 5.262 10.562 1 92.56 216 SER B CA 1
ATOM 4542 C C . SER B 1 216 ? -5.574 4.844 10.25 1 92.56 216 SER B C 1
ATOM 4544 O O . SER B 1 216 ? -5.863 3.654 10.102 1 92.56 216 SER B O 1
ATOM 4546 N N . TRP B 1 217 ? -6.453 5.773 10.133 1 92.75 217 TRP B N 1
ATOM 4547 C CA . TRP B 1 217 ? -7.824 5.551 9.695 1 92.75 217 TRP B CA 1
ATOM 4548 C C . TRP B 1 217 ? -8.383 6.793 9.008 1 92.75 217 TRP B C 1
ATOM 4550 O O . TRP B 1 217 ? -7.816 7.883 9.125 1 92.75 217 TRP B O 1
ATOM 4560 N N . VAL B 1 218 ? -9.367 6.582 8.242 1 93.19 218 VAL B N 1
ATOM 4561 C CA . VAL B 1 218 ? -10 7.664 7.492 1 93.19 218 VAL B CA 1
ATOM 4562 C C . VAL B 1 218 ? -11.422 7.879 8 1 93.19 218 VAL B C 1
ATOM 4564 O O . VAL B 1 218 ? -12.148 6.918 8.258 1 93.19 218 VAL B O 1
ATOM 4567 N N . VAL B 1 219 ? -11.781 9.133 8.141 1 95.06 219 VAL B N 1
ATOM 4568 C CA . VAL B 1 219 ? -13.109 9.477 8.625 1 95.06 219 VAL B CA 1
ATOM 4569 C C . VAL B 1 219 ? -13.852 10.297 7.574 1 95.06 219 VAL B C 1
ATOM 4571 O O . VAL B 1 219 ? -13.359 11.336 7.125 1 95.06 219 VAL B O 1
ATOM 4574 N N . ASP B 1 220 ? -14.992 9.82 7.199 1 93.88 220 ASP B N 1
ATOM 4575 C CA . ASP B 1 220 ? -15.852 10.555 6.273 1 93.88 220 ASP B CA 1
ATOM 4576 C C . ASP B 1 220 ? -16.672 11.609 7.004 1 93.88 220 ASP B C 1
ATOM 4578 O O . ASP B 1 220 ? -17.531 11.281 7.832 1 93.88 220 ASP B O 1
ATOM 4582 N N . VAL B 1 221 ? -16.422 12.844 6.668 1 92.56 221 VAL B N 1
ATOM 4583 C CA . VAL B 1 221 ? -17.094 13.945 7.348 1 92.56 221 VAL B CA 1
ATOM 4584 C C . VAL B 1 221 ? -17.812 14.82 6.324 1 92.56 221 VAL B C 1
ATOM 4586 O O . VAL B 1 221 ? -18.172 15.961 6.617 1 92.56 221 VAL B O 1
ATOM 4589 N N . GLU B 1 222 ? -18.016 14.344 5.203 1 88.75 222 GLU B N 1
ATOM 4590 C CA . GLU B 1 222 ? -18.531 15.117 4.078 1 88.75 222 GLU B CA 1
ATOM 4591 C C . GLU B 1 222 ? -19.906 15.711 4.395 1 88.75 222 GLU B C 1
ATOM 4593 O O . GLU B 1 222 ? -20.172 16.859 4.062 1 88.75 222 GLU B O 1
ATOM 4598 N N . LYS B 1 223 ? -20.703 14.984 5.051 1 88.19 223 LYS B N 1
ATOM 4599 C CA . LYS B 1 223 ? -22.078 15.414 5.273 1 88.19 223 LYS B CA 1
ATOM 4600 C C . LYS B 1 223 ? -22.234 16.094 6.633 1 88.19 223 LYS B C 1
ATOM 4602 O O . LYS B 1 223 ? -23.344 16.328 7.098 1 88.19 223 LYS B O 1
ATOM 4607 N N . GLN B 1 224 ? -21.078 16.453 7.258 1 88.75 224 GLN B N 1
ATOM 4608 C CA . GLN B 1 224 ? -21.109 17.062 8.586 1 88.75 224 GLN B CA 1
ATOM 4609 C C . GLN B 1 224 ? -20.828 18.547 8.516 1 88.75 224 GLN B C 1
ATOM 4611 O O . GLN B 1 224 ? -20 19 7.719 1 88.75 224 GLN B O 1
ATOM 4616 N N . THR B 1 225 ? -21.516 19.266 9.328 1 87.5 225 THR B N 1
ATOM 4617 C CA . THR B 1 225 ? -21.234 20.688 9.438 1 87.5 225 THR B CA 1
ATOM 4618 C C . THR B 1 225 ? -20.406 21 10.68 1 87.5 225 THR B C 1
ATOM 4620 O O . THR B 1 225 ? -19.906 22.109 10.844 1 87.5 225 THR B O 1
ATOM 4623 N N . GLY B 1 226 ? -20.266 20.016 11.469 1 92.06 226 GLY B N 1
ATOM 4624 C CA . GLY B 1 226 ? -19.438 20.109 12.664 1 92.06 226 GLY B CA 1
ATOM 4625 C C . GLY B 1 226 ? -19 18.75 13.188 1 92.06 226 GLY B C 1
ATOM 4626 O O . GLY B 1 226 ? -19.766 17.781 13.141 1 92.06 226 GLY B O 1
ATOM 4627 N N . TRP B 1 227 ? -17.859 18.734 13.68 1 94.75 227 TRP B N 1
ATOM 4628 C CA . TRP B 1 227 ? -17.328 17.5 14.234 1 94.75 227 TRP B CA 1
ATOM 4629 C C . TRP B 1 227 ? -16.031 17.75 14.992 1 94.75 227 TRP B C 1
ATOM 4631 O O . TRP B 1 227 ? -15.398 18.797 14.82 1 94.75 227 TRP B O 1
ATOM 4641 N N . ILE B 1 228 ? -15.672 16.859 15.898 1 96.38 228 ILE B N 1
ATOM 4642 C CA . ILE B 1 228 ? -14.375 16.812 16.562 1 96.38 228 ILE B CA 1
ATOM 4643 C C . ILE B 1 228 ? -13.766 15.414 16.391 1 96.38 228 ILE B C 1
ATOM 4645 O O . ILE B 1 228 ? -14.438 14.406 16.641 1 96.38 228 ILE B O 1
ATOM 4649 N N . LEU B 1 229 ? -12.57 15.367 15.898 1 97.5 229 LEU B N 1
ATOM 4650 C CA . LEU B 1 229 ? -11.875 14.109 15.672 1 97.5 229 LEU B CA 1
ATOM 4651 C C . LEU B 1 229 ? -10.477 14.148 16.281 1 97.5 229 LEU B C 1
ATOM 4653 O O . LEU B 1 229 ? -9.867 15.211 16.375 1 97.5 229 LEU B O 1
ATOM 4657 N N . GLY B 1 230 ? -10.039 12.898 16.656 1 97.81 230 GLY B N 1
ATOM 4658 C CA . GLY B 1 230 ? -8.664 12.797 17.141 1 97.81 230 GLY B CA 1
ATOM 4659 C C . GLY B 1 230 ? -8.414 11.57 17.984 1 97.81 230 GLY B C 1
ATOM 4660 O O . GLY B 1 230 ? -8.836 10.469 17.641 1 97.81 230 GLY B O 1
ATOM 4661 N N . VAL B 1 231 ? -7.551 11.805 18.984 1 97.88 231 VAL B N 1
ATOM 4662 C CA . VAL B 1 231 ? -7.223 10.711 19.906 1 97.88 231 VAL B CA 1
ATOM 4663 C C . VAL B 1 231 ? -7.238 11.219 21.344 1 97.88 231 VAL B C 1
ATOM 4665 O O . VAL B 1 231 ? -7.176 12.43 21.578 1 97.88 231 VAL B O 1
ATOM 4668 N N . THR B 1 232 ? -7.422 10.312 22.266 1 97.62 232 THR B N 1
ATOM 4669 C CA . THR B 1 232 ? -7.426 10.656 23.688 1 97.62 232 THR B CA 1
ATOM 4670 C C . THR B 1 232 ? -6.672 9.609 24.5 1 97.62 232 THR B C 1
ATOM 4672 O O . THR B 1 232 ? -6.613 8.438 24.109 1 97.62 232 THR B O 1
ATOM 4675 N N . ALA B 1 233 ? -6.121 10.062 25.547 1 96.62 233 ALA B N 1
ATOM 4676 C CA . ALA B 1 233 ? -5.449 9.156 26.469 1 96.62 233 ALA B CA 1
ATOM 4677 C C . ALA B 1 233 ? -6.461 8.32 27.234 1 96.62 233 ALA B C 1
ATOM 4679 O O . ALA B 1 233 ? -7.57 8.773 27.531 1 96.62 233 ALA B O 1
ATOM 4680 N N . GLU B 1 234 ? -6.047 7.113 27.578 1 95 234 GLU B N 1
ATOM 4681 C CA . GLU B 1 234 ? -6.895 6.215 28.359 1 95 234 GLU B CA 1
ATOM 4682 C C . GLU B 1 234 ? -7.305 6.855 29.688 1 95 234 GLU B C 1
ATOM 4684 O O . GLU B 1 234 ? -8.422 6.652 30.156 1 95 234 GLU B O 1
ATOM 4689 N N . SER B 1 235 ? -6.473 7.699 30.234 1 92.25 235 SER B N 1
ATOM 4690 C CA . SER B 1 235 ? -6.672 8.273 31.562 1 92.25 235 SER B CA 1
ATOM 4691 C C . SER B 1 235 ? -7.484 9.562 31.5 1 92.25 235 SER B C 1
ATOM 4693 O O . SER B 1 235 ? -7.82 10.148 32.531 1 92.25 235 SER B O 1
ATOM 4695 N N . ALA B 1 236 ? -7.77 10.031 30.328 1 94.56 236 ALA B N 1
ATOM 4696 C CA . ALA B 1 236 ? -8.477 11.297 30.188 1 94.56 236 ALA B CA 1
ATOM 4697 C C . ALA B 1 236 ? -9.875 11.227 30.781 1 94.56 236 ALA B C 1
ATOM 4699 O O . ALA B 1 236 ? -10.547 10.203 30.672 1 94.56 236 ALA B O 1
ATOM 4700 N N . LYS B 1 237 ? -10.25 12.328 31.391 1 93.94 237 LYS B N 1
ATOM 4701 C CA . LYS B 1 237 ? -11.578 12.422 31.984 1 93.94 237 LYS B CA 1
ATOM 4702 C C . LYS B 1 237 ? -12.664 12.391 30.906 1 93.94 237 LYS B C 1
ATOM 4704 O O . LYS B 1 237 ? -12.516 13.023 29.859 1 93.94 237 LYS B O 1
ATOM 4709 N N . ARG B 1 238 ? -13.781 11.719 31.219 1 94.69 238 ARG B N 1
ATOM 4710 C CA . ARG B 1 238 ? -14.852 11.609 30.234 1 94.69 238 ARG B CA 1
ATOM 4711 C C . ARG B 1 238 ? -16.188 12.062 30.828 1 94.69 238 ARG B C 1
ATOM 4713 O O . ARG B 1 238 ? -17.141 12.312 30.078 1 94.69 238 ARG B O 1
ATOM 4720 N N . LYS B 1 239 ? -16.172 12.211 32.156 1 93.5 239 LYS B N 1
ATOM 4721 C CA . LYS B 1 239 ? -17.406 12.586 32.844 1 93.5 239 LYS B CA 1
ATOM 4722 C C . LYS B 1 239 ? -17.453 14.086 33.125 1 93.5 239 LYS B C 1
ATOM 4724 O O . LYS B 1 239 ? -16.422 14.695 33.438 1 93.5 239 LYS B O 1
ATOM 4729 N N . GLY B 1 240 ? -18.594 14.695 33.094 1 92 240 GLY B N 1
ATOM 4730 C CA . GLY B 1 240 ? -18.766 16.094 33.438 1 92 240 GLY B CA 1
ATOM 4731 C C . GLY B 1 240 ? -18.172 17.031 32.375 1 92 240 GLY B C 1
ATOM 4732 O O . GLY B 1 240 ? -18.234 16.75 31.188 1 92 240 GLY B O 1
ATOM 4733 N N . ILE B 1 241 ? -17.703 18.172 32.844 1 91.25 241 ILE B N 1
ATOM 4734 C CA . ILE B 1 241 ? -17.109 19.156 31.938 1 91.25 241 ILE B CA 1
ATOM 4735 C C . ILE B 1 241 ? -15.688 18.734 31.578 1 91.25 241 ILE B C 1
ATOM 4737 O O . ILE B 1 241 ? -14.844 18.562 32.469 1 91.25 241 ILE B O 1
ATOM 4741 N N . ILE B 1 242 ? -15.492 18.547 30.344 1 90.94 242 ILE B N 1
ATOM 4742 C CA . ILE B 1 242 ? -14.156 18.172 29.906 1 90.94 242 ILE B CA 1
ATOM 4743 C C . ILE B 1 242 ? -13.609 19.203 28.938 1 90.94 242 ILE B C 1
ATOM 4745 O O . ILE B 1 242 ? -14.367 19.828 28.188 1 90.94 242 ILE B O 1
ATOM 4749 N N . TYR B 1 243 ? -12.312 19.422 29.047 1 90.81 243 TYR B N 1
ATOM 4750 C CA . TYR B 1 243 ? -11.586 20.266 28.125 1 90.81 243 TYR B CA 1
ATOM 4751 C C . TYR B 1 243 ? -10.758 19.438 27.156 1 90.81 243 TYR B C 1
ATOM 4753 O O . TYR B 1 243 ? -9.836 18.734 27.562 1 90.81 243 TYR B O 1
ATOM 4761 N N . LEU B 1 244 ? -11.109 19.531 25.875 1 93.69 244 LEU B N 1
ATOM 4762 C CA . LEU B 1 244 ? -10.492 18.688 24.859 1 93.69 244 LEU B CA 1
ATOM 4763 C C . LEU B 1 244 ? -9.133 19.234 24.453 1 93.69 244 LEU B C 1
ATOM 4765 O O . LEU B 1 244 ? -8.875 19.438 23.266 1 93.69 244 LEU B O 1
ATOM 4769 N N . ILE B 1 245 ? -8.242 19.453 25.453 1 94.31 245 ILE B N 1
ATOM 4770 C CA . ILE B 1 245 ? -6.906 19.984 25.188 1 94.31 245 ILE B CA 1
ATOM 4771 C C . ILE B 1 245 ? -5.855 18.922 25.484 1 94.31 245 ILE B C 1
ATOM 4773 O O . ILE B 1 245 ? -6.094 18 26.281 1 94.31 245 ILE B O 1
ATOM 4777 N N . PRO B 1 246 ? -4.695 19.062 24.906 1 94.56 246 PRO B N 1
ATOM 4778 C CA . PRO B 1 246 ? -3.633 18.062 25.062 1 94.56 246 PRO B CA 1
ATOM 4779 C C . PRO B 1 246 ? -3.242 17.844 26.531 1 94.56 246 PRO B C 1
ATOM 4781 O O . PRO B 1 246 ? -2.994 16.719 26.938 1 94.56 246 PRO B O 1
ATOM 4784 N N . GLU B 1 247 ? -3.264 18.844 27.281 1 93.38 247 GLU B N 1
ATOM 4785 C CA . GLU B 1 247 ? -2.904 18.734 28.688 1 93.38 247 GLU B CA 1
ATOM 4786 C C . GLU B 1 247 ? -3.816 17.734 29.422 1 93.38 247 GLU B C 1
ATOM 4788 O O . GLU B 1 247 ? -3.404 17.109 30.391 1 93.38 247 GLU B O 1
ATOM 4793 N N . HIS B 1 248 ? -5.031 17.703 28.953 1 94.44 248 HIS B N 1
ATOM 4794 C CA . HIS B 1 248 ? -6.008 16.812 29.547 1 94.44 248 HIS B CA 1
ATOM 4795 C C . HIS B 1 248 ? -6.062 15.477 28.812 1 94.44 248 HIS B C 1
ATOM 4797 O O . HIS B 1 248 ? -6.938 14.648 29.078 1 94.44 248 HIS B O 1
ATOM 4803 N N . GLY B 1 249 ? -5.234 15.258 27.859 1 95.69 249 GLY B N 1
ATOM 4804 C CA . GLY B 1 249 ? -5.137 13.977 27.172 1 95.69 249 GLY B CA 1
ATOM 4805 C C . GLY B 1 249 ? -5.973 13.914 25.906 1 95.69 249 GLY B C 1
ATOM 4806 O O . GLY B 1 249 ? -6.348 12.828 25.469 1 95.69 249 GLY B O 1
ATOM 4807 N N . TYR B 1 250 ? -6.309 15.094 25.406 1 96.69 250 TYR B N 1
ATOM 4808 C CA . TYR B 1 250 ? -7.066 15.133 24.172 1 96.69 250 TYR B CA 1
ATOM 4809 C C . TYR B 1 250 ? -6.281 15.852 23.078 1 96.69 250 TYR B C 1
ATOM 4811 O O . TYR B 1 250 ? -5.805 16.969 23.281 1 96.69 250 TYR B O 1
ATOM 4819 N N . TRP B 1 251 ? -6.023 15.242 21.938 1 97.25 251 TRP B N 1
ATOM 4820 C CA . TRP B 1 251 ? -5.434 15.82 20.734 1 97.25 251 TRP B CA 1
ATOM 4821 C C . TRP B 1 251 ? -6.426 15.781 19.578 1 97.25 251 TRP B C 1
ATOM 4823 O O . TRP B 1 251 ? -6.551 14.766 18.891 1 97.25 251 TRP B O 1
ATOM 4833 N N . THR B 1 252 ? -7.121 16.922 19.344 1 97.31 252 THR B N 1
ATOM 4834 C CA . THR B 1 252 ? -8.289 16.859 18.484 1 97.31 252 THR B CA 1
ATOM 4835 C C . THR B 1 252 ? -8.344 18.078 17.562 1 97.31 252 THR B C 1
ATOM 4837 O O . THR B 1 252 ? -7.777 19.125 17.875 1 97.31 252 THR B O 1
ATOM 4840 N N . VAL B 1 253 ? -8.906 17.906 16.422 1 96.75 253 VAL B N 1
ATOM 4841 C CA . VAL B 1 253 ? -9.273 18.969 15.484 1 96.75 253 VAL B CA 1
ATOM 4842 C C . VAL B 1 253 ? -10.789 19.031 15.336 1 96.75 253 VAL B C 1
ATOM 4844 O O . VAL B 1 253 ? -11.484 18.047 15.57 1 96.75 253 VAL B O 1
ATOM 4847 N N . ARG B 1 254 ? -11.25 20.234 15 1 94.81 254 ARG B N 1
ATOM 4848 C CA . ARG B 1 254 ? -12.703 20.359 14.961 1 94.81 254 ARG B CA 1
ATOM 4849 C C . ARG B 1 254 ? -13.148 21.25 13.805 1 94.81 254 ARG B C 1
ATOM 4851 O O . ARG B 1 254 ? -12.367 22.047 13.297 1 94.81 254 ARG B O 1
ATOM 4858 N N . LEU B 1 255 ? -14.258 20.969 13.336 1 93.25 255 LEU B N 1
ATOM 4859 C CA . LEU B 1 255 ? -15.047 21.859 12.492 1 93.25 255 LEU B CA 1
ATOM 4860 C C . LEU B 1 255 ? -16.266 22.391 13.242 1 93.25 255 LEU B C 1
ATOM 4862 O O . LEU B 1 255 ? -17.062 21.625 13.758 1 93.25 255 LEU B O 1
ATOM 4866 N N . CYS B 1 256 ? -16.359 23.703 13.352 1 89.81 256 CYS B N 1
ATOM 4867 C CA . CYS B 1 256 ? -17.5 24.344 14.008 1 89.81 256 CYS B CA 1
ATOM 4868 C C . CYS B 1 256 ? -17.906 25.625 13.266 1 89.81 256 CYS B C 1
ATOM 4870 O O . CYS B 1 256 ? -17.109 26.562 13.148 1 89.81 256 CYS B O 1
ATOM 4872 N N . LYS B 1 257 ? -19.094 25.641 12.781 1 87.38 257 LYS B N 1
ATOM 4873 C CA . LYS B 1 257 ? -19.625 26.797 12.07 1 87.38 257 LYS B CA 1
ATOM 4874 C C . LYS B 1 257 ? -18.703 27.234 10.945 1 87.38 257 LYS B C 1
ATOM 4876 O O . LYS B 1 257 ? -18.359 28.422 10.828 1 87.38 257 LYS B O 1
ATOM 4881 N N . GLY B 1 258 ? -18.172 26.25 10.328 1 86 258 GLY B N 1
ATOM 4882 C CA . GLY B 1 258 ? -17.375 26.5 9.141 1 86 258 GLY B CA 1
ATOM 4883 C C . GLY B 1 258 ? -15.922 26.797 9.445 1 86 258 GLY B C 1
ATOM 4884 O O . GLY B 1 258 ? -15.117 27 8.539 1 86 258 GLY B O 1
ATOM 4885 N N . VAL B 1 259 ? -15.57 26.812 10.711 1 89.88 259 VAL B N 1
ATOM 4886 C CA . VAL B 1 259 ? -14.203 27.141 11.102 1 89.88 259 VAL B CA 1
ATOM 4887 C C . VAL B 1 259 ? -13.469 25.875 11.523 1 89.88 259 VAL B C 1
ATOM 4889 O O . VAL B 1 259 ? -13.961 25.109 12.367 1 89.88 259 VAL B O 1
ATOM 4892 N N . TYR B 1 260 ? -12.406 25.641 10.859 1 92.31 260 TYR B N 1
ATOM 4893 C CA . TYR B 1 260 ? -11.539 24.516 11.234 1 92.31 260 TYR B CA 1
ATOM 4894 C C . TYR B 1 260 ? -10.516 24.953 12.273 1 92.31 260 TYR B C 1
ATOM 4896 O O . TYR B 1 260 ? -9.867 26 12.117 1 92.31 260 TYR B O 1
ATOM 4904 N N . SER B 1 261 ? -10.406 24.156 13.352 1 94.12 261 SER B N 1
ATOM 4905 C CA . SER B 1 261 ? -9.461 24.531 14.398 1 94.12 261 SER B CA 1
ATOM 4906 C C . SER B 1 261 ? -8.82 23.297 15.031 1 94.12 261 SER B C 1
ATOM 4908 O O . SER B 1 261 ? -9.406 22.219 15.016 1 94.12 261 SER B O 1
ATOM 4910 N N . ALA B 1 262 ? -7.664 23.453 15.445 1 94.75 262 ALA B N 1
ATOM 4911 C CA . ALA B 1 262 ? -7.039 22.516 16.375 1 94.75 262 ALA B CA 1
ATOM 4912 C C . ALA B 1 262 ? -7.199 22.969 17.812 1 94.75 262 ALA B C 1
ATOM 4914 O O . ALA B 1 262 ? -7.055 24.156 18.125 1 94.75 262 ALA B O 1
ATOM 4915 N N . ILE B 1 263 ? -7.555 22.078 18.672 1 92.75 263 ILE B N 1
ATOM 4916 C CA . ILE B 1 263 ? -7.754 22.438 20.062 1 92.75 263 ILE B CA 1
ATOM 4917 C C . ILE B 1 263 ? -6.457 22.234 20.844 1 92.75 263 ILE B C 1
ATOM 4919 O O . ILE B 1 263 ? -6.18 21.141 21.328 1 92.75 263 ILE B O 1
ATOM 4923 N N . ALA B 1 264 ? -5.723 23.328 20.906 1 85.88 264 ALA B N 1
ATOM 4924 C CA . ALA B 1 264 ? -4.426 23.281 21.594 1 85.88 264 ALA B CA 1
ATOM 4925 C C . ALA B 1 264 ? -4.539 23.781 23.016 1 85.88 264 ALA B C 1
ATOM 4927 O O . ALA B 1 264 ? -5.59 24.281 23.438 1 85.88 264 ALA B O 1
ATOM 4928 N N . ASP B 1 265 ? -3.514 23.594 23.75 1 82.56 265 ASP B N 1
ATOM 4929 C CA . ASP B 1 265 ? -3.502 24 25.156 1 82.56 265 ASP B CA 1
ATOM 4930 C C . ASP B 1 265 ? -3.713 25.5 25.297 1 82.56 265 ASP B C 1
ATOM 4932 O O . ASP B 1 265 ? -4.395 25.953 26.219 1 82.56 265 ASP B O 1
ATOM 4936 N N . LYS B 1 266 ? -3.143 26.281 24.422 1 82.38 266 LYS B N 1
ATOM 4937 C CA . LYS B 1 266 ? -3.227 27.734 24.5 1 82.38 266 LYS B CA 1
ATOM 4938 C C . LYS B 1 266 ? -4.523 28.25 23.875 1 82.38 266 LYS B C 1
ATOM 4940 O O . LYS B 1 266 ? -4.785 29.453 23.875 1 82.38 266 LYS B O 1
ATOM 4945 N N . GLY B 1 267 ? -5.238 27.359 23.422 1 83.44 267 GLY B N 1
ATOM 4946 C CA . GLY B 1 267 ? -6.504 27.719 22.812 1 83.44 267 GLY B CA 1
ATOM 4947 C C . GLY B 1 267 ? -6.684 27.156 21.422 1 83.44 267 GLY B C 1
ATOM 4948 O O . GLY B 1 267 ? -5.961 26.25 21.016 1 83.44 267 GLY B O 1
ATOM 4949 N N . LEU B 1 268 ? -7.766 27.75 20.781 1 84.31 268 LEU B N 1
ATOM 4950 C CA . LEU B 1 268 ? -8.094 27.281 19.438 1 84.31 268 LEU B CA 1
ATOM 4951 C C . LEU B 1 268 ? -7.148 27.875 18.406 1 84.31 268 LEU B C 1
ATOM 4953 O O . LEU B 1 268 ? -6.887 29.094 18.422 1 84.31 268 LEU B O 1
ATOM 4957 N N . THR B 1 269 ? -6.555 27.016 17.719 1 85.75 269 THR B N 1
ATOM 4958 C CA . THR B 1 269 ? -5.727 27.453 16.594 1 85.75 269 THR B CA 1
ATOM 4959 C C . THR B 1 269 ? -6.477 27.312 15.281 1 85.75 269 THR B C 1
ATOM 4961 O O . THR B 1 269 ? -6.855 26.203 14.891 1 85.75 269 THR B O 1
ATOM 4964 N N . GLY B 1 270 ? -6.652 28.453 14.672 1 87.62 270 GLY B N 1
ATOM 4965 C CA . GLY B 1 270 ? -7.316 28.406 13.383 1 87.62 270 GLY B CA 1
ATOM 4966 C C . GLY B 1 270 ? -6.492 27.719 12.312 1 87.62 270 GLY B C 1
ATOM 4967 O O . GLY B 1 270 ? -5.273 27.875 12.258 1 87.62 270 GLY B O 1
ATOM 4968 N N . LEU B 1 271 ? -7.23 26.891 11.633 1 88.19 271 LEU B N 1
ATOM 4969 C CA . LEU B 1 271 ? -6.551 26.156 10.562 1 88.19 271 LEU B CA 1
ATOM 4970 C C . LEU B 1 271 ? -6.969 26.703 9.195 1 88.19 271 LEU B C 1
ATOM 4972 O O . LEU B 1 271 ? -8.156 26.891 8.938 1 88.19 271 LEU B O 1
ATOM 4976 N N . ASP B 1 272 ? -5.938 27.125 8.422 1 79.88 272 ASP B N 1
ATOM 4977 C CA . ASP B 1 272 ? -6.207 27.562 7.062 1 79.88 272 ASP B CA 1
ATOM 4978 C C . ASP B 1 272 ? -6.293 26.375 6.105 1 79.88 272 ASP B C 1
ATOM 4980 O O . ASP B 1 272 ? -5.293 25.719 5.836 1 79.88 272 ASP B O 1
ATOM 4984 N N . MET B 1 273 ? -7.496 26.125 5.789 1 78.31 273 MET B N 1
ATOM 4985 C CA . MET B 1 273 ? -7.703 24.984 4.902 1 78.31 273 MET B CA 1
ATOM 4986 C C . MET B 1 273 ? -7.77 25.422 3.447 1 78.31 273 MET B C 1
ATOM 4988 O O . MET B 1 273 ? -8.492 26.359 3.113 1 78.31 273 MET B O 1
ATOM 4992 N N . LEU B 1 274 ? -6.887 24.953 2.662 1 70.81 274 LEU B N 1
ATOM 4993 C CA . LEU B 1 274 ? -6.973 25.25 1.236 1 70.81 274 LEU B CA 1
ATOM 4994 C C . LEU B 1 274 ? -8.219 24.609 0.625 1 70.81 274 LEU B C 1
ATOM 4996 O O . LEU B 1 274 ? -8.883 25.234 -0.213 1 70.81 274 LEU B O 1
ATOM 5000 N N . LYS B 1 275 ? -8.523 23.375 1.051 1 82.12 275 LYS B N 1
ATOM 5001 C CA . LYS B 1 275 ? -9.68 22.609 0.584 1 82.12 275 LYS B CA 1
ATOM 5002 C C . LYS B 1 275 ? -10.406 21.953 1.75 1 82.12 275 LYS B C 1
ATOM 5004 O O . LYS B 1 275 ? -9.773 21.406 2.658 1 82.12 275 LYS B O 1
ATOM 5009 N N . THR B 1 276 ? -11.695 22.219 1.734 1 85.25 276 THR B N 1
ATOM 5010 C CA . THR B 1 276 ? -12.508 21.562 2.75 1 85.25 276 THR B CA 1
ATOM 5011 C C . THR B 1 276 ? -12.422 20.047 2.605 1 85.25 276 THR B C 1
ATOM 5013 O O . THR B 1 276 ? -12.695 19.5 1.532 1 85.25 276 THR B O 1
ATOM 5016 N N . PRO B 1 277 ? -12.062 19.406 3.65 1 89.56 277 PRO B N 1
ATOM 5017 C CA . PRO B 1 277 ? -11.922 17.953 3.518 1 89.56 277 PRO B CA 1
ATOM 5018 C C . PRO B 1 277 ? -13.266 17.219 3.572 1 89.56 277 PRO B C 1
ATOM 5020 O O . PRO B 1 277 ? -14.109 17.547 4.414 1 89.56 277 PRO B O 1
ATOM 5023 N N . LYS B 1 278 ? -13.492 16.297 2.678 1 90.69 278 LYS B N 1
ATOM 5024 C CA . LYS B 1 278 ? -14.617 15.375 2.754 1 90.69 278 LYS B CA 1
ATOM 5025 C C . LYS B 1 278 ? -14.281 14.18 3.646 1 90.69 278 LYS B C 1
ATOM 5027 O O . LYS B 1 278 ? -15.172 13.609 4.281 1 90.69 278 LYS B O 1
ATOM 5032 N N . LYS B 1 279 ? -13.078 13.852 3.639 1 93.88 279 LYS B N 1
ATOM 5033 C CA . LYS B 1 279 ? -12.531 12.773 4.461 1 93.88 279 LYS B CA 1
ATOM 5034 C C . LYS B 1 279 ? -11.25 13.219 5.164 1 93.88 279 LYS B C 1
ATOM 5036 O O . LYS B 1 279 ? -10.422 13.906 4.57 1 93.88 279 LYS B O 1
ATOM 5041 N N . VAL B 1 280 ? -11.188 12.891 6.387 1 94.69 280 VAL B N 1
ATOM 5042 C CA . VAL B 1 280 ? -10.008 13.258 7.168 1 94.69 280 VAL B CA 1
ATOM 5043 C C . VAL B 1 280 ? -9.188 12.008 7.477 1 94.69 280 VAL B C 1
ATOM 5045 O O . VAL B 1 280 ? -9.719 11.016 7.988 1 94.69 280 VAL B O 1
ATOM 5048 N N . LEU B 1 281 ? -7.961 12.039 7.113 1 94.88 281 LEU B N 1
ATOM 5049 C CA . LEU B 1 281 ? -7.023 10.984 7.469 1 94.88 281 LEU B CA 1
ATOM 5050 C C . LEU B 1 281 ? -6.344 11.289 8.805 1 94.88 281 LEU B C 1
ATOM 5052 O O . LEU B 1 281 ? -5.793 12.375 8.992 1 94.88 281 LEU B O 1
ATOM 5056 N N . VAL B 1 282 ? -6.41 10.398 9.695 1 95.94 282 VAL B N 1
ATOM 5057 C CA . VAL B 1 282 ? -5.723 10.516 10.977 1 95.94 282 VAL B CA 1
ATOM 5058 C C . VAL B 1 282 ? -4.59 9.5 11.055 1 95.94 282 VAL B C 1
ATOM 5060 O O . VAL B 1 282 ? -4.801 8.305 10.82 1 95.94 282 VAL B O 1
ATOM 5063 N N . CYS B 1 283 ? -3.391 9.961 11.328 1 95.19 283 CYS B N 1
ATOM 5064 C CA . CYS B 1 283 ? -2.227 9.094 11.492 1 95.19 283 CYS B CA 1
ATOM 5065 C C . CYS B 1 283 ? -1.614 9.266 12.875 1 95.19 283 CYS B C 1
ATOM 5067 O O . CYS B 1 283 ? -1.383 10.391 13.328 1 95.19 283 CYS B O 1
ATOM 5069 N N . VAL B 1 284 ? -1.378 8.141 13.508 1 94.75 284 VAL B N 1
ATOM 5070 C CA . VAL B 1 284 ? -0.736 8.148 14.82 1 94.75 284 VAL B CA 1
ATOM 5071 C C . VAL B 1 284 ? 0.592 7.402 14.75 1 94.75 284 VAL B C 1
ATOM 5073 O O . VAL B 1 284 ? 0.648 6.27 14.273 1 94.75 284 VAL B O 1
ATOM 5076 N N . ASP B 1 285 ? 1.615 8.023 15.094 1 92.44 285 ASP B N 1
ATOM 5077 C CA . ASP B 1 285 ? 2.906 7.395 15.352 1 92.44 285 ASP B CA 1
ATOM 5078 C C . ASP B 1 285 ? 3.24 7.422 16.844 1 92.44 285 ASP B C 1
ATOM 5080 O O . ASP B 1 285 ? 3.711 8.438 17.359 1 92.44 285 ASP B O 1
ATOM 5084 N N . TYR B 1 286 ? 3.041 6.305 17.5 1 94.38 286 TYR B N 1
ATOM 5085 C CA . TYR B 1 286 ? 3.139 6.258 18.953 1 94.38 286 TYR B CA 1
ATOM 5086 C C . TYR B 1 286 ? 4.562 6.535 19.422 1 94.38 286 TYR B C 1
ATOM 5088 O O . TYR B 1 286 ? 4.781 7.359 20.312 1 94.38 286 TYR B O 1
ATOM 5096 N N . GLU B 1 287 ? 5.535 5.906 18.797 1 91.75 287 GLU B N 1
ATOM 5097 C CA . GLU B 1 287 ? 6.926 6.051 19.203 1 91.75 287 GLU B CA 1
ATOM 5098 C C . GLU B 1 287 ? 7.441 7.461 18.953 1 91.75 287 GLU B C 1
ATOM 5100 O O . GLU B 1 287 ? 8.164 8.023 19.766 1 91.75 287 GLU B O 1
ATOM 5105 N N . ALA B 1 288 ? 6.973 8.008 17.859 1 90.44 288 ALA B N 1
ATOM 5106 C CA . ALA B 1 288 ? 7.426 9.359 17.5 1 90.44 288 ALA B CA 1
ATOM 5107 C C . ALA B 1 288 ? 6.617 10.414 18.25 1 90.44 288 ALA B C 1
ATOM 5109 O O . ALA B 1 288 ? 7 11.586 18.281 1 90.44 288 ALA B O 1
ATOM 5110 N N . GLY B 1 289 ? 5.496 10.031 18.812 1 93.88 289 GLY B N 1
ATOM 5111 C CA . GLY B 1 289 ? 4.648 10.953 19.547 1 93.88 289 GLY B CA 1
ATOM 5112 C C . GLY B 1 289 ? 3.961 11.969 18.641 1 93.88 289 GLY B C 1
ATOM 5113 O O . GLY B 1 289 ? 4.004 13.172 18.922 1 93.88 289 GLY B O 1
ATOM 5114 N N . LYS B 1 290 ? 3.449 11.484 17.562 1 95.12 290 LYS B N 1
ATOM 5115 C CA . LYS B 1 290 ? 2.818 12.383 16.594 1 95.12 290 LYS B CA 1
ATOM 5116 C C . LYS B 1 290 ? 1.396 11.93 16.281 1 95.12 290 LYS B C 1
ATOM 5118 O O . LYS B 1 290 ? 1.138 10.734 16.125 1 95.12 290 LYS B O 1
ATOM 5123 N N . VAL B 1 291 ? 0.455 12.844 16.297 1 96.69 291 VAL B N 1
ATOM 5124 C CA . VAL B 1 291 ? -0.894 12.68 15.773 1 96.69 291 VAL B CA 1
ATOM 5125 C C . VAL B 1 291 ? -1.123 13.664 14.633 1 96.69 291 VAL B C 1
ATOM 5127 O O . VAL B 1 291 ? -1.191 14.875 14.852 1 96.69 291 VAL B O 1
ATOM 5130 N N . SER B 1 292 ? -1.264 13.117 13.453 1 96.44 292 SER B N 1
ATOM 5131 C CA . SER B 1 292 ? -1.375 13.977 12.281 1 96.44 292 SER B CA 1
ATOM 5132 C C . SER B 1 292 ? -2.744 13.844 11.625 1 96.44 292 SER B C 1
ATOM 5134 O O . SER B 1 292 ? -3.301 12.75 11.555 1 96.44 292 SER B O 1
ATOM 5136 N N . PHE B 1 293 ? -3.24 14.961 11.164 1 96.38 293 PHE B N 1
ATOM 5137 C CA . PHE B 1 293 ? -4.492 15.047 10.422 1 96.38 293 PHE B CA 1
ATOM 5138 C C . PHE B 1 293 ? -4.258 15.578 9.016 1 96.38 293 PHE B C 1
ATOM 5140 O O . PHE B 1 293 ? -3.559 16.578 8.828 1 96.38 293 PHE B O 1
ATOM 5147 N N . SER B 1 294 ? -4.809 14.891 8.062 1 93.75 294 SER B N 1
ATOM 5148 C CA . SER B 1 294 ? -4.66 15.305 6.668 1 93.75 294 SER B CA 1
ATOM 5149 C C . SER B 1 294 ? -5.965 15.117 5.898 1 93.75 294 SER B C 1
ATOM 5151 O O . SER B 1 294 ? -6.844 14.367 6.324 1 93.75 294 SER B O 1
ATOM 5153 N N . ASN B 1 295 ? -6.043 15.945 4.812 1 92.19 295 ASN B N 1
ATOM 5154 C CA . ASN B 1 295 ? -7.098 15.664 3.846 1 92.19 295 ASN B CA 1
ATOM 5155 C C . ASN B 1 295 ? -6.852 14.344 3.119 1 92.19 295 ASN B C 1
ATOM 5157 O O . ASN B 1 295 ? -5.824 14.172 2.463 1 92.19 295 ASN B O 1
ATOM 5161 N N . ALA B 1 296 ? -7.738 13.461 3.209 1 89.81 296 ALA B N 1
ATOM 5162 C CA . ALA B 1 296 ? -7.516 12.117 2.676 1 89.81 296 ALA B CA 1
ATOM 5163 C C . ALA B 1 296 ? -7.496 12.133 1.149 1 89.81 296 ALA B C 1
ATOM 5165 O O . ALA B 1 296 ? -6.879 11.266 0.524 1 89.81 296 ALA B O 1
ATOM 5166 N N . ASP B 1 297 ? -8.148 13.062 0.543 1 84.62 297 ASP B N 1
ATOM 5167 C CA . ASP B 1 297 ? -8.281 13.102 -0.91 1 84.62 297 ASP B CA 1
ATOM 5168 C C . ASP B 1 297 ? -6.973 13.539 -1.569 1 84.62 297 ASP B C 1
ATOM 5170 O O . ASP B 1 297 ? -6.492 12.883 -2.498 1 84.62 297 ASP B O 1
ATOM 5174 N N . ASP B 1 298 ? -6.398 14.602 -1.004 1 86.06 298 ASP B N 1
ATOM 5175 C CA . ASP B 1 298 ? -5.207 15.117 -1.67 1 86.06 298 ASP B CA 1
ATOM 5176 C C . ASP B 1 298 ? -3.996 15.07 -0.737 1 86.06 298 ASP B C 1
ATOM 5178 O O . ASP B 1 298 ? -2.92 15.555 -1.088 1 86.06 298 ASP B O 1
ATOM 5182 N N . MET B 1 299 ? -4.156 14.609 0.473 1 88.69 299 MET B N 1
ATOM 5183 C CA . MET B 1 299 ? -3.09 14.359 1.438 1 88.69 299 MET B CA 1
ATOM 5184 C C . MET B 1 299 ? -2.521 15.672 1.974 1 88.69 299 MET B C 1
ATOM 5186 O O . MET B 1 299 ? -1.447 15.68 2.58 1 88.69 299 MET B O 1
ATOM 5190 N N . SER B 1 300 ? -3.287 16.75 1.765 1 90.94 300 SER B N 1
ATOM 5191 C CA . SER B 1 300 ? -2.832 18.016 2.33 1 90.94 300 SER B CA 1
ATOM 5192 C C . SER B 1 300 ? -2.875 18 3.854 1 90.94 300 SER B C 1
ATOM 5194 O O . SER B 1 300 ? -3.822 17.469 4.441 1 90.94 300 SER B O 1
ATOM 5196 N N . HIS B 1 301 ? -1.932 18.578 4.402 1 93.19 301 HIS B N 1
ATOM 5197 C CA . HIS B 1 301 ? -1.776 18.578 5.852 1 93.19 301 HIS B CA 1
ATOM 5198 C C . HIS B 1 301 ? -2.783 19.516 6.512 1 93.19 301 HIS B C 1
ATOM 5200 O O . HIS B 1 301 ? -2.992 20.641 6.047 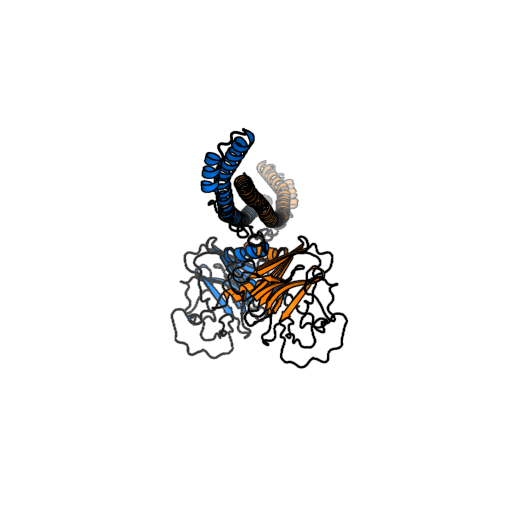1 93.19 301 HIS B O 1
ATOM 5206 N N . ILE B 1 302 ? -3.385 19.047 7.566 1 93.19 302 ILE B N 1
ATOM 5207 C CA . ILE B 1 302 ? -4.301 19.875 8.352 1 93.19 302 ILE B CA 1
ATOM 5208 C C . ILE B 1 302 ? -3.607 20.344 9.625 1 93.19 302 ILE B C 1
ATOM 5210 O O . ILE B 1 302 ? -3.41 21.547 9.828 1 93.19 302 ILE B O 1
ATOM 5214 N N . TYR B 1 303 ? -3.148 19.391 10.422 1 94.12 303 TYR B N 1
ATOM 5215 C CA . TYR B 1 303 ? -2.488 19.734 11.68 1 94.12 303 TYR B CA 1
ATOM 5216 C C . TYR B 1 303 ? -1.767 18.516 12.258 1 94.12 303 TYR B C 1
ATOM 5218 O O . TYR B 1 303 ? -2.143 17.375 11.992 1 94.12 303 TYR B O 1
ATOM 5226 N N . THR B 1 304 ? -0.727 18.75 13.023 1 95.19 304 THR B N 1
ATOM 5227 C CA . THR B 1 304 ? -0.02 17.672 13.719 1 95.19 304 THR B CA 1
ATOM 5228 C C . THR B 1 304 ? 0.252 18.062 15.172 1 95.19 304 THR B C 1
ATOM 5230 O O . THR B 1 304 ? 0.747 19.156 15.445 1 95.19 304 THR B O 1
ATOM 5233 N N . PHE B 1 305 ? -0.154 17.203 16.031 1 95.56 305 PHE B N 1
ATOM 5234 C CA . PHE B 1 305 ? 0.228 17.312 17.438 1 95.56 305 PHE B CA 1
ATOM 5235 C C . PHE B 1 305 ? 1.489 16.516 17.719 1 95.56 305 PHE B C 1
ATOM 5237 O O . PHE B 1 305 ? 1.678 15.43 17.172 1 95.56 305 PHE B O 1
ATOM 5244 N N . THR B 1 306 ? 2.311 17.047 18.547 1 93.5 306 THR B N 1
ATOM 5245 C CA . THR B 1 306 ? 3.457 16.297 19.047 1 93.5 306 THR B CA 1
ATOM 5246 C C . THR B 1 306 ? 3.354 16.109 20.562 1 93.5 306 THR B C 1
ATOM 5248 O O . THR B 1 306 ? 3.123 17.062 21.297 1 93.5 306 THR B O 1
ATOM 5251 N N . HIS B 1 307 ? 3.449 14.914 20.891 1 92.75 307 HIS B N 1
ATOM 5252 C CA . HIS B 1 307 ? 3.375 14.57 22.297 1 92.75 307 HIS B CA 1
ATOM 5253 C C . HIS B 1 307 ? 4.023 13.211 22.578 1 92.75 307 HIS B C 1
ATOM 5255 O O . HIS B 1 307 ? 3.736 12.234 21.891 1 92.75 307 HIS B O 1
ATOM 5261 N N . LYS B 1 308 ? 4.836 13.188 23.578 1 92.94 308 LYS B N 1
ATOM 5262 C CA . LYS B 1 308 ? 5.379 11.891 24 1 92.94 308 LYS B CA 1
ATOM 5263 C C . LYS B 1 308 ? 4.355 11.102 24.812 1 92.94 308 LYS B C 1
ATOM 5265 O O . LYS B 1 308 ? 4.156 11.367 26 1 92.94 308 LYS B O 1
ATOM 5270 N N . PHE B 1 309 ? 3.789 10.109 24.172 1 92.62 309 PHE B N 1
ATOM 5271 C CA . PHE B 1 309 ? 2.738 9.328 24.812 1 92.62 309 PHE B CA 1
ATOM 5272 C C . PHE B 1 309 ? 3.32 8.406 25.891 1 92.62 309 PHE B C 1
ATOM 5274 O O . PHE B 1 309 ? 4.398 7.832 25.688 1 92.62 309 PHE B O 1
ATOM 5281 N N . LYS B 1 310 ? 2.666 8.312 27 1 89.69 310 LYS B N 1
ATOM 5282 C CA . LYS B 1 310 ? 3.1 7.438 28.078 1 89.69 310 LYS B CA 1
ATOM 5283 C C . LYS B 1 310 ? 2.062 6.355 28.359 1 89.69 310 LYS B C 1
ATOM 5285 O O . LYS B 1 310 ? 2.355 5.367 29.031 1 89.69 310 LYS B O 1
ATOM 5290 N N . HIS B 1 311 ? 0.87 6.59 27.891 1 91.44 311 HIS B N 1
ATOM 5291 C CA . HIS B 1 311 ? -0.234 5.672 28.141 1 91.44 311 HIS B CA 1
ATOM 5292 C C . HIS B 1 311 ? -0.926 5.266 26.844 1 91.44 311 HIS B C 1
ATOM 5294 O O . HIS B 1 311 ? -0.567 5.746 25.766 1 91.44 311 HIS B O 1
ATOM 5300 N N . LYS B 1 312 ? -1.793 4.355 27.109 1 96.19 312 LYS B N 1
ATOM 5301 C CA . LYS B 1 312 ? -2.627 3.91 25.984 1 96.19 312 LYS B CA 1
ATOM 5302 C C . LYS B 1 312 ? -3.48 5.055 25.453 1 96.19 312 LYS B C 1
ATOM 5304 O O . LYS B 1 312 ? -4.016 5.852 26.219 1 96.19 312 LYS B O 1
ATOM 5309 N N . ILE B 1 313 ? -3.545 5.109 24.047 1 97.19 313 ILE B N 1
ATOM 5310 C CA . ILE B 1 313 ? -4.363 6.156 23.453 1 97.19 313 ILE B CA 1
ATOM 5311 C C . ILE B 1 313 ? -5.461 5.523 22.594 1 97.19 313 ILE B C 1
ATOM 5313 O O . ILE B 1 313 ? -5.277 4.434 22.047 1 97.19 313 ILE B O 1
ATOM 5317 N N . PHE B 1 314 ? -6.629 6.227 22.516 1 97.94 314 PHE B N 1
ATOM 5318 C CA . PHE B 1 314 ? -7.793 5.723 21.797 1 97.94 314 PHE B CA 1
ATOM 5319 C C . PHE B 1 314 ? -8.242 6.711 20.719 1 97.94 314 PHE B C 1
ATOM 5321 O O . PHE B 1 314 ? -8.18 7.926 20.938 1 97.94 314 PHE B O 1
ATOM 5328 N N . PRO B 1 315 ? -8.68 6.176 19.578 1 97.88 315 PRO B N 1
ATOM 5329 C CA . PRO B 1 315 ? -9.367 7.066 18.641 1 97.88 315 PRO B CA 1
ATOM 5330 C C . PRO B 1 315 ? -10.57 7.766 19.281 1 97.88 315 PRO B C 1
ATOM 5332 O O . PRO B 1 315 ? -11.258 7.176 20.109 1 97.88 315 PRO B O 1
ATOM 5335 N N . PHE B 1 316 ? -10.773 9 18.891 1 98.06 316 PHE B N 1
ATOM 5336 C CA . PHE B 1 316 ? -11.773 9.859 19.516 1 98.06 316 PHE B CA 1
ATOM 5337 C C . PHE B 1 316 ? -12.672 10.5 18.469 1 98.06 316 PHE B C 1
ATOM 5339 O O . PHE B 1 316 ? -12.188 11.102 17.516 1 98.06 316 PHE B O 1
ATOM 5346 N N . PHE B 1 317 ? -14.008 10.398 18.625 1 97.75 317 PHE B N 1
ATOM 5347 C CA . PHE B 1 317 ? -14.953 10.891 17.641 1 97.75 317 PHE B CA 1
ATOM 5348 C C . PHE B 1 317 ? -16.109 11.633 18.312 1 97.75 317 PHE B C 1
ATOM 5350 O O . PHE B 1 317 ? -16.734 11.109 19.234 1 97.75 317 PHE B O 1
ATOM 5357 N N . CYS B 1 318 ? -16.453 12.805 17.828 1 95.88 318 CYS B N 1
ATOM 5358 C CA . CYS B 1 318 ? -17.609 13.578 18.25 1 95.88 318 CYS B CA 1
ATOM 5359 C C . CYS B 1 318 ? -18.375 14.117 17.047 1 95.88 318 CYS B C 1
ATOM 5361 O O . CYS B 1 318 ? -18.016 15.141 16.484 1 95.88 318 CYS B O 1
ATOM 5363 N N . PRO B 1 319 ? -19.5 13.492 16.672 1 94.69 319 PRO B N 1
ATOM 5364 C CA . PRO B 1 319 ? -20.281 13.977 15.523 1 94.69 319 PRO B CA 1
ATOM 5365 C C . PRO B 1 319 ? -21.047 15.258 15.836 1 94.69 319 PRO B C 1
ATOM 5367 O O . PRO B 1 319 ? -21.297 15.57 17 1 94.69 319 PRO B O 1
ATOM 5370 N N . GLY B 1 320 ? -21.344 15.945 14.766 1 87.5 320 GLY B N 1
ATOM 5371 C CA . GLY B 1 320 ? -22.141 17.141 14.898 1 87.5 320 GLY B CA 1
ATOM 5372 C C . GLY B 1 320 ? -23.625 16.844 15.031 1 87.5 320 GLY B C 1
ATOM 5373 O O . GLY B 1 320 ? -24.031 15.695 15.195 1 87.5 320 GLY B O 1
ATOM 5374 N N . THR B 1 321 ? -24.438 17.922 15.031 1 79.38 321 THR B N 1
ATOM 5375 C CA . THR B 1 321 ? -25.859 17.828 15.336 1 79.38 321 THR B CA 1
ATOM 5376 C C . THR B 1 321 ? -26.656 17.516 14.078 1 79.38 321 THR B C 1
ATOM 5378 O O . THR B 1 321 ? -27.859 17.219 14.148 1 79.38 321 THR B O 1
ATOM 5381 N N . GLU B 1 322 ? -26.109 17.547 12.914 1 72.62 322 GLU B N 1
ATOM 5382 C CA . GLU B 1 322 ? -26.859 17.484 11.656 1 72.62 322 GLU B CA 1
ATOM 5383 C C . GLU B 1 322 ? -27.406 16.094 11.414 1 72.62 322 GLU B C 1
ATOM 5385 O O . GLU B 1 322 ? -28.188 15.875 10.477 1 72.62 322 GLU B O 1
ATOM 5390 N N . GLY B 1 323 ? -27.203 15.148 12.156 1 72.62 323 GLY B N 1
ATOM 5391 C CA . GLY B 1 323 ? -27.781 13.82 12.031 1 72.62 323 GLY B CA 1
ATOM 5392 C C . GLY B 1 323 ? -27.062 12.945 11.023 1 72.62 323 GLY B C 1
ATOM 5393 O O . GLY B 1 323 ? -27.328 11.75 10.93 1 72.62 323 GLY B O 1
ATOM 5394 N N . ALA B 1 324 ? -26.25 13.484 10.18 1 84.75 324 ALA B N 1
ATOM 5395 C CA . ALA B 1 324 ? -25.484 12.633 9.266 1 84.75 324 ALA B CA 1
ATOM 5396 C C . ALA B 1 324 ? -24.375 11.891 10 1 84.75 324 ALA B C 1
ATOM 5398 O O . ALA B 1 324 ? -23.75 12.438 10.914 1 84.75 324 ALA B O 1
ATOM 5399 N N . PRO B 1 325 ? -24.172 10.672 9.625 1 90.38 325 PRO B N 1
ATOM 5400 C CA . PRO B 1 325 ? -23.188 9.867 10.344 1 90.38 325 PRO B CA 1
ATOM 5401 C C . PRO B 1 325 ? -21.75 10.195 9.953 1 90.38 325 PRO B C 1
ATOM 5403 O O . PRO B 1 325 ? -21.5 10.586 8.812 1 90.38 325 PRO B O 1
ATOM 5406 N N . ILE B 1 326 ? -20.938 10.133 10.922 1 93.56 326 ILE B N 1
ATOM 5407 C CA . ILE B 1 326 ? -19.5 10.039 10.68 1 93.56 326 ILE B CA 1
ATOM 5408 C C . ILE B 1 326 ? -19.109 8.578 10.453 1 93.56 326 ILE B C 1
ATOM 5410 O O . ILE B 1 326 ? -19.422 7.711 11.273 1 93.56 326 ILE B O 1
ATOM 5414 N N . GLN B 1 327 ? -18.5 8.344 9.312 1 93.44 327 GLN B N 1
ATOM 5415 C CA . GLN B 1 327 ? -18.125 6.973 8.977 1 93.44 327 GLN B CA 1
ATOM 5416 C C . GLN B 1 327 ? -16.609 6.789 9.016 1 93.44 327 GLN B C 1
ATOM 5418 O O . GLN B 1 327 ? -15.875 7.613 8.477 1 93.44 327 GLN B O 1
ATOM 5423 N N . ILE B 1 328 ? -16.219 5.727 9.609 1 94.12 328 ILE B N 1
ATOM 5424 C CA . ILE B 1 328 ? -14.797 5.406 9.734 1 94.12 328 ILE B CA 1
ATOM 5425 C C . ILE B 1 328 ? -14.43 4.305 8.734 1 94.12 328 ILE B C 1
ATOM 5427 O O . ILE B 1 328 ? -15.156 3.312 8.609 1 94.12 328 ILE B O 1
ATOM 5431 N N . PHE B 1 329 ? -13.305 4.566 8.039 1 88.44 329 PHE B N 1
ATOM 5432 C CA . PHE B 1 329 ? -12.812 3.592 7.074 1 88.44 329 PHE B CA 1
ATOM 5433 C C . PHE B 1 329 ? -11.352 3.238 7.359 1 88.44 329 PHE B C 1
ATOM 5435 O O . PHE B 1 329 ? -10.562 4.105 7.734 1 88.44 329 PHE B O 1
ATOM 5442 N N . PRO B 1 330 ? -11.109 1.925 7.141 1 85.81 330 PRO B N 1
ATOM 5443 C CA . PRO B 1 330 ? -9.68 1.65 7.047 1 85.81 330 PRO B CA 1
ATOM 5444 C C . PRO B 1 330 ? -9.023 2.316 5.836 1 85.81 330 PRO B C 1
ATOM 5446 O O . PRO B 1 330 ? -9.711 2.635 4.859 1 85.81 330 PRO B O 1
ATOM 5449 N N . PRO B 1 331 ? -7.766 2.537 5.934 1 79.88 331 PRO B N 1
ATOM 5450 C CA . PRO B 1 331 ? -7.082 3.248 4.852 1 79.88 331 PRO B CA 1
ATOM 5451 C C . PRO B 1 331 ? -7.234 2.551 3.5 1 79.88 331 PRO B C 1
ATOM 5453 O O . PRO B 1 331 ? -7.371 3.215 2.471 1 79.88 331 PRO B O 1
ATOM 5456 N N . THR B 1 332 ? -7.266 1.272 3.533 1 78.06 332 THR B N 1
ATOM 5457 C CA . THR B 1 332 ? -7.363 0.53 2.283 1 78.06 332 THR B CA 1
ATOM 5458 C C . THR B 1 332 ? -8.727 0.752 1.627 1 78.06 332 THR B C 1
ATOM 5460 O O . THR B 1 332 ? -8.812 0.936 0.411 1 78.06 332 THR B O 1
ATOM 5463 N N . LEU B 1 333 ? -9.75 0.718 2.396 1 74.75 333 LEU B N 1
ATOM 5464 C CA . LEU B 1 333 ? -11.094 0.944 1.884 1 74.75 333 LEU B CA 1
ATOM 5465 C C . LEU B 1 333 ? -11.258 2.383 1.409 1 74.75 333 LEU B C 1
ATOM 5467 O O . LEU B 1 333 ? -11.93 2.637 0.405 1 74.75 333 LEU B O 1
ATOM 5471 N N . ALA B 1 334 ? -10.633 3.229 2.061 1 72 334 ALA B N 1
ATOM 5472 C CA . ALA B 1 334 ? -10.719 4.637 1.686 1 72 334 ALA B CA 1
ATOM 5473 C C . ALA B 1 334 ? -10.102 4.879 0.31 1 72 334 ALA B C 1
ATOM 5475 O O . ALA B 1 334 ? -10.648 5.633 -0.498 1 72 334 ALA B O 1
ATOM 5476 N N . THR B 1 335 ? -9.023 4.297 0.104 1 72.38 335 THR B N 1
ATOM 5477 C CA . THR B 1 335 ? -8.352 4.449 -1.184 1 72.38 335 THR B CA 1
ATOM 5478 C C . THR B 1 335 ? -9.203 3.859 -2.307 1 72.38 335 THR B C 1
ATOM 5480 O O . THR B 1 335 ? -9.242 4.402 -3.412 1 72.38 335 THR B O 1
ATOM 5483 N N . TYR B 1 336 ? -9.914 2.789 -1.963 1 67.19 336 TYR B N 1
ATOM 5484 C CA . TYR B 1 336 ? -10.805 2.178 -2.943 1 67.19 336 TYR B CA 1
ATOM 5485 C C . TYR B 1 336 ? -11.945 3.119 -3.303 1 67.19 336 TYR B C 1
ATOM 5487 O O . TYR B 1 336 ? -12.281 3.283 -4.477 1 67.19 336 TYR B O 1
ATOM 5495 N N . LYS B 1 337 ? -12.586 3.709 -2.322 1 67.19 337 LYS B N 1
ATOM 5496 C CA . LYS B 1 337 ? -13.75 4.562 -2.539 1 67.19 337 LYS B CA 1
ATOM 5497 C C . LYS B 1 337 ? -13.375 5.809 -3.336 1 67.19 337 LYS B C 1
ATOM 5499 O O . LYS B 1 337 ? -14.203 6.359 -4.062 1 67.19 337 LYS B O 1
ATOM 5504 N N . GLU B 1 338 ? -12.164 6.195 -3.191 1 64.75 338 GLU B N 1
ATOM 5505 C CA . GLU B 1 338 ? -11.664 7.336 -3.949 1 64.75 338 GLU B CA 1
ATOM 5506 C C . GLU B 1 338 ? -11.578 7.016 -5.438 1 64.75 338 GLU B C 1
ATOM 5508 O O . GLU B 1 338 ? -11.867 7.871 -6.281 1 64.75 338 GLU B O 1
ATOM 5513 N N . ASN B 1 339 ? -11.305 5.809 -5.652 1 59.97 339 ASN B N 1
ATOM 5514 C CA . ASN B 1 339 ? -11.07 5.426 -7.043 1 59.97 339 ASN B CA 1
ATOM 5515 C C . ASN B 1 339 ? -12.352 4.91 -7.699 1 59.97 339 ASN B C 1
ATOM 5517 O O . ASN B 1 339 ? -12.398 4.746 -8.922 1 59.97 339 ASN B O 1
ATOM 5521 N N . SER B 1 340 ? -13.383 4.578 -6.883 1 54.69 340 SER B N 1
ATOM 5522 C CA . SER B 1 340 ? -14.648 4.078 -7.402 1 54.69 340 SER B CA 1
ATOM 5523 C C . SER B 1 340 ? -15.594 5.223 -7.754 1 54.69 340 SER B C 1
ATOM 5525 O O . SER B 1 340 ? -16.672 4.996 -8.328 1 54.69 340 SER B O 1
ATOM 5527 N N . THR B 1 341 ? -15.531 6.516 -7.188 1 45.5 341 THR B N 1
ATOM 5528 C CA . THR B 1 341 ? -16.484 7.59 -7.469 1 45.5 341 THR B CA 1
ATOM 5529 C C . THR B 1 341 ? -16.422 7.996 -8.938 1 45.5 341 THR B C 1
ATOM 5531 O O . THR B 1 341 ? -15.492 8.703 -9.344 1 45.5 341 THR B O 1
ATOM 5534 N N . PHE B 1 342 ? -16.734 7.109 -9.75 1 36.28 342 PHE B N 1
ATOM 5535 C CA . PHE B 1 342 ? -17.188 7.52 -11.078 1 36.28 342 PHE B CA 1
ATOM 5536 C C . PHE B 1 342 ? -18.547 8.211 -10.992 1 36.28 342 PHE B C 1
ATOM 5538 O O . PHE B 1 342 ? -19.359 7.883 -10.133 1 36.28 342 PHE B O 1
#

pLDDT: mean 86.71, std 11.31, range [35.53, 98.06]

Foldseek 3Di:
DVVVVVVVVVVVVVVVVVVVVVVVVVVVVVVVVVVVVVVVVVVVVVVVVVVVLVVVVVVVLVVVVVVLCVVLVVVVVVLVVVVVVVVVVVVVLVVVLVVVVVVVPPPVVVSVVSCVVCVPVDPDPSDDSDCSDDPCCVRVPVPVVVSVVVCCCQAANQDFWFWDPLAFEQQWDADPRRFKIWNEPDDRHPDDDDQRYAHPARKTWTPDWDQAHKYKKKKFCQVAQKKKWWKFFPPAGRYDDHQQEVVRGHFIWMHDNNWTFTQYPVGTHTWDDPDDARMKMWMDHQCQQKIWIARLLVRHGTDMDGDNDDGIMIIMIGGDHPGDMIGMGGNVVVVVVSVPPD/DVVVVVVVVVVVVVVVVVVVVVVVVVVVVVVVVVVVVVVVVVVVVVVVVVVVLVVVVVVVLVVVVVVLCVVLVVVVVVLVVVVVVVVVVVVVLVVVLVVVVVVPPPPVVVSVVSCVVCVPPDPDPSDDSPCSDDPCCVRVPVPVVVSVVVCCCQAANQDFWFWDPLAFEQQWDADPRRFKIWNEPDDRHPDDDDQRYAHPARKTWTPDWDQAHKYKKKKFCQVAQKKKWWKFFPPAGRYDDHQQEVVRGHFIWMHDNNWTFTQYPVGTHTWDDPDDARMKMWMDHQCQQKIWIARLLVRHGTDMDGDNDDGIMIIMIGGDHPGDMMGMGGNVVVVVVSVPPD

Organism: Latimeria chalumnae (NCBI:txid7897)